Protein AF-0000000072250433 (afdb_homodimer)

InterPro domains:
  IPR010699 Protein of unknown function DUF1275 [PF06912] (21-218)

Structure (mmCIF, N/CA/C/O backbone):
data_AF-0000000072250433-model_v1
#
loop_
_entity.id
_entity.type
_entity.pdbx_description
1 polymer 'DUF1275 domain-containing protein'
#
loop_
_atom_site.group_PDB
_atom_site.id
_atom_site.type_symbol
_atom_site.label_atom_id
_atom_site.label_alt_id
_atom_site.label_comp_id
_atom_site.label_asym_id
_atom_site.label_entity_id
_atom_site.label_seq_id
_atom_site.pdbx_PDB_ins_code
_atom_site.Cartn_x
_atom_site.Cartn_y
_atom_site.Cartn_z
_atom_site.occupancy
_atom_site.B_iso_or_equiv
_atom_site.auth_seq_id
_atom_site.auth_comp_id
_atom_site.auth_asym_id
_atom_site.auth_atom_id
_atom_site.pdbx_PDB_model_num
ATOM 1 N N . MET A 1 1 ? -9.797 29.609 46.125 1 31.2 1 MET A N 1
ATOM 2 C CA . MET A 1 1 ? -10.461 28.734 45.156 1 31.2 1 MET A CA 1
ATOM 3 C C . MET A 1 1 ? -9.438 27.859 44.438 1 31.2 1 MET A C 1
ATOM 5 O O . MET A 1 1 ? -8.609 28.375 43.688 1 31.2 1 MET A O 1
ATOM 9 N N . THR A 1 2 ? -8.961 26.688 44.938 1 35.84 2 THR A N 1
ATOM 10 C CA . THR A 1 2 ? -7.793 25.859 44.656 1 35.84 2 THR A CA 1
ATOM 11 C C . THR A 1 2 ? -7.906 25.188 43.312 1 35.84 2 THR A C 1
ATOM 13 O O . THR A 1 2 ? -8.914 24.562 43 1 35.84 2 THR A O 1
ATOM 16 N N . ASP A 1 3 ? -7.352 25.703 42.188 1 34.38 3 ASP A N 1
ATOM 17 C CA . ASP A 1 3 ? -7.246 25.25 40.812 1 34.38 3 ASP A CA 1
ATOM 18 C C . ASP A 1 3 ? -6.84 23.781 40.75 1 34.38 3 ASP A C 1
ATOM 20 O O . ASP A 1 3 ? -5.73 23.422 41.156 1 34.38 3 ASP A O 1
ATOM 24 N N . THR A 1 4 ? -7.723 22.828 41.125 1 37.53 4 THR A N 1
ATOM 25 C CA . THR A 1 4 ? -7.422 21.406 41.062 1 37.53 4 THR A CA 1
ATOM 26 C C . THR A 1 4 ? -6.785 21.047 39.719 1 37.53 4 THR A C 1
ATOM 28 O O . THR A 1 4 ? -7.34 21.344 38.656 1 37.53 4 THR A O 1
ATOM 31 N N . PRO A 1 5 ? -5.5 20.797 39.625 1 39.38 5 PRO A N 1
ATOM 32 C CA . PRO A 1 5 ? -4.82 20.453 38.375 1 39.38 5 PRO A CA 1
ATOM 33 C C . PRO A 1 5 ? -5.578 19.406 37.562 1 39.38 5 PRO A C 1
ATOM 35 O O . PRO A 1 5 ? -6.16 18.469 38.125 1 39.38 5 PRO A O 1
ATOM 38 N N . ILE A 1 6 ? -6.324 19.719 36.562 1 38.38 6 ILE A N 1
ATOM 39 C CA . ILE A 1 6 ? -6.934 18.797 35.625 1 38.38 6 ILE A CA 1
ATOM 40 C C . ILE A 1 6 ? -6 17.609 35.375 1 38.38 6 ILE A C 1
ATOM 42 O O . ILE A 1 6 ? -4.871 17.797 34.906 1 38.38 6 ILE A O 1
ATOM 46 N N . LYS A 1 7 ? -5.992 16.594 36.188 1 37.09 7 LYS A N 1
ATOM 47 C CA . LYS A 1 7 ? -5.344 15.305 35.969 1 37.09 7 LYS A CA 1
ATOM 48 C C . LYS A 1 7 ? -5.375 14.914 34.469 1 37.09 7 LYS A C 1
ATOM 50 O O . LYS A 1 7 ? -6.445 14.672 33.906 1 37.09 7 LYS A O 1
ATOM 55 N N . LYS A 1 8 ? -4.617 15.484 33.594 1 41.31 8 LYS A N 1
ATOM 56 C CA . LYS A 1 8 ? -4.301 14.922 32.281 1 41.31 8 LYS A CA 1
ATOM 57 C C . LYS A 1 8 ? -4.25 13.391 32.344 1 41.31 8 LYS A C 1
ATOM 59 O O . LYS A 1 8 ? -3.359 12.82 32.969 1 41.31 8 LYS A O 1
ATOM 64 N N . ASP A 1 9 ? -5.27 12.594 32.562 1 38.88 9 ASP A N 1
ATOM 65 C CA . ASP A 1 9 ? -5.371 11.141 32.5 1 38.88 9 ASP A CA 1
ATOM 66 C C . ASP A 1 9 ? -4.398 10.555 31.5 1 38.88 9 ASP A C 1
ATOM 68 O O . ASP A 1 9 ? -4.375 10.977 30.344 1 38.88 9 ASP A O 1
ATOM 72 N N . THR A 1 10 ? -3.209 10.148 31.781 1 41.94 10 THR A N 1
ATOM 73 C CA . THR A 1 10 ? -2.264 9.242 31.141 1 41.94 10 THR A CA 1
ATOM 74 C C . THR A 1 10 ? -3 8.195 30.297 1 41.94 10 THR A C 1
ATOM 76 O O . THR A 1 10 ? -3.494 7.203 30.844 1 41.94 10 THR A O 1
ATOM 79 N N . GLU A 1 11 ? -3.953 8.422 29.562 1 49.94 11 GLU A N 1
ATOM 80 C CA . GLU A 1 11 ? -4.551 7.359 28.766 1 49.94 11 GLU A CA 1
ATOM 81 C C . GLU A 1 11 ? -3.514 6.312 28.359 1 49.94 11 GLU A C 1
ATOM 83 O O . GLU A 1 11 ? -2.459 6.652 27.828 1 49.94 11 GLU A O 1
ATOM 88 N N . SER A 1 12 ? -3.459 5.164 29.031 1 53.78 12 SER A N 1
ATOM 89 C CA . SER A 1 12 ? -2.631 3.977 28.859 1 53.78 12 SER A CA 1
ATOM 90 C C . SER A 1 12 ? -2.332 3.727 27.375 1 53.78 12 SER A C 1
ATOM 92 O O . SER A 1 12 ? -3.152 4.031 26.516 1 53.78 12 SER A O 1
ATOM 94 N N . THR A 1 13 ? -1.031 3.658 27.078 1 59.97 13 THR A N 1
ATOM 95 C CA . THR A 1 13 ? -0.488 3.266 25.781 1 59.97 13 THR A CA 1
ATOM 96 C C . THR A 1 13 ? -1.407 2.26 25.094 1 59.97 13 THR A C 1
ATOM 98 O O . THR A 1 13 ? -1.601 2.318 23.875 1 59.97 13 THR A O 1
ATOM 101 N N . TRP A 1 14 ? -2.08 1.509 25.984 1 58.06 14 TRP A N 1
ATOM 102 C CA . TRP A 1 14 ? -2.949 0.476 25.422 1 58.06 14 TRP A CA 1
ATOM 103 C C . TRP A 1 14 ? -4.227 1.085 24.859 1 58.06 14 TRP A C 1
ATOM 105 O O . TRP A 1 14 ? -4.703 0.668 23.797 1 58.06 14 TRP A O 1
ATOM 115 N N . ALA A 1 15 ? -4.676 1.994 25.531 1 61.03 15 ALA A N 1
ATOM 116 C CA . ALA A 1 15 ? -5.934 2.59 25.078 1 61.03 15 ALA A CA 1
ATOM 117 C C . ALA A 1 15 ? -5.766 3.281 23.734 1 61.03 15 ALA A C 1
ATOM 119 O O . ALA A 1 15 ? -6.656 3.217 22.891 1 61.03 15 ALA A O 1
ATOM 120 N N .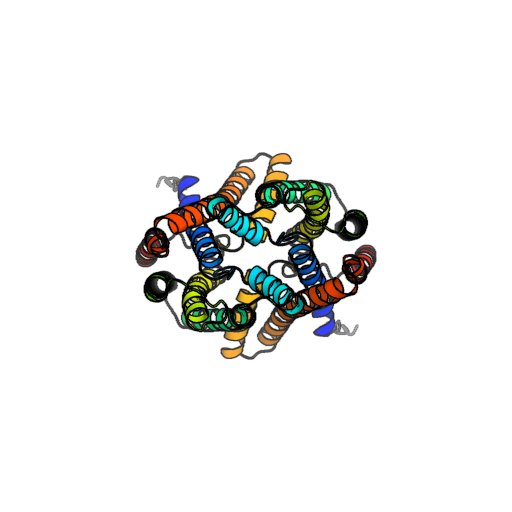 ILE A 1 16 ? -4.609 3.727 23.547 1 64 16 ILE A N 1
ATOM 121 C CA . ILE A 1 16 ? -4.32 4.457 22.312 1 64 16 ILE A CA 1
ATOM 122 C C . ILE A 1 16 ? -4.023 3.469 21.188 1 64 16 ILE A C 1
ATOM 124 O O . ILE A 1 16 ? -4.434 3.68 20.047 1 64 16 ILE A O 1
ATOM 128 N N . CYS A 1 17 ? -3.594 2.303 21.562 1 75.44 17 CYS A N 1
ATOM 129 C CA . CYS A 1 17 ? -3.104 1.391 20.531 1 75.44 17 CYS A CA 1
ATOM 130 C C . CYS A 1 17 ? -4.152 0.341 20.188 1 75.44 17 CYS A C 1
ATOM 132 O O . CYS A 1 17 ? -4.066 -0.309 19.141 1 75.44 17 CYS A O 1
ATOM 134 N N . ARG A 1 18 ? -5.16 0.275 20.969 1 77.94 18 ARG A N 1
ATOM 135 C CA . ARG A 1 18 ? -6.137 -0.797 20.797 1 77.94 18 ARG A CA 1
ATOM 136 C C . ARG A 1 18 ? -6.883 -0.652 19.484 1 77.94 18 ARG A C 1
ATOM 138 O O . ARG A 1 18 ? -6.949 -1.597 18.688 1 77.94 18 ARG A O 1
ATOM 145 N N . ASP A 1 19 ? -7.363 0.489 19.172 1 82.5 19 ASP A N 1
ATOM 146 C CA . ASP A 1 19 ? -8.219 0.697 18 1 82.5 19 ASP A CA 1
ATOM 147 C C . ASP A 1 19 ? -7.43 0.515 16.703 1 82.5 19 ASP A C 1
ATOM 149 O O . ASP A 1 19 ? -7.832 -0.255 15.836 1 82.5 19 ASP A O 1
ATOM 153 N N . PRO A 1 20 ? -6.277 1.062 16.719 1 83.25 20 PRO A N 1
ATOM 154 C CA . PRO A 1 20 ? -5.504 0.89 15.484 1 83.25 20 PRO A CA 1
ATOM 155 C C . PRO A 1 20 ? -5.078 -0.559 15.258 1 83.25 20 PRO A C 1
ATOM 157 O O . PRO A 1 20 ? -5.059 -1.026 14.117 1 83.25 20 PRO A O 1
ATOM 160 N N . VAL A 1 21 ? -4.844 -1.271 16.344 1 89.12 21 VAL A N 1
ATOM 161 C CA . VAL A 1 21 ? -4.375 -2.648 16.234 1 89.12 21 VAL A CA 1
ATOM 162 C C . VAL A 1 21 ? -5.508 -3.541 15.727 1 89.12 21 VAL A C 1
ATOM 164 O O . VAL A 1 21 ? -5.301 -4.375 14.844 1 89.12 21 VAL A O 1
ATOM 167 N N . LEU A 1 22 ? -6.625 -3.307 16.234 1 90.56 22 LEU A N 1
ATOM 168 C CA . LEU A 1 22 ? -7.766 -4.117 15.812 1 90.56 22 LEU A CA 1
ATOM 169 C C . LEU A 1 22 ? -8.141 -3.826 14.367 1 90.56 22 LEU A C 1
ATOM 171 O O . LEU A 1 22 ? -8.445 -4.746 13.602 1 90.56 22 LEU A O 1
ATOM 175 N N . LEU A 1 23 ? -8.07 -2.629 14.016 1 91.56 23 LEU A N 1
ATOM 176 C CA . LEU A 1 23 ? -8.398 -2.24 12.648 1 91.56 23 LEU A CA 1
ATOM 177 C C . LEU A 1 23 ? -7.391 -2.822 11.664 1 91.56 23 LEU A C 1
ATOM 179 O O . LEU A 1 23 ? -7.773 -3.309 10.594 1 91.56 23 LEU A O 1
ATOM 183 N N . THR A 1 24 ? -6.148 -2.783 12.07 1 93.81 24 THR A N 1
ATOM 184 C CA . THR A 1 24 ? -5.113 -3.309 11.188 1 93.81 24 THR A CA 1
ATOM 185 C C . THR A 1 24 ? -5.199 -4.828 11.102 1 93.81 24 THR A C 1
ATOM 187 O O . THR A 1 24 ? -4.945 -5.41 10.039 1 93.81 24 THR A O 1
ATOM 190 N N . MET A 1 25 ? -5.586 -5.41 12.211 1 94.94 25 MET A N 1
ATOM 191 C CA . MET A 1 25 ? -5.773 -6.859 12.203 1 94.94 25 MET A CA 1
ATOM 192 C C . MET A 1 25 ? -6.871 -7.262 11.227 1 94.94 25 MET A C 1
ATOM 194 O O . MET A 1 25 ? -6.727 -8.234 10.484 1 94.94 25 MET A O 1
ATOM 198 N N . VAL A 1 26 ? -7.91 -6.512 11.258 1 95.62 26 VAL A N 1
ATOM 199 C CA . VAL A 1 26 ? -9.023 -6.77 10.344 1 95.62 26 VAL A CA 1
ATOM 200 C C . VAL A 1 26 ? -8.57 -6.566 8.898 1 95.62 26 VAL A C 1
ATOM 202 O O . VAL A 1 26 ? -8.875 -7.379 8.023 1 95.62 26 VAL A O 1
ATOM 205 N N . GLY A 1 27 ? -7.852 -5.504 8.664 1 94.62 27 GLY A N 1
ATOM 206 C CA . GLY A 1 27 ? -7.344 -5.23 7.328 1 94.62 27 GLY A CA 1
ATOM 207 C C . GLY A 1 27 ? -6.469 -6.344 6.781 1 94.62 27 GLY A C 1
ATOM 208 O O . GLY A 1 27 ? -6.688 -6.82 5.664 1 94.62 27 GLY A O 1
ATOM 209 N N . GLY A 1 28 ? -5.52 -6.773 7.586 1 95.31 28 GLY A N 1
ATOM 210 C CA . GLY A 1 28 ? -4.637 -7.855 7.184 1 95.31 28 GLY A CA 1
ATOM 211 C C . GLY A 1 28 ? -5.367 -9.164 6.949 1 95.31 28 GLY A C 1
ATOM 212 O O . GLY A 1 28 ? -5.082 -9.875 5.98 1 95.31 28 GLY A O 1
ATOM 213 N N . ALA A 1 29 ? -6.293 -9.445 7.793 1 96.75 29 ALA A N 1
ATOM 214 C CA . ALA A 1 29 ? -7.031 -10.703 7.707 1 96.75 29 ALA A CA 1
ATOM 215 C C . ALA A 1 29 ? -7.891 -10.75 6.445 1 96.75 29 ALA A C 1
ATOM 217 O O . ALA A 1 29 ? -7.828 -11.719 5.68 1 96.75 29 ALA A O 1
ATOM 218 N N . ILE A 1 30 ? -8.648 -9.703 6.242 1 96.69 30 ILE A N 1
ATOM 219 C CA . ILE A 1 30 ? -9.578 -9.672 5.121 1 96.69 30 ILE A CA 1
ATOM 220 C C . ILE A 1 30 ? -8.805 -9.672 3.805 1 96.69 30 ILE A C 1
ATOM 222 O O . ILE A 1 30 ? -9.203 -10.344 2.848 1 96.69 30 ILE A O 1
ATOM 226 N N . ASP A 1 31 ? -7.789 -8.945 3.805 1 95.69 31 ASP A N 1
ATOM 227 C CA . ASP A 1 31 ? -6.965 -8.898 2.602 1 95.69 31 ASP A CA 1
ATOM 228 C C . ASP A 1 31 ? -6.375 -10.266 2.281 1 95.69 31 ASP A C 1
ATOM 230 O O . ASP A 1 31 ? -6.398 -10.703 1.13 1 95.69 31 ASP A O 1
ATOM 234 N N . THR A 1 32 ? -5.852 -10.953 3.26 1 95.44 32 THR A N 1
ATOM 235 C CA . THR A 1 32 ? -5.23 -12.258 3.074 1 95.44 32 THR A CA 1
ATOM 236 C C . THR A 1 32 ? -6.273 -13.305 2.682 1 95.44 32 THR A C 1
ATOM 238 O O . THR A 1 32 ? -6.027 -14.133 1.807 1 95.44 32 THR A O 1
ATOM 241 N N . ILE A 1 33 ? -7.422 -13.25 3.305 1 95.75 33 ILE A N 1
ATOM 242 C CA . ILE A 1 33 ? -8.508 -14.164 2.963 1 95.75 33 ILE A CA 1
ATOM 243 C C . ILE A 1 33 ? -8.906 -13.969 1.503 1 95.75 33 ILE A C 1
ATOM 245 O O . ILE A 1 33 ? -9.047 -14.938 0.754 1 95.75 33 ILE A O 1
ATOM 249 N N . GLY A 1 34 ? -9.078 -12.68 1.115 1 94.81 34 GLY A N 1
ATOM 250 C CA . GLY A 1 34 ? -9.391 -12.391 -0.276 1 94.81 34 GLY A CA 1
ATOM 251 C C . GLY A 1 34 ? -8.336 -12.898 -1.241 1 94.81 34 GLY A C 1
ATOM 252 O O . GLY A 1 34 ? -8.664 -13.477 -2.281 1 94.81 34 GLY A O 1
ATOM 253 N N . PHE A 1 35 ? -7.164 -12.742 -0.886 1 93.44 35 PHE A N 1
ATOM 254 C CA . PHE A 1 35 ? -6.047 -13.148 -1.732 1 93.44 35 PHE A CA 1
ATOM 255 C C . PHE A 1 35 ? -6.051 -14.656 -1.94 1 93.44 35 PHE A C 1
ATOM 257 O O . PHE A 1 35 ? -5.891 -15.141 -3.064 1 93.44 35 PHE A O 1
ATOM 264 N N . ILE A 1 36 ? -6.242 -15.398 -0.902 1 92.75 36 ILE A N 1
ATOM 265 C CA . ILE A 1 36 ? -6.211 -16.859 -0.953 1 92.75 36 ILE A CA 1
ATOM 266 C C . ILE A 1 36 ? -7.445 -17.375 -1.69 1 92.75 36 ILE A C 1
ATOM 268 O O . ILE A 1 36 ? -7.34 -18.234 -2.561 1 92.75 36 ILE A O 1
ATOM 272 N N . ALA A 1 37 ? -8.555 -16.797 -1.401 1 93.44 37 ALA A N 1
ATOM 273 C CA . ALA A 1 37 ? -9.828 -17.328 -1.86 1 93.44 37 ALA A CA 1
ATOM 274 C C . ALA A 1 37 ? -10.109 -16.922 -3.303 1 93.44 37 ALA A C 1
ATOM 276 O O . ALA A 1 37 ? -10.789 -17.641 -4.039 1 93.44 37 ALA A O 1
ATOM 277 N N . LEU A 1 38 ? -9.625 -15.742 -3.697 1 94.12 38 LEU A N 1
ATOM 278 C CA . LEU A 1 38 ? -10.062 -15.156 -4.957 1 94.12 38 LEU A CA 1
ATOM 279 C C . LEU A 1 38 ? -8.891 -14.977 -5.914 1 94.12 38 LEU A C 1
ATOM 281 O O . LEU A 1 38 ? -8.758 -13.93 -6.551 1 94.12 38 LEU A O 1
ATOM 285 N N . PHE A 1 39 ? -8.055 -15.961 -5.992 1 90.25 39 PHE A N 1
ATOM 286 C CA . PHE A 1 39 ? -7.012 -16.109 -7 1 90.25 39 PHE A CA 1
ATOM 287 C C . PHE A 1 39 ? -6.074 -14.898 -6.988 1 90.25 39 PHE A C 1
ATOM 289 O O . PHE A 1 39 ? -5.766 -14.336 -8.039 1 90.25 39 PHE A O 1
ATOM 296 N N . GLY A 1 40 ? -5.719 -14.438 -5.766 1 89.88 40 GLY A N 1
ATOM 297 C CA . GLY A 1 40 ? -4.723 -13.383 -5.641 1 89.88 40 GLY A CA 1
ATOM 298 C C . GLY A 1 40 ? -5.324 -11.992 -5.656 1 89.88 40 GLY A C 1
ATOM 299 O O . GLY A 1 40 ? -4.617 -11.008 -5.883 1 89.88 40 GLY A O 1
ATOM 300 N N . PHE A 1 41 ? -6.574 -11.906 -5.516 1 91.69 41 PHE A N 1
ATOM 301 C CA . PHE A 1 41 ? -7.254 -10.617 -5.477 1 91.69 41 PHE A CA 1
ATOM 302 C C . PHE A 1 41 ? -7.074 -9.953 -4.117 1 91.69 41 PHE A C 1
ATOM 304 O O . PHE A 1 41 ? -7.398 -10.547 -3.084 1 91.69 41 PHE A O 1
ATOM 311 N N . PHE A 1 42 ? -6.543 -8.75 -4.176 1 92.12 42 PHE A N 1
ATOM 312 C CA . PHE A 1 42 ? -6.406 -7.98 -2.945 1 92.12 42 PHE A CA 1
ATOM 313 C C . PHE A 1 42 ? -7.672 -7.172 -2.67 1 92.12 42 PHE A C 1
ATOM 315 O O . PHE A 1 42 ? -8.086 -6.355 -3.496 1 92.12 42 PHE A O 1
ATOM 322 N N . THR A 1 43 ? -8.211 -7.293 -1.482 1 92.44 43 THR A N 1
ATOM 323 C CA . THR A 1 43 ? -9.43 -6.578 -1.131 1 92.44 43 THR A CA 1
ATOM 324 C C . THR A 1 43 ? -9.109 -5.184 -0.608 1 92.44 43 THR A C 1
ATOM 326 O O . THR A 1 43 ? -9.984 -4.309 -0.581 1 92.44 43 THR A O 1
ATOM 329 N N . ALA A 1 44 ? -7.926 -4.984 -0.155 1 87.62 44 ALA A N 1
ATOM 330 C CA . ALA A 1 44 ? -7.586 -3.705 0.466 1 87.62 44 ALA A CA 1
ATOM 331 C C . ALA A 1 44 ? -6.484 -2.992 -0.311 1 87.62 44 ALA A C 1
ATOM 333 O O . ALA A 1 44 ? -6.293 -1.783 -0.159 1 87.62 44 ALA A O 1
ATOM 334 N N . HIS A 1 45 ? -5.777 -3.686 -1.038 1 85.5 45 HIS A N 1
ATOM 335 C CA . HIS A 1 45 ? -4.535 -3.172 -1.607 1 85.5 45 HIS A CA 1
ATOM 336 C C . HIS A 1 45 ? -4.68 -2.924 -3.105 1 85.5 45 HIS A C 1
ATOM 338 O O . HIS A 1 45 ? -4.574 -3.855 -3.906 1 85.5 45 HIS A O 1
ATOM 344 N N . VAL A 1 46 ? -4.746 -1.67 -3.457 1 87.81 46 VAL A N 1
ATOM 345 C CA . VAL A 1 46 ? -4.887 -1.271 -4.852 1 87.81 46 VAL A CA 1
ATOM 346 C C . VAL A 1 46 ? -3.568 -1.493 -5.59 1 87.81 46 VAL A C 1
ATOM 348 O O . VAL A 1 46 ? -3.559 -1.982 -6.723 1 87.81 46 VAL A O 1
ATOM 351 N N . THR A 1 47 ? -2.525 -1.213 -4.91 1 90 47 THR A N 1
ATOM 352 C CA . THR A 1 47 ? -1.205 -1.355 -5.516 1 90 47 THR A CA 1
ATOM 353 C C . THR A 1 47 ? -0.965 -2.797 -5.957 1 90 47 THR A C 1
ATOM 355 O O . THR A 1 47 ? -0.54 -3.043 -7.086 1 90 47 THR A O 1
ATOM 358 N N . GLY A 1 48 ? -1.274 -3.695 -5.098 1 89.88 48 GLY A N 1
ATOM 359 C CA . GLY A 1 48 ? -1.101 -5.105 -5.418 1 89.88 48 GLY A CA 1
ATOM 360 C C . GLY A 1 48 ? -1.911 -5.547 -6.621 1 89.88 48 GLY A C 1
ATOM 361 O O . GLY A 1 48 ? -1.407 -6.266 -7.484 1 89.88 48 GLY A O 1
ATOM 362 N N . ASN A 1 49 ? -3.143 -5.074 -6.73 1 92.56 49 ASN A N 1
ATOM 363 C CA . ASN A 1 49 ? -3.988 -5.434 -7.859 1 92.56 49 ASN A CA 1
ATOM 364 C C . ASN A 1 49 ? -3.443 -4.875 -9.172 1 92.56 49 ASN A C 1
ATOM 366 O O . ASN A 1 49 ? -3.537 -5.523 -10.219 1 92.56 49 ASN A O 1
ATOM 370 N N . LEU A 1 50 ? -2.867 -3.721 -9.086 1 90.75 50 LEU A N 1
ATOM 371 C CA . LEU A 1 50 ? -2.299 -3.096 -10.273 1 90.75 50 LEU A CA 1
ATOM 372 C C . LEU A 1 50 ? -1.072 -3.863 -10.758 1 90.75 50 LEU A C 1
ATOM 374 O O . LEU A 1 50 ? -0.937 -4.137 -11.953 1 90.75 50 LEU A O 1
ATOM 378 N N . VAL A 1 51 ? -0.276 -4.195 -9.812 1 91.12 51 VAL A N 1
ATOM 379 C CA . VAL A 1 51 ? 0.941 -4.926 -10.148 1 91.12 51 VAL A CA 1
ATOM 380 C C . VAL A 1 51 ? 0.581 -6.305 -10.695 1 91.12 51 VAL A C 1
ATOM 382 O O . VAL A 1 51 ? 1.133 -6.742 -11.711 1 91.12 51 VAL A O 1
ATOM 385 N N . LEU A 1 52 ? -0.366 -6.945 -10.062 1 90.56 52 LEU A N 1
ATOM 386 C CA . LEU A 1 52 ? -0.792 -8.273 -10.5 1 90.56 52 LEU A CA 1
ATOM 387 C C . LEU A 1 52 ? -1.445 -8.203 -11.875 1 90.56 52 LEU A C 1
ATOM 389 O O . LEU A 1 52 ? -1.275 -9.109 -12.695 1 90.56 52 LEU A O 1
ATOM 393 N N . ALA A 1 53 ? -2.146 -7.16 -12.109 1 89.94 53 ALA A N 1
ATOM 394 C CA . ALA A 1 53 ? -2.75 -6.973 -13.43 1 89.94 53 ALA A CA 1
ATOM 395 C C . ALA A 1 53 ? -1.682 -6.828 -14.508 1 89.94 53 ALA A C 1
ATOM 397 O O . ALA A 1 53 ? -1.782 -7.438 -15.578 1 89.94 53 ALA A O 1
ATOM 398 N N . GLY A 1 54 ? -0.716 -6.027 -14.25 1 89.12 54 GLY A N 1
ATOM 399 C CA . GLY A 1 54 ? 0.392 -5.91 -15.188 1 89.12 54 GLY A CA 1
ATOM 400 C C . GLY A 1 54 ? 1.082 -7.23 -15.461 1 89.12 54 GLY A C 1
ATOM 401 O O . GLY A 1 54 ? 1.38 -7.555 -16.609 1 89.12 54 GLY A O 1
ATOM 402 N N . ALA A 1 55 ? 1.279 -7.984 -14.398 1 88.94 55 ALA A N 1
ATOM 403 C CA . ALA A 1 55 ? 1.925 -9.289 -14.531 1 88.94 55 ALA A CA 1
ATOM 404 C C . ALA A 1 55 ? 1.051 -10.258 -15.32 1 88.94 55 ALA A C 1
ATOM 406 O O . ALA A 1 55 ? 1.545 -10.977 -16.188 1 88.94 55 ALA A O 1
ATOM 407 N N . ALA A 1 56 ? -0.222 -10.234 -15.023 1 88.44 56 ALA A N 1
ATOM 408 C CA . ALA A 1 56 ? -1.152 -11.141 -15.695 1 88.44 56 ALA A CA 1
ATOM 409 C C . ALA A 1 56 ? -1.297 -10.789 -17.172 1 88.44 56 ALA A C 1
ATOM 411 O O . ALA A 1 56 ? -1.498 -11.672 -18.016 1 88.44 56 ALA A O 1
ATOM 412 N N . TRP A 1 57 ? -1.151 -9.57 -17.406 1 86.38 57 TRP A N 1
ATOM 413 C CA . TRP A 1 57 ? -1.267 -9.102 -18.797 1 86.38 57 TRP A CA 1
ATOM 414 C C . TRP A 1 57 ? -0.221 -9.758 -19.688 1 86.38 57 TRP A C 1
ATOM 416 O O . TRP A 1 57 ? -0.519 -10.156 -20.812 1 86.38 57 TRP A O 1
ATOM 426 N N . VAL A 1 58 ? 0.939 -10.023 -19.234 1 86.75 58 VAL A N 1
ATOM 427 C CA . VAL A 1 58 ? 2.031 -10.5 -20.078 1 86.75 58 VAL A CA 1
ATOM 428 C C . VAL A 1 58 ? 2.203 -12.008 -19.906 1 86.75 58 VAL A C 1
ATOM 430 O O . VAL A 1 58 ? 2.633 -12.695 -20.844 1 86.75 58 VAL A O 1
ATOM 433 N N . LYS A 1 59 ? 1.937 -12.5 -18.766 1 82.19 59 LYS A N 1
ATOM 434 C CA . LYS A 1 59 ? 2.152 -13.93 -18.531 1 82.19 59 LYS A CA 1
ATOM 435 C C . LYS A 1 59 ? 0.908 -14.734 -18.875 1 82.19 59 LYS A C 1
ATOM 437 O O . LYS A 1 59 ? 0.958 -15.969 -18.938 1 82.19 59 LYS A O 1
ATOM 442 N N . GLY A 1 60 ? -0.185 -14.109 -19.219 1 73.81 60 GLY A N 1
ATOM 443 C CA . GLY A 1 60 ? -1.418 -14.805 -19.547 1 73.81 60 GLY A CA 1
ATOM 444 C C . GLY A 1 60 ? -2.168 -15.305 -18.328 1 73.81 60 GLY A C 1
ATOM 445 O O . GLY A 1 60 ? -2.928 -16.281 -18.406 1 73.81 60 GLY A O 1
ATOM 446 N N . GLY A 1 61 ? -2.119 -14.625 -17.266 1 66.94 61 GLY A N 1
ATOM 447 C CA . GLY A 1 61 ? -2.799 -15.117 -16.078 1 66.94 61 GLY A CA 1
ATOM 448 C C . GLY A 1 61 ? -4.27 -14.75 -16.031 1 66.94 61 GLY A C 1
ATOM 449 O O . GLY A 1 61 ? -4.707 -13.836 -16.75 1 66.94 61 GLY A O 1
ATOM 450 N N . SER A 1 62 ? -5.145 -15.703 -15.547 1 71.69 62 SER A N 1
ATOM 451 C CA . SER A 1 62 ? -6.582 -15.516 -15.383 1 71.69 62 SER A CA 1
ATOM 452 C C . SER A 1 62 ? -6.887 -14.484 -14.305 1 71.69 62 SER A C 1
ATOM 454 O O . SER A 1 62 ? -6.043 -14.203 -13.453 1 71.69 62 SER A O 1
ATOM 456 N N . GLY A 1 63 ? -7.922 -13.695 -14.516 1 81.69 63 GLY A N 1
ATOM 457 C CA . GLY A 1 63 ? -8.461 -12.789 -13.516 1 81.69 63 GLY A CA 1
ATOM 458 C C . GLY A 1 63 ? -8.008 -11.352 -13.703 1 81.69 63 GLY A C 1
ATOM 459 O O . GLY A 1 63 ? -8.047 -10.555 -12.766 1 81.69 63 GLY A O 1
ATOM 460 N N . LEU A 1 64 ? -7.434 -11.07 -14.93 1 86.25 64 LEU A N 1
ATOM 461 C CA . LEU A 1 64 ? -6.895 -9.75 -15.227 1 86.25 64 LEU A CA 1
ATOM 462 C C . LEU A 1 64 ? -7.977 -8.68 -15.109 1 86.25 64 LEU A C 1
ATOM 464 O O . LEU A 1 64 ? -7.773 -7.656 -14.453 1 86.25 64 LEU A O 1
ATOM 468 N N . TRP A 1 65 ? -9.133 -8.961 -15.672 1 88.38 65 TRP A N 1
ATOM 469 C CA . TRP A 1 65 ? -10.148 -7.922 -15.719 1 88.38 65 TRP A CA 1
ATOM 470 C C . TRP A 1 65 ? -10.68 -7.617 -14.32 1 88.38 65 TRP A C 1
ATOM 472 O O . TRP A 1 65 ? -11.055 -6.48 -14.031 1 88.38 65 TRP A O 1
ATOM 482 N N . ILE A 1 66 ? -10.719 -8.602 -13.461 1 90.38 66 ILE A N 1
ATOM 483 C CA . ILE A 1 66 ? -11.211 -8.414 -12.102 1 90.38 66 ILE A CA 1
ATOM 484 C C . ILE A 1 66 ? -10.266 -7.504 -11.32 1 90.38 66 ILE A C 1
ATOM 486 O O . ILE A 1 66 ? -10.703 -6.598 -10.609 1 90.38 66 ILE A O 1
ATOM 490 N N . LYS A 1 67 ? -8.969 -7.766 -11.539 1 90.62 67 LYS A N 1
ATOM 491 C CA . LYS A 1 67 ? -7.957 -6.949 -10.867 1 90.62 67 LYS A CA 1
ATOM 492 C C . LYS A 1 67 ? -7.953 -5.523 -11.406 1 90.62 67 LYS A C 1
ATOM 494 O O . LYS A 1 67 ? -7.793 -4.566 -10.648 1 90.62 67 LYS A O 1
ATOM 499 N N . LEU A 1 68 ? -8.25 -5.348 -12.664 1 89.5 68 LEU A N 1
ATOM 500 C CA . LEU A 1 68 ? -8.344 -4.023 -13.266 1 89.5 68 LEU A CA 1
ATOM 501 C C . LEU A 1 68 ? -9.617 -3.314 -12.836 1 89.5 68 LEU A C 1
ATOM 503 O O . LEU A 1 68 ? -9.617 -2.105 -12.594 1 89.5 68 LEU A O 1
ATOM 507 N N . ALA A 1 69 ? -10.633 -4.105 -12.703 1 91.88 69 ALA A N 1
ATOM 508 C CA . ALA A 1 69 ? -11.922 -3.547 -12.32 1 91.88 69 ALA A CA 1
ATOM 509 C C . ALA A 1 69 ? -11.922 -3.094 -10.867 1 91.88 69 ALA A C 1
ATOM 511 O O . ALA A 1 69 ? -12.766 -2.299 -10.453 1 91.88 69 ALA A O 1
ATOM 512 N N . ALA A 1 70 ? -10.953 -3.625 -10.133 1 92.81 70 ALA A N 1
ATOM 513 C CA . ALA A 1 70 ? -10.836 -3.266 -8.727 1 92.81 70 ALA A CA 1
ATOM 514 C C . ALA A 1 70 ? -10.555 -1.774 -8.562 1 92.81 70 ALA A C 1
ATOM 516 O O . ALA A 1 70 ? -11.039 -1.149 -7.609 1 92.81 70 ALA A O 1
ATOM 517 N N . ILE A 1 71 ? -9.883 -1.204 -9.516 1 92.44 71 ILE A N 1
ATOM 518 C CA . ILE A 1 71 ? -9.422 0.173 -9.391 1 92.44 71 ILE A CA 1
ATOM 519 C C . ILE A 1 71 ? -10.602 1.131 -9.531 1 92.44 71 ILE A C 1
ATOM 521 O O . ILE A 1 71 ? -10.875 1.922 -8.625 1 92.44 71 ILE A O 1
ATOM 525 N N . PRO A 1 72 ? -11.359 1.043 -10.609 1 94.25 72 PRO A N 1
ATOM 526 C CA . PRO A 1 72 ? -12.508 1.95 -10.703 1 94.25 72 PRO A CA 1
ATOM 527 C C . PRO A 1 72 ? -13.547 1.695 -9.617 1 94.25 72 PRO A C 1
ATOM 529 O O . PRO A 1 72 ? -14.219 2.629 -9.172 1 94.25 72 PRO A O 1
ATOM 532 N N . LEU A 1 73 ? -13.75 0.436 -9.211 1 96.25 73 LEU A N 1
ATOM 533 C CA . LEU A 1 73 ? -14.688 0.143 -8.125 1 96.25 73 LEU A CA 1
ATOM 534 C C . LEU A 1 73 ? -14.234 0.802 -6.828 1 96.25 73 LEU A C 1
ATOM 536 O O . LEU A 1 73 ? -15.055 1.356 -6.09 1 96.25 73 LEU A O 1
ATOM 540 N N . PHE A 1 74 ? -12.969 0.74 -6.629 1 97 74 PHE A N 1
ATOM 541 C CA . PHE A 1 74 ? -12.398 1.388 -5.449 1 97 74 PHE A CA 1
ATOM 542 C C . PHE A 1 74 ? -12.648 2.891 -5.488 1 97 74 PHE A C 1
ATOM 544 O O . PHE A 1 74 ? -13.141 3.467 -4.516 1 97 74 PHE A O 1
ATOM 551 N N . ILE A 1 75 ? -12.359 3.506 -6.582 1 96.62 75 ILE A N 1
ATOM 552 C CA . ILE A 1 75 ? -12.5 4.949 -6.742 1 96.62 75 ILE A CA 1
ATOM 553 C C . ILE A 1 75 ? -13.961 5.348 -6.566 1 96.62 75 ILE A C 1
ATOM 555 O O . ILE A 1 75 ? -14.273 6.293 -5.836 1 96.62 75 ILE A O 1
ATOM 559 N N . LEU A 1 76 ? -14.789 4.59 -7.191 1 97.44 76 LEU A N 1
ATOM 560 C CA . LEU A 1 76 ? -16.219 4.875 -7.109 1 97.44 76 LEU A CA 1
ATOM 561 C C . LEU A 1 76 ? -16.703 4.781 -5.668 1 97.44 76 LEU A C 1
ATOM 563 O O . LEU A 1 76 ? -17.5 5.613 -5.223 1 97.44 76 LEU A O 1
ATOM 567 N N . THR A 1 77 ? -16.281 3.752 -4.98 1 97.69 77 THR A N 1
ATOM 568 C CA . THR A 1 77 ? -16.672 3.58 -3.584 1 97.69 77 THR A CA 1
ATOM 569 C C . THR A 1 77 ? -16.188 4.762 -2.742 1 97.69 77 THR A C 1
ATOM 571 O O . THR A 1 77 ? -16.938 5.277 -1.91 1 97.69 77 THR A O 1
ATOM 574 N N . VAL A 1 78 ? -14.984 5.203 -2.975 1 97.12 78 VAL A N 1
ATOM 575 C CA . VAL A 1 78 ? -14.43 6.332 -2.232 1 97.12 78 VAL A CA 1
ATOM 576 C C . VAL A 1 78 ? -15.234 7.594 -2.529 1 97.12 78 VAL A C 1
ATOM 578 O O . VAL A 1 78 ? -15.562 8.352 -1.617 1 97.12 78 VAL A O 1
ATOM 581 N N . VAL A 1 79 ? -15.57 7.797 -3.805 1 97.31 79 VAL A N 1
ATOM 582 C CA . VAL A 1 79 ? -16.344 8.969 -4.207 1 97.31 79 VAL A CA 1
ATOM 583 C C . VAL A 1 79 ? -17.688 8.984 -3.482 1 97.31 79 VAL A C 1
ATOM 585 O O . VAL A 1 79 ? -18.047 9.992 -2.869 1 97.31 79 VAL A O 1
ATOM 588 N N . ILE A 1 80 ? -18.344 7.871 -3.518 1 97.38 80 ILE A N 1
ATOM 589 C CA . ILE A 1 80 ? -19.656 7.766 -2.898 1 97.38 80 ILE A CA 1
ATOM 590 C C . ILE A 1 80 ? -19.547 7.98 -1.392 1 97.38 80 ILE A C 1
ATOM 592 O O . ILE A 1 80 ? -20.328 8.719 -0.8 1 97.38 80 ILE A O 1
ATOM 596 N N . THR A 1 81 ? -18.594 7.348 -0.775 1 96.88 81 THR A N 1
ATOM 597 C CA . THR A 1 81 ? -18.391 7.465 0.664 1 96.88 81 THR A CA 1
ATOM 598 C C . THR A 1 81 ? -18.078 8.906 1.051 1 96.88 81 THR A C 1
ATOM 600 O O . THR A 1 81 ? -18.625 9.43 2.023 1 96.88 81 THR A O 1
ATOM 603 N N . LYS A 1 82 ? -17.203 9.578 0.306 1 96.19 82 LYS A N 1
ATOM 604 C CA . LYS A 1 82 ? -16.828 10.961 0.581 1 96.19 82 LYS A CA 1
ATOM 605 C C . LYS A 1 82 ? -18.031 11.891 0.434 1 96.19 82 LYS A C 1
ATOM 607 O O . LYS A 1 82 ? -18.188 12.82 1.227 1 96.19 82 LYS A O 1
ATOM 612 N N . LEU A 1 83 ? -18.844 11.664 -0.59 1 95.5 83 LEU A N 1
ATOM 613 C CA . LEU A 1 83 ? -20.031 12.477 -0.781 1 95.5 83 LEU A CA 1
ATOM 614 C C . LEU A 1 83 ? -21 12.305 0.387 1 95.5 83 LEU A C 1
ATOM 616 O O . LEU A 1 83 ? -21.641 13.26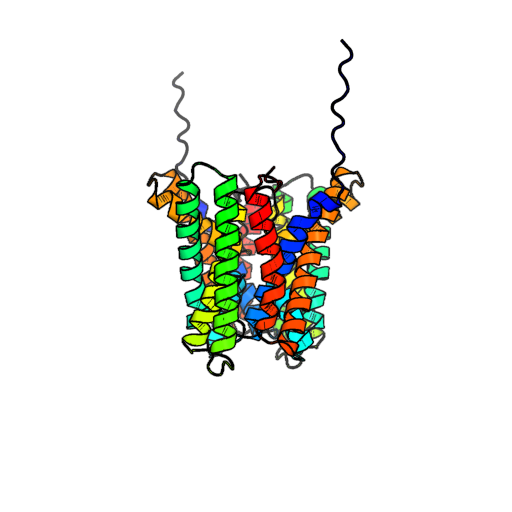6 0.817 1 95.5 83 LEU A O 1
ATOM 620 N N . LEU A 1 84 ? -21.094 11.109 0.894 1 94 84 LEU A N 1
ATOM 621 C CA . LEU A 1 84 ? -21.938 10.836 2.053 1 94 84 LEU A CA 1
ATOM 622 C C . LEU A 1 84 ? -21.391 11.547 3.291 1 94 84 LEU A C 1
ATOM 624 O O . LEU A 1 84 ? -22.172 12.094 4.082 1 94 84 LEU A O 1
ATOM 628 N N . ILE A 1 85 ? -20.094 11.523 3.479 1 93.62 85 ILE A N 1
ATOM 629 C CA . ILE A 1 85 ? -19.469 12.188 4.609 1 93.62 85 ILE A CA 1
ATOM 630 C C . ILE A 1 85 ? -19.719 13.695 4.539 1 93.62 85 ILE A C 1
ATOM 632 O O . ILE A 1 85 ? -20.047 14.32 5.555 1 93.62 85 ILE A O 1
ATOM 636 N N . ASP A 1 86 ? -19.641 14.266 3.373 1 92.5 86 ASP A N 1
ATOM 637 C CA . ASP A 1 86 ? -19.781 15.703 3.193 1 92.5 86 ASP A CA 1
ATOM 638 C C . ASP A 1 86 ? -21.219 16.141 3.467 1 92.5 86 ASP A C 1
ATOM 640 O O . ASP A 1 86 ? -21.453 17.281 3.871 1 92.5 86 ASP A O 1
ATOM 644 N N . ARG A 1 87 ? -22.078 15.312 3.203 1 90.94 87 ARG A N 1
ATOM 645 C CA . ARG A 1 87 ? -23.5 15.641 3.389 1 90.94 87 ARG A CA 1
ATOM 646 C C . ARG A 1 87 ? -23.891 15.555 4.859 1 90.94 87 ARG A C 1
ATOM 648 O O . ARG A 1 87 ? -24.906 16.109 5.27 1 90.94 87 ARG A O 1
ATOM 655 N N . SER A 1 88 ? -23.094 14.898 5.598 1 86.31 88 SER A N 1
ATOM 656 C CA . SER A 1 88 ? -23.453 14.656 6.996 1 86.31 88 SER A CA 1
ATOM 657 C C . SER A 1 88 ? -23.062 15.844 7.875 1 86.31 88 SER A C 1
ATOM 659 O O . SER A 1 88 ? -22.031 16.469 7.648 1 86.31 88 SER A O 1
ATOM 661 N N . GLN A 1 89 ? -23.906 16.156 8.836 1 84.06 89 GLN A N 1
ATOM 662 C CA . GLN A 1 89 ? -23.688 17.281 9.727 1 84.06 89 GLN A CA 1
ATOM 663 C C . GLN A 1 89 ? -23.031 16.844 11.023 1 84.06 89 GLN A C 1
ATOM 665 O O . GLN A 1 89 ? -22.375 17.641 11.703 1 84.06 89 GLN A O 1
ATOM 670 N N . VAL A 1 90 ? -23.219 15.57 11.352 1 86.06 90 VAL A N 1
ATOM 671 C CA . VAL A 1 90 ? -22.688 15.062 12.617 1 86.06 90 VAL A CA 1
ATOM 672 C C . VAL A 1 90 ? -21.578 14.055 12.344 1 86.06 90 VAL A C 1
ATOM 674 O O . VAL A 1 90 ? -21.844 12.914 11.953 1 86.06 90 VAL A O 1
ATOM 677 N N . LYS A 1 91 ? -20.391 14.344 12.641 1 83.69 91 LYS A N 1
ATOM 678 C CA . LYS A 1 91 ? -19.203 13.57 12.273 1 83.69 91 LYS A CA 1
ATOM 679 C C . LYS A 1 91 ? -19.203 12.211 12.969 1 83.69 91 LYS A C 1
ATOM 681 O O . LYS A 1 91 ? -18.906 11.188 12.344 1 83.69 91 LYS A O 1
ATOM 686 N N . HIS A 1 92 ? -19.578 12.18 14.25 1 84.62 92 HIS A N 1
ATOM 687 C CA . HIS A 1 92 ? -19.5 10.93 14.984 1 84.62 92 HIS A CA 1
ATOM 688 C C . HIS A 1 92 ? -20.562 9.938 14.508 1 84.62 92 HIS A C 1
ATOM 690 O O . HIS A 1 92 ? -20.312 8.727 14.477 1 84.62 92 HIS A O 1
ATOM 696 N N . LYS A 1 93 ? -21.688 10.383 14.117 1 88.56 93 LYS A N 1
ATOM 697 C CA . LYS A 1 93 ? -22.734 9.516 13.57 1 88.56 93 LYS A CA 1
ATOM 698 C C . LYS A 1 93 ? -22.359 8.992 12.195 1 88.56 93 LYS A C 1
ATOM 700 O O . LYS A 1 93 ? -22.609 7.828 11.867 1 88.56 93 LYS A O 1
ATOM 705 N N . THR A 1 94 ? -21.75 9.812 11.484 1 90.62 94 THR A N 1
ATOM 706 C CA . THR A 1 94 ? -21.312 9.422 10.148 1 90.62 94 THR A CA 1
ATOM 707 C C . THR A 1 94 ? -20.266 8.312 10.234 1 90.62 94 THR A C 1
ATOM 709 O O . THR A 1 94 ? -20.312 7.352 9.469 1 90.62 94 THR A O 1
ATOM 712 N N . LEU A 1 95 ? -19.422 8.484 11.18 1 90.38 95 LEU A N 1
ATOM 713 C CA . LEU A 1 95 ? -18.391 7.457 11.375 1 90.38 95 LEU A CA 1
ATOM 714 C C . LEU A 1 95 ? -19.031 6.129 11.766 1 90.38 95 LEU A C 1
ATOM 716 O O . LEU A 1 95 ? -18.609 5.07 11.281 1 90.38 95 LEU A O 1
ATOM 720 N N . SER A 1 96 ? -19.984 6.223 12.625 1 93 96 SER A N 1
ATOM 721 C CA . SER A 1 96 ? -20.688 5.023 13.047 1 93 96 SER A CA 1
ATOM 722 C C . SER A 1 96 ? -21.359 4.332 11.867 1 93 96 SER A C 1
ATOM 724 O O . SER A 1 96 ? -21.297 3.109 11.734 1 93 96 SER A O 1
ATOM 726 N N . TYR A 1 97 ? -21.969 5.086 11.023 1 93.62 97 TYR A N 1
ATOM 727 C CA . TYR A 1 97 ? -22.625 4.547 9.844 1 93.62 97 TYR A CA 1
ATOM 728 C C . TYR A 1 97 ? -21.625 3.928 8.883 1 93.62 97 TYR A C 1
ATOM 730 O O . TYR A 1 97 ? -21.891 2.904 8.25 1 93.62 97 TYR A O 1
ATOM 738 N N . LEU A 1 98 ? -20.516 4.562 8.742 1 94.31 98 LEU A N 1
ATOM 739 C CA . LEU A 1 98 ? -19.484 4.051 7.836 1 94.31 98 LEU A CA 1
ATOM 740 C C . LEU A 1 98 ? -18.969 2.705 8.32 1 94.31 98 LEU A C 1
ATOM 742 O O . LEU A 1 98 ? -18.766 1.785 7.523 1 94.31 98 LEU A O 1
ATOM 746 N N . PHE A 1 99 ? -18.766 2.578 9.641 1 94.56 99 PHE A N 1
ATOM 747 C CA . PHE A 1 99 ? -18.359 1.298 10.211 1 94.56 99 PHE A CA 1
ATOM 748 C C . PHE A 1 99 ? -19.438 0.242 9.992 1 94.56 99 PHE A C 1
ATOM 750 O O . PHE A 1 99 ? -19.141 -0.92 9.719 1 94.56 99 PHE A O 1
ATOM 757 N N . LEU A 1 100 ? -20.656 0.668 10.125 1 95.94 100 LEU A N 1
ATOM 758 C CA . LEU A 1 100 ? -21.766 -0.248 9.914 1 95.94 100 LEU A CA 1
ATOM 759 C C . LEU A 1 100 ? -21.812 -0.719 8.461 1 95.94 100 LEU A C 1
ATOM 761 O O . LEU A 1 100 ? -22.031 -1.902 8.195 1 95.94 100 LEU A O 1
ATOM 765 N N . PHE A 1 101 ? -21.641 0.189 7.551 1 96.62 101 PHE A N 1
ATOM 766 C CA . PHE A 1 101 ? -21.625 -0.168 6.137 1 96.62 101 PHE A CA 1
ATOM 767 C C . PHE A 1 101 ? -20.469 -1.118 5.84 1 96.62 101 PHE A C 1
ATOM 769 O O . PHE A 1 101 ? -20.625 -2.08 5.086 1 96.62 101 PHE A O 1
ATOM 776 N N . GLU A 1 102 ? -19.328 -0.812 6.418 1 96.88 102 GLU A N 1
ATOM 777 C CA . GLU A 1 102 ? -18.188 -1.722 6.273 1 96.88 102 GLU A CA 1
ATOM 778 C C . GLU A 1 102 ? -18.547 -3.125 6.754 1 96.88 102 GLU A C 1
ATOM 780 O O . GLU A 1 102 ? -18.25 -4.113 6.074 1 96.88 102 GLU A O 1
ATOM 785 N N . ALA A 1 103 ? -19.234 -3.191 7.922 1 97.38 103 ALA A N 1
ATOM 786 C CA . ALA A 1 103 ? -19.625 -4.477 8.492 1 97.38 103 ALA A CA 1
ATOM 787 C C . ALA A 1 103 ? -20.625 -5.199 7.582 1 97.38 103 ALA A C 1
ATOM 789 O O . ALA A 1 103 ? -20.531 -6.414 7.395 1 97.38 103 ALA A O 1
ATOM 790 N N . ILE A 1 104 ? -21.516 -4.473 7.023 1 98 104 ILE A N 1
ATOM 791 C CA . ILE A 1 104 ? -22.531 -5.035 6.145 1 98 104 ILE A CA 1
ATOM 792 C C . ILE A 1 104 ? -21.875 -5.605 4.887 1 98 104 ILE A C 1
ATOM 794 O O . ILE A 1 104 ? -22.188 -6.723 4.469 1 98 104 ILE A O 1
ATOM 798 N N . PHE A 1 105 ? -20.969 -4.879 4.312 1 98.25 105 PHE A N 1
ATOM 799 C CA . PHE A 1 105 ? -20.312 -5.336 3.1 1 98.25 105 PHE A CA 1
ATOM 800 C C . PHE A 1 105 ? -19.375 -6.508 3.4 1 98.25 105 PHE A C 1
ATOM 802 O O . PHE A 1 105 ? -19.203 -7.402 2.57 1 98.25 105 PHE A O 1
ATOM 809 N N . LEU A 1 106 ? -18.766 -6.477 4.59 1 97.94 106 LEU A N 1
ATOM 810 C CA . LEU A 1 106 ? -17.969 -7.625 4.984 1 97.94 106 LEU A CA 1
ATOM 811 C C . LEU A 1 106 ? -18.828 -8.859 5.168 1 97.94 106 LEU A C 1
ATOM 813 O O . LEU A 1 106 ? -18.422 -9.969 4.809 1 97.94 106 LEU A O 1
ATOM 817 N N . CYS A 1 107 ? -20 -8.664 5.754 1 98 107 CYS A N 1
ATOM 818 C CA . CYS A 1 107 ? -20.953 -9.766 5.875 1 98 107 CYS A CA 1
ATOM 819 C C . CYS A 1 107 ? -21.359 -10.281 4.504 1 98 107 CYS A C 1
ATOM 821 O O . CYS A 1 107 ? -21.438 -11.5 4.289 1 98 107 CYS A O 1
ATOM 823 N N . ALA A 1 108 ? -21.641 -9.352 3.625 1 98.19 108 ALA A N 1
ATOM 824 C CA . ALA A 1 108 ? -22 -9.734 2.26 1 98.19 108 ALA A CA 1
ATOM 825 C C . ALA A 1 108 ? -20.844 -10.469 1.582 1 98.19 108 ALA A C 1
ATOM 827 O O . ALA A 1 108 ? -21.062 -11.398 0.803 1 98.19 108 ALA A O 1
ATOM 828 N N . PHE A 1 109 ? -19.625 -10 1.814 1 97.94 109 PHE A N 1
ATOM 829 C CA . PHE A 1 109 ? -18.438 -10.672 1.32 1 97.94 109 PHE A CA 1
ATOM 830 C C . PHE A 1 109 ? -18.375 -12.109 1.823 1 97.94 109 PHE A C 1
ATOM 832 O O . PHE A 1 109 ? -18.141 -13.039 1.043 1 97.94 109 PHE A O 1
ATOM 839 N N . MET A 1 110 ? -18.625 -12.297 3.139 1 97.62 110 MET A N 1
ATOM 840 C CA . MET A 1 110 ? -18.609 -13.617 3.758 1 97.62 110 MET A CA 1
ATOM 841 C C . MET A 1 110 ? -19.688 -14.508 3.16 1 97.62 110 MET A C 1
ATOM 843 O O . MET A 1 110 ? -19.406 -15.641 2.76 1 97.62 110 MET A O 1
ATOM 847 N N . VAL A 1 111 ? -20.891 -14 3.014 1 97.88 111 VAL A N 1
ATOM 848 C CA . VAL A 1 111 ? -22.031 -14.773 2.537 1 97.88 111 VAL A CA 1
ATOM 849 C C . VAL A 1 111 ? -21.844 -15.117 1.062 1 97.88 111 VAL A C 1
ATOM 851 O O . VAL A 1 111 ? -22.125 -16.25 0.643 1 97.88 111 VAL A O 1
ATOM 854 N N . ALA A 1 112 ? -21.406 -14.117 0.282 1 97.25 112 ALA A N 1
ATOM 855 C CA . ALA A 1 112 ? -21.125 -14.383 -1.127 1 97.25 112 ALA A CA 1
ATOM 856 C C . ALA A 1 112 ? -20.062 -15.469 -1.282 1 97.25 112 ALA A C 1
ATOM 858 O O . ALA A 1 112 ? -20.203 -16.359 -2.127 1 97.25 112 ALA A O 1
ATOM 859 N N . GLY A 1 113 ? -19.047 -15.367 -0.46 1 96.38 113 GLY A N 1
ATOM 860 C CA . GLY A 1 113 ? -18.016 -16.391 -0.493 1 96.38 113 GLY A CA 1
ATOM 861 C C . GLY A 1 113 ? -18.547 -17.781 -0.168 1 96.38 113 GLY A C 1
ATOM 862 O O . GLY A 1 113 ? -18.234 -18.734 -0.864 1 96.38 113 GLY A O 1
ATOM 863 N N . LEU A 1 114 ? -19.375 -17.859 0.864 1 96.12 114 LEU A N 1
ATOM 864 C CA . LEU A 1 114 ? -19.938 -19.141 1.294 1 96.12 114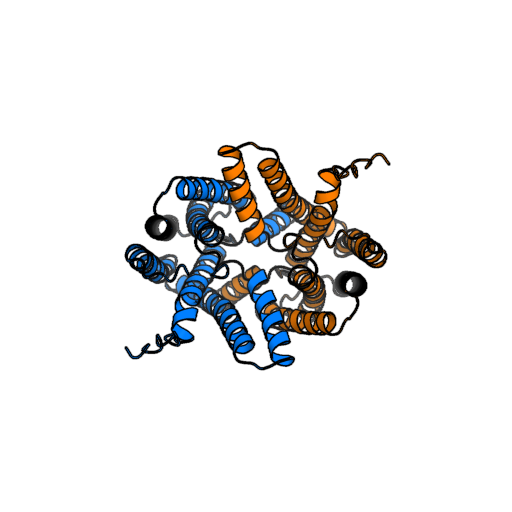 LEU A CA 1
ATOM 865 C C . LEU A 1 114 ? -20.859 -19.719 0.224 1 96.12 114 LEU A C 1
ATOM 867 O O . LEU A 1 114 ? -20.906 -20.922 0.016 1 96.12 114 LEU A O 1
ATOM 871 N N . TYR A 1 115 ? -21.5 -18.828 -0.455 1 95.31 115 TYR A N 1
ATOM 872 C CA . TYR A 1 115 ? -22.5 -19.266 -1.426 1 95.31 115 TYR A CA 1
ATOM 873 C C . TYR A 1 115 ? -21.844 -19.688 -2.734 1 95.31 115 TYR A C 1
ATOM 875 O O . TYR A 1 115 ? -22.281 -20.641 -3.375 1 95.31 115 TYR A O 1
ATOM 883 N N . PHE A 1 116 ? -20.812 -19.047 -3.152 1 94.25 116 PHE A N 1
ATOM 884 C CA . PHE A 1 116 ? -20.266 -19.25 -4.488 1 94.25 116 PHE A CA 1
ATOM 885 C C . PHE A 1 116 ? -19.062 -20.188 -4.445 1 94.25 116 PHE A C 1
ATOM 887 O O . PHE A 1 116 ? -18.578 -20.641 -5.488 1 94.25 116 PHE A O 1
ATOM 894 N N . GLU A 1 117 ? -18.562 -20.547 -3.324 1 89.69 117 GLU A N 1
ATOM 895 C CA . GLU A 1 117 ? -17.406 -21.438 -3.236 1 89.69 117 GLU A CA 1
ATOM 896 C C . GLU A 1 117 ? -17.766 -22.844 -3.719 1 89.69 117 GLU A C 1
ATOM 898 O O . GLU A 1 117 ? -18.922 -23.266 -3.623 1 89.69 117 GLU A O 1
ATOM 903 N N . PRO A 1 118 ? -16.922 -23.594 -4.305 1 88.5 118 PRO A N 1
ATOM 904 C CA . PRO A 1 118 ? -15.508 -23.281 -4.566 1 88.5 118 PRO A CA 1
ATOM 905 C C . PRO A 1 118 ? -15.312 -22.469 -5.844 1 88.5 118 PRO A C 1
ATOM 907 O O . PRO A 1 118 ? -16 -22.703 -6.844 1 88.5 118 PRO A O 1
ATOM 910 N N . PHE A 1 119 ? -14.469 -21.484 -5.785 1 90.88 119 PHE A N 1
ATOM 911 C CA . PHE A 1 119 ? -14.133 -20.672 -6.949 1 90.88 119 PHE A CA 1
ATOM 912 C C . PHE A 1 119 ? -13.195 -21.438 -7.883 1 90.88 119 PHE A C 1
ATOM 914 O O . PHE A 1 119 ? -12.125 -21.891 -7.469 1 90.88 119 PHE A O 1
ATOM 921 N N . LYS A 1 120 ? -13.617 -21.656 -9.094 1 88.75 120 LYS A N 1
ATOM 922 C CA . LYS A 1 120 ? -12.836 -22.469 -10.016 1 88.75 120 LYS A CA 1
ATOM 923 C C . LYS A 1 120 ? -12.312 -21.625 -11.18 1 88.75 120 LYS A C 1
ATOM 925 O O . LYS A 1 120 ? -11.281 -21.953 -11.773 1 88.75 120 LYS A O 1
ATOM 930 N N . ASP A 1 121 ? -13.047 -20.625 -11.445 1 90.81 121 ASP A N 1
ATOM 931 C CA . ASP A 1 121 ? -12.703 -19.781 -12.586 1 90.81 121 ASP A CA 1
ATOM 932 C C . ASP A 1 121 ? -12.289 -18.391 -12.133 1 90.81 121 ASP A C 1
ATOM 934 O O . ASP A 1 121 ? -13.125 -17.609 -11.672 1 90.81 121 ASP A O 1
ATOM 938 N N . PRO A 1 122 ? -11.047 -18.062 -12.305 1 90.25 122 PRO A N 1
ATOM 939 C CA . PRO A 1 122 ? -10.555 -16.75 -11.875 1 90.25 122 PRO A CA 1
ATOM 940 C C . PRO A 1 122 ? -11.219 -15.594 -12.633 1 90.25 122 PRO A C 1
ATOM 942 O O . PRO A 1 122 ? -11.133 -14.438 -12.195 1 90.25 122 PRO A O 1
ATOM 945 N N . ASP A 1 123 ? -11.875 -15.922 -13.742 1 91.94 123 ASP A N 1
ATOM 946 C CA . ASP A 1 123 ? -12.5 -14.875 -14.547 1 91.94 123 ASP A CA 1
ATOM 947 C C . ASP A 1 123 ? -14.008 -14.836 -14.312 1 91.94 123 ASP A C 1
ATOM 949 O O . ASP A 1 123 ? -14.727 -14.078 -14.961 1 91.94 123 ASP A O 1
ATOM 953 N N . ALA A 1 124 ? -14.469 -15.625 -13.359 1 93.19 124 ALA A N 1
ATOM 954 C CA . ALA A 1 124 ? -15.906 -15.742 -13.117 1 93.19 124 ALA A CA 1
ATOM 955 C C . ALA A 1 124 ? -16.453 -14.484 -12.453 1 93.19 124 ALA A C 1
ATOM 957 O O . ALA A 1 124 ? -15.781 -13.867 -11.625 1 93.19 124 ALA A O 1
ATOM 958 N N . LEU A 1 125 ? -17.641 -14.156 -12.797 1 93.44 125 LEU A N 1
ATOM 959 C CA . LEU A 1 125 ? -18.328 -13.008 -12.227 1 93.44 125 LEU A CA 1
ATOM 960 C C . LEU A 1 125 ? -18.5 -13.172 -10.719 1 93.44 125 LEU A C 1
ATOM 962 O O . LEU A 1 125 ? -18.5 -12.18 -9.984 1 93.44 125 LEU A O 1
ATOM 966 N N . THR A 1 126 ? -18.625 -14.422 -10.289 1 95 126 THR A N 1
ATOM 967 C CA . THR A 1 126 ? -18.812 -14.688 -8.867 1 95 126 THR A CA 1
ATOM 968 C C . THR A 1 126 ? -17.578 -14.266 -8.07 1 95 126 THR A C 1
ATOM 970 O O . THR A 1 126 ? -17.688 -13.773 -6.949 1 95 126 THR A O 1
ATOM 973 N N . VAL A 1 127 ? -16.375 -14.422 -8.711 1 95.06 127 VAL A N 1
ATOM 974 C CA . VAL A 1 127 ? -15.133 -13.977 -8.094 1 95.06 127 VAL A CA 1
ATOM 975 C C . VAL A 1 127 ? -15.109 -12.453 -8.008 1 95.06 127 VAL A C 1
ATOM 977 O O . VAL A 1 127 ? -14.781 -11.883 -6.961 1 95.06 127 VAL A O 1
ATOM 980 N N . ALA A 1 128 ? -15.578 -11.836 -9.047 1 94.94 128 ALA A N 1
ATOM 981 C CA . ALA A 1 128 ? -15.594 -10.375 -9.125 1 94.94 128 ALA A CA 1
ATOM 982 C C . ALA A 1 128 ? -16.547 -9.781 -8.086 1 94.94 128 ALA A C 1
ATOM 984 O O . ALA A 1 128 ? -16.188 -8.828 -7.391 1 94.94 128 ALA A O 1
ATOM 985 N N . VAL A 1 129 ? -17.672 -10.375 -7.973 1 96.25 129 VAL A N 1
ATOM 986 C CA . VAL A 1 129 ? -18.703 -9.875 -7.055 1 96.25 129 VAL A CA 1
ATOM 987 C C . VAL A 1 129 ? -18.234 -10.055 -5.613 1 96.25 129 VAL A C 1
ATOM 989 O O . VAL A 1 129 ? -18.312 -9.125 -4.809 1 96.25 129 VAL A O 1
ATOM 992 N N . THR A 1 130 ? -17.75 -11.211 -5.32 1 96.88 130 THR A N 1
ATOM 993 C CA . THR A 1 130 ? -17.297 -11.5 -3.971 1 96.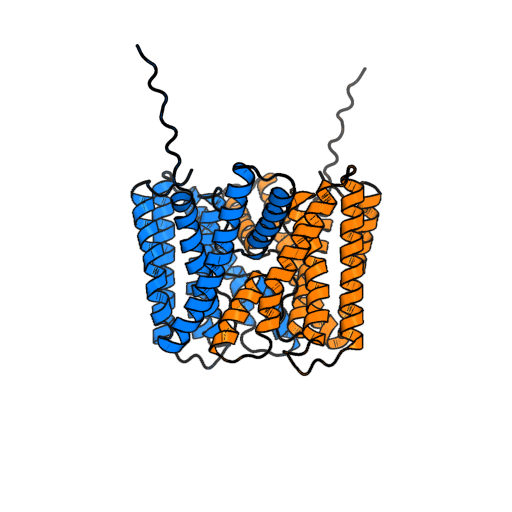88 130 THR A CA 1
ATOM 994 C C . THR A 1 130 ? -16.125 -10.586 -3.592 1 96.88 130 THR A C 1
ATOM 996 O O . THR A 1 130 ? -16.156 -9.945 -2.541 1 96.88 130 THR A O 1
ATOM 999 N N . GLY A 1 131 ? -15.133 -10.508 -4.477 1 96.19 131 GLY A N 1
ATOM 1000 C CA . GLY A 1 131 ? -14.008 -9.617 -4.23 1 96.19 131 GLY A CA 1
ATOM 1001 C C . GLY A 1 131 ? -14.406 -8.164 -4.129 1 96.19 131 GLY A C 1
ATOM 1002 O O . GLY A 1 131 ? -13.875 -7.422 -3.293 1 96.19 131 GLY A O 1
ATOM 1003 N N . GLY A 1 132 ? -15.328 -7.805 -5.008 1 96.94 132 GLY A N 1
ATOM 1004 C CA . GLY A 1 132 ? -15.82 -6.434 -5 1 96.94 132 GLY A CA 1
ATOM 1005 C C . GLY A 1 132 ? -16.438 -6.027 -3.682 1 96.94 132 GLY A C 1
ATOM 1006 O O . GLY A 1 132 ? -16.25 -4.902 -3.221 1 96.94 132 GLY A O 1
ATOM 1007 N N . LEU A 1 133 ? -17.188 -6.934 -3.082 1 97.5 133 LEU A N 1
ATOM 1008 C CA . LEU A 1 133 ? -17.828 -6.66 -1.803 1 97.5 133 LEU A CA 1
ATOM 1009 C C . LEU A 1 133 ? -16.797 -6.398 -0.715 1 97.5 133 LEU A C 1
ATOM 1011 O O . LEU A 1 133 ? -16.938 -5.465 0.074 1 97.5 133 LEU A O 1
ATOM 1015 N N . GLY A 1 134 ? -15.758 -7.234 -0.696 1 97 134 GLY A N 1
ATOM 1016 C CA . GLY A 1 134 ? -14.672 -7 0.24 1 97 134 GLY A CA 1
ATOM 1017 C C . GLY A 1 134 ? -13.938 -5.691 -0.008 1 97 134 GLY A C 1
ATOM 1018 O O . GLY A 1 134 ? -13.625 -4.965 0.934 1 97 134 GLY A O 1
ATOM 1019 N N . LEU A 1 135 ? -13.727 -5.406 -1.269 1 97.31 135 LEU A N 1
ATOM 1020 C CA . LEU A 1 135 ? -13.039 -4.184 -1.679 1 97.31 135 LEU A CA 1
ATOM 1021 C C . LEU A 1 135 ? -13.836 -2.951 -1.254 1 97.31 135 LEU A C 1
ATOM 1023 O O . LEU A 1 135 ? -13.266 -1.988 -0.736 1 97.31 135 LEU A O 1
ATOM 1027 N N . ILE A 1 136 ? -15.125 -3.016 -1.423 1 97.5 136 ILE A N 1
ATOM 1028 C CA . ILE A 1 136 ? -15.984 -1.9 -1.051 1 97.5 136 ILE A CA 1
ATOM 1029 C C . ILE A 1 136 ? -15.891 -1.652 0.452 1 97.5 136 ILE A C 1
ATOM 1031 O O . ILE A 1 136 ? -15.766 -0.506 0.892 1 97.5 136 ILE A O 1
ATOM 1035 N N . ALA A 1 137 ? -15.922 -2.709 1.21 1 97.38 137 ALA A N 1
ATOM 1036 C CA . ALA A 1 137 ? -15.844 -2.6 2.664 1 97.38 137 ALA A CA 1
ATOM 1037 C C . ALA A 1 137 ? -14.57 -1.868 3.09 1 97.38 137 ALA A C 1
ATOM 1039 O O . ALA A 1 137 ? -14.633 -0.916 3.871 1 97.38 137 ALA A O 1
ATOM 1040 N N . LEU A 1 138 ? -13.477 -2.246 2.541 1 95.81 138 LEU A N 1
ATOM 1041 C CA . LEU A 1 138 ? -12.203 -1.688 2.98 1 95.81 138 LEU A CA 1
ATOM 1042 C C . LEU A 1 138 ? -11.953 -0.328 2.338 1 95.81 138 LEU A C 1
ATOM 1044 O O . LEU A 1 138 ? -11.227 0.502 2.891 1 95.81 138 LEU A O 1
ATOM 1048 N N . ALA A 1 139 ? -12.594 -0.093 1.165 1 96.44 139 ALA A N 1
ATOM 1049 C CA . ALA A 1 139 ? -12.539 1.241 0.573 1 96.44 139 ALA A CA 1
ATOM 1050 C C . ALA A 1 139 ? -13.266 2.262 1.447 1 96.44 139 ALA A C 1
ATOM 1052 O O . ALA A 1 139 ? -12.812 3.402 1.579 1 96.44 139 ALA A O 1
ATOM 1053 N N . ILE A 1 140 ? -14.359 1.849 2.031 1 96.25 140 ILE A N 1
ATOM 1054 C CA . ILE A 1 140 ? -15.094 2.695 2.967 1 96.25 140 ILE A CA 1
ATOM 1055 C C . ILE A 1 140 ? -14.203 3.035 4.16 1 96.25 140 ILE A C 1
ATOM 1057 O O . ILE A 1 140 ? -14.102 4.199 4.559 1 96.25 140 ILE A O 1
ATOM 1061 N N . ARG A 1 141 ? -13.547 2.066 4.605 1 93.69 141 ARG A N 1
ATOM 1062 C CA . ARG A 1 141 ? -12.617 2.256 5.719 1 93.69 141 ARG A CA 1
ATOM 1063 C C . ARG A 1 141 ? -11.508 3.23 5.344 1 93.69 141 ARG A C 1
ATOM 1065 O O . ARG A 1 141 ? -11.164 4.121 6.125 1 93.69 141 ARG A O 1
ATOM 1072 N N . ASN A 1 142 ? -10.93 3.09 4.234 1 93.44 142 ASN A N 1
ATOM 1073 C CA . ASN A 1 142 ? -9.852 3.963 3.787 1 93.44 142 ASN A CA 1
ATOM 1074 C C . ASN A 1 142 ? -10.32 5.41 3.648 1 93.44 142 ASN A C 1
ATOM 1076 O O . ASN A 1 142 ? -9.586 6.34 3.977 1 93.44 142 ASN A O 1
ATOM 1080 N N . THR A 1 143 ? -11.508 5.535 3.16 1 94.12 143 THR A N 1
ATOM 1081 C CA . THR A 1 143 ? -12.07 6.875 3.002 1 94.12 143 THR A CA 1
ATOM 1082 C C . THR A 1 143 ? -12.258 7.543 4.359 1 94.12 143 THR A C 1
ATOM 1084 O O . THR A 1 143 ? -11.891 8.711 4.539 1 94.12 143 THR A O 1
ATOM 1087 N N . SER A 1 144 ? -12.805 6.777 5.281 1 91.5 144 SER A N 1
ATOM 1088 C CA . SER A 1 144 ? -13.016 7.301 6.625 1 91.5 144 SER A CA 1
ATOM 1089 C C . SER A 1 144 ? -11.695 7.652 7.297 1 91.5 144 SER A C 1
ATOM 1091 O O . SER A 1 144 ? -11.594 8.664 7.992 1 91.5 144 SER A O 1
ATOM 1093 N N . SER A 1 145 ? -10.742 6.867 7.066 1 88.69 145 SER A N 1
ATOM 1094 C CA . SER A 1 145 ? -9.43 7.074 7.66 1 88.69 145 SER A CA 1
ATOM 1095 C C . SER A 1 145 ? -8.773 8.352 7.137 1 88.69 145 SER A C 1
ATOM 1097 O O . SER A 1 145 ? -8.125 9.078 7.891 1 88.69 145 SER A O 1
ATOM 1099 N N . LYS A 1 146 ? -9 8.688 5.926 1 89.31 146 LYS A N 1
ATOM 1100 C CA . LYS A 1 146 ? -8.359 9.844 5.316 1 89.31 146 LYS A CA 1
ATOM 1101 C C . LYS A 1 146 ? -9.188 11.109 5.531 1 89.31 146 LYS A C 1
ATOM 1103 O O . LYS A 1 146 ? -8.695 12.219 5.316 1 89.31 146 LYS A O 1
ATOM 1108 N N . THR A 1 147 ? -10.422 10.977 5.977 1 89.12 147 THR A N 1
ATOM 1109 C CA . THR A 1 147 ? -11.281 12.148 6.055 1 89.12 147 THR A CA 1
ATOM 1110 C C . THR A 1 147 ? -11.695 12.43 7.496 1 89.12 147 THR A C 1
ATOM 1112 O O . THR A 1 147 ? -11.555 13.555 7.984 1 89.12 147 THR A O 1
ATOM 1115 N N . LEU A 1 148 ? -12.156 11.375 8.211 1 83.62 148 LEU A N 1
ATOM 1116 C CA . LEU A 1 148 ? -12.766 11.57 9.516 1 83.62 148 LEU A CA 1
ATOM 1117 C C . LEU A 1 148 ? -11.758 11.312 10.633 1 83.62 148 LEU A C 1
ATOM 1119 O O . LEU A 1 148 ? -11.812 11.953 11.688 1 83.62 148 LEU A O 1
ATOM 1123 N N . ILE A 1 149 ? -10.93 10.383 10.398 1 77.06 149 ILE A N 1
ATOM 1124 C CA . ILE A 1 149 ? -10.016 9.984 11.469 1 77.06 149 ILE A CA 1
ATOM 1125 C C . ILE A 1 149 ? -8.57 10.172 11.023 1 77.06 149 ILE A C 1
ATOM 1127 O O . ILE A 1 149 ? -7.758 9.25 11.117 1 77.06 149 ILE A O 1
ATOM 1131 N N . LYS A 1 150 ? -8.18 11.328 10.781 1 70.44 150 LYS A N 1
ATOM 1132 C CA . LYS A 1 150 ? -6.871 11.648 10.211 1 70.44 150 LYS A CA 1
ATOM 1133 C C . LYS A 1 150 ? -5.762 11.406 11.234 1 70.44 150 LYS A C 1
ATOM 1135 O O . LYS A 1 150 ? -4.594 11.25 10.867 1 70.44 150 LYS A O 1
ATOM 1140 N N . ASN A 1 151 ? -6.152 11.266 12.469 1 71.12 151 ASN A N 1
ATOM 1141 C CA . ASN A 1 151 ? -5.148 11.133 13.516 1 71.12 151 ASN A CA 1
ATOM 1142 C C . ASN A 1 151 ? -4.715 9.68 13.695 1 71.12 151 ASN A C 1
ATOM 1144 O O . ASN A 1 151 ? -3.758 9.398 14.422 1 71.12 151 ASN A O 1
ATOM 1148 N N . ILE A 1 152 ? -5.441 8.836 13.031 1 70.88 152 ILE A N 1
ATOM 1149 C CA . ILE A 1 152 ? -5.102 7.422 13.102 1 70.88 152 ILE A CA 1
ATOM 1150 C C . ILE A 1 152 ? -4.418 6.984 11.812 1 70.88 152 ILE A C 1
ATOM 1152 O O . ILE A 1 152 ? -4.852 7.355 10.719 1 70.88 152 ILE A O 1
ATOM 1156 N N . SER A 1 153 ? -3.334 6.352 11.984 1 80.38 153 SER A N 1
ATOM 1157 C CA . SER A 1 153 ? -2.627 5.816 10.82 1 80.38 153 SER A CA 1
ATOM 1158 C C . SER A 1 153 ? -3.52 4.887 10.008 1 80.38 153 SER A C 1
ATOM 1160 O O . SER A 1 153 ? -4.324 4.141 10.57 1 80.38 153 SER A O 1
ATOM 1162 N N . PRO A 1 154 ? -3.357 4.98 8.742 1 84.25 154 PRO A N 1
ATOM 1163 C CA . PRO A 1 154 ? -4.168 4.09 7.906 1 84.25 154 PRO A CA 1
ATOM 1164 C C . PRO A 1 154 ? -3.975 2.615 8.258 1 84.25 154 PRO A C 1
ATOM 1166 O O . PRO A 1 154 ? -2.838 2.156 8.406 1 84.25 154 PRO A O 1
ATOM 1169 N N . SER A 1 155 ? -5.062 1.918 8.398 1 87.62 155 SER A N 1
ATOM 1170 C CA . SER A 1 155 ? -5.039 0.555 8.922 1 87.62 155 SER A CA 1
ATOM 1171 C C . SER A 1 155 ? -4.859 -0.461 7.797 1 87.62 155 SER A C 1
ATOM 1173 O O . SER A 1 155 ? -4.742 -1.662 8.055 1 87.62 155 SER A O 1
ATOM 1175 N N . THR A 1 156 ? -4.871 -0.009 6.535 1 86.94 156 THR A N 1
ATOM 1176 C CA . THR A 1 156 ? -4.77 -0.948 5.422 1 86.94 156 THR A CA 1
ATOM 1177 C C . THR A 1 156 ? -3.547 -0.642 4.566 1 86.94 156 THR A C 1
ATOM 1179 O O . THR A 1 156 ? -3.316 -1.297 3.547 1 86.94 156 THR A O 1
ATOM 1182 N N . MET A 1 157 ? -2.773 0.341 4.855 1 86.75 157 MET A N 1
ATOM 1183 C CA . MET A 1 157 ? -1.588 0.756 4.113 1 86.75 157 MET A CA 1
ATOM 1184 C C . MET A 1 157 ? -0.32 0.483 4.918 1 86.75 157 MET A C 1
ATOM 1186 O O . MET A 1 157 ? 0.13 1.336 5.684 1 86.75 157 MET A O 1
ATOM 1190 N N . MET A 1 158 ? 0.332 -0.548 4.641 1 88.88 158 MET A N 1
ATOM 1191 C CA . MET A 1 158 ? 1.404 -0.993 5.527 1 88.88 158 MET A CA 1
ATOM 1192 C C . MET A 1 158 ? 2.758 -0.489 5.035 1 88.88 158 MET A C 1
ATOM 1194 O O . MET A 1 158 ? 3.691 -0.336 5.828 1 88.88 158 MET A O 1
ATOM 1198 N N . THR A 1 159 ? 2.844 -0.226 3.777 1 90.44 159 THR A N 1
ATOM 1199 C CA . THR A 1 159 ? 4.113 0.305 3.297 1 90.44 159 THR A CA 1
ATOM 1200 C C . THR A 1 159 ? 4.441 1.628 3.984 1 90.44 159 THR A C 1
ATOM 1202 O O . THR A 1 159 ? 5.539 1.801 4.516 1 90.44 159 THR A O 1
ATOM 1205 N N . GLY A 1 160 ? 3.492 2.5 4.035 1 90.62 160 GLY A N 1
ATOM 1206 C CA . GLY A 1 160 ? 3.68 3.76 4.734 1 90.62 160 GLY A CA 1
ATOM 1207 C C . GLY A 1 160 ? 3.898 3.584 6.227 1 90.62 160 GLY A C 1
ATOM 1208 O O . GLY A 1 160 ? 4.754 4.246 6.816 1 90.62 160 GLY A O 1
ATOM 1209 N N . ASN A 1 161 ? 3.201 2.703 6.836 1 92 161 ASN A N 1
ATOM 1210 C CA . ASN A 1 161 ? 3.318 2.457 8.273 1 92 161 ASN A CA 1
ATOM 1211 C C . ASN A 1 161 ? 4.668 1.839 8.625 1 92 161 ASN A C 1
ATOM 1213 O O . ASN A 1 161 ? 5.242 2.148 9.672 1 92 161 ASN A O 1
ATOM 1217 N N . THR A 1 162 ? 5.094 1 7.781 1 94.19 162 THR A N 1
ATOM 1218 C CA . THR A 1 162 ? 6.391 0.379 8.023 1 94.19 162 THR A CA 1
ATOM 1219 C C . THR A 1 162 ? 7.516 1.392 7.84 1 94.19 162 THR A C 1
ATOM 1221 O O . THR A 1 162 ? 8.516 1.358 8.57 1 94.19 162 THR A O 1
ATOM 1224 N N . THR A 1 163 ? 7.352 2.197 6.848 1 94.25 163 THR A N 1
ATOM 1225 C CA . THR A 1 163 ? 8.312 3.285 6.707 1 94.25 163 THR A CA 1
ATOM 1226 C C . THR A 1 163 ? 8.352 4.141 7.969 1 94.25 163 THR A C 1
ATOM 1228 O O . THR A 1 163 ? 9.422 4.469 8.469 1 94.25 163 THR A O 1
ATOM 1231 N N . GLN A 1 164 ? 7.156 4.473 8.445 1 94.06 164 GLN A N 1
ATOM 1232 C CA . GLN A 1 164 ? 7.074 5.262 9.672 1 94.06 164 GLN A CA 1
ATOM 1233 C C . GLN A 1 164 ? 7.719 4.527 10.844 1 94.06 164 GLN A C 1
ATOM 1235 O O . GLN A 1 164 ? 8.367 5.145 11.688 1 94.06 164 GLN A O 1
ATOM 1240 N N . LEU A 1 165 ? 7.52 3.273 10.883 1 95.38 165 LEU A N 1
ATOM 1241 C CA . LEU A 1 165 ? 8.148 2.471 11.922 1 95.38 165 LEU A CA 1
ATOM 1242 C C . LEU A 1 165 ? 9.672 2.586 11.859 1 95.38 165 LEU A C 1
ATOM 1244 O O . LEU A 1 165 ? 10.328 2.766 12.883 1 95.38 165 LEU A O 1
ATOM 1248 N N . GLY A 1 166 ? 10.219 2.451 10.68 1 96.88 166 GLY A N 1
ATOM 1249 C CA . GLY A 1 166 ? 11.656 2.639 10.508 1 96.88 166 GLY A CA 1
ATOM 1250 C C . GLY A 1 166 ? 12.133 4.008 10.961 1 96.88 166 GLY A C 1
ATOM 1251 O O . GLY A 1 166 ? 13.164 4.121 11.617 1 96.88 166 GLY A O 1
ATOM 1252 N N . ILE A 1 167 ? 11.398 4.988 10.641 1 96.12 167 ILE A N 1
ATOM 1253 C CA . ILE A 1 167 ? 11.734 6.355 11.031 1 96.12 167 ILE A CA 1
ATOM 1254 C C . ILE A 1 167 ? 11.688 6.488 12.547 1 96.12 167 ILE A C 1
ATOM 1256 O O . ILE A 1 167 ? 12.586 7.082 13.148 1 96.12 167 ILE A O 1
ATOM 1260 N N . ASP A 1 168 ? 10.648 5.934 13.117 1 96.44 168 ASP A N 1
ATOM 1261 C CA . ASP A 1 168 ? 10.5 6.016 14.57 1 96.44 168 ASP A CA 1
ATOM 1262 C C . ASP A 1 168 ? 11.625 5.27 15.281 1 96.44 168 ASP A C 1
ATOM 1264 O O . ASP A 1 168 ? 12.07 5.684 16.359 1 96.44 168 ASP A O 1
ATOM 1268 N N . ILE A 1 169 ? 12.031 4.172 14.711 1 97.19 169 ILE A N 1
ATOM 1269 C CA . ILE A 1 169 ? 13.164 3.445 15.266 1 97.19 169 ILE A CA 1
ATOM 1270 C C . ILE A 1 169 ? 14.422 4.312 15.195 1 97.19 169 ILE A C 1
ATOM 1272 O O . ILE A 1 169 ? 15.172 4.414 16.172 1 97.19 169 ILE A O 1
ATOM 1276 N N . ALA A 1 170 ? 14.656 4.926 14.07 1 96.62 170 ALA A N 1
ATOM 1277 C CA . ALA A 1 170 ? 15.805 5.812 13.906 1 96.62 170 ALA A CA 1
ATOM 1278 C C . ALA A 1 170 ? 15.773 6.953 14.914 1 96.62 170 ALA A C 1
ATOM 1280 O O . ALA A 1 170 ? 16.797 7.297 15.508 1 96.62 170 ALA A O 1
ATOM 1281 N N . ASN A 1 171 ? 14.57 7.543 15.086 1 96.38 171 ASN A N 1
ATOM 1282 C CA . ASN A 1 171 ? 14.406 8.625 16.047 1 96.38 171 ASN A CA 1
ATOM 1283 C C . ASN A 1 171 ? 14.719 8.156 17.469 1 96.38 171 ASN A C 1
ATOM 1285 O O . ASN A 1 171 ? 15.328 8.891 18.25 1 96.38 171 ASN A O 1
ATOM 1289 N N . LEU A 1 172 ? 14.266 7.023 17.766 1 95.62 172 LEU A N 1
ATOM 1290 C CA . LEU A 1 172 ? 14.508 6.457 19.078 1 95.62 172 LEU A CA 1
ATOM 1291 C C . LEU A 1 172 ? 16 6.211 19.312 1 95.62 172 LEU A C 1
ATOM 1293 O O . LEU A 1 172 ? 16.5 6.383 20.422 1 95.62 172 LEU A O 1
ATOM 1297 N N . LEU A 1 173 ? 16.688 5.738 18.297 1 95.38 173 LEU A N 1
ATOM 1298 C CA . LEU A 1 173 ? 18.125 5.492 18.375 1 95.38 173 LEU A CA 1
ATOM 1299 C C . LEU A 1 173 ? 18.891 6.793 18.578 1 95.38 173 LEU A C 1
ATOM 1301 O O . LEU A 1 173 ? 19.922 6.816 19.266 1 95.38 173 LEU A O 1
ATOM 1305 N N . LYS A 1 174 ? 18.375 7.824 18.109 1 94.31 174 LYS A N 1
ATOM 1306 C CA . LYS A 1 174 ? 19.016 9.133 18.25 1 94.31 174 LYS A CA 1
ATOM 1307 C C . LYS A 1 174 ? 18.703 9.75 19.609 1 94.31 174 LYS A C 1
ATOM 1309 O O . LYS A 1 174 ? 19.594 10.305 20.266 1 94.31 174 LYS A O 1
ATOM 1314 N N . ASN A 1 175 ? 17.406 9.789 19.906 1 94.25 175 ASN A N 1
ATOM 1315 C CA . ASN A 1 175 ? 16.938 10.352 21.172 1 94.25 175 ASN A CA 1
ATOM 1316 C C . ASN A 1 175 ? 15.859 9.477 21.812 1 94.25 175 ASN A C 1
ATOM 1318 O O . ASN A 1 175 ? 14.695 9.531 21.406 1 94.25 175 ASN A O 1
ATOM 1322 N N . ASN A 1 176 ? 16.219 8.836 22.875 1 94.44 176 ASN A N 1
ATOM 1323 C CA . ASN A 1 176 ? 15.297 7.945 23.578 1 94.44 176 ASN A CA 1
ATOM 1324 C C . ASN A 1 176 ? 14.453 8.695 24.609 1 94.44 176 ASN A C 1
ATOM 1326 O O . ASN A 1 176 ? 14.719 8.609 25.812 1 94.44 176 ASN A O 1
ATOM 1330 N N . ASN A 1 177 ? 13.469 9.438 24.219 1 93.94 177 ASN A N 1
ATOM 1331 C CA . ASN A 1 177 ? 12.555 10.148 25.094 1 93.94 177 ASN A CA 1
ATOM 1332 C C . ASN A 1 177 ? 11.156 9.539 25.062 1 93.94 177 ASN A C 1
ATOM 1334 O O . ASN A 1 177 ? 10.898 8.609 24.297 1 93.94 177 ASN A O 1
ATOM 1338 N N . ALA A 1 178 ? 10.352 9.953 25.844 1 93.06 178 ALA A N 1
ATOM 1339 C CA . ALA A 1 178 ? 9.008 9.398 26 1 93.06 178 ALA A CA 1
ATOM 1340 C C . ALA A 1 178 ? 8.188 9.562 24.719 1 93.06 178 ALA A C 1
ATOM 1342 O O . ALA A 1 178 ? 7.441 8.672 24.328 1 93.06 178 ALA A O 1
ATOM 1343 N N . ALA A 1 179 ? 8.383 10.625 24.078 1 92.62 179 ALA A N 1
ATOM 1344 C CA . ALA A 1 179 ? 7.633 10.914 22.859 1 92.62 179 ALA A CA 1
ATOM 1345 C C . ALA A 1 179 ? 8.023 9.953 21.734 1 92.62 179 ALA A C 1
ATOM 1347 O O . ALA A 1 179 ? 7.156 9.422 21.031 1 92.62 179 ALA A O 1
ATOM 1348 N N . ASN A 1 180 ? 9.328 9.734 21.594 1 94.31 180 ASN A N 1
ATOM 1349 C CA . ASN A 1 180 ? 9.82 8.82 20.562 1 94.31 180 ASN A CA 1
ATOM 1350 C C . ASN A 1 180 ? 9.43 7.375 20.859 1 94.31 180 ASN A C 1
ATOM 1352 O O . ASN A 1 180 ? 9.141 6.602 19.953 1 94.31 180 ASN A O 1
ATOM 1356 N N . ARG A 1 181 ? 9.391 7.043 22.0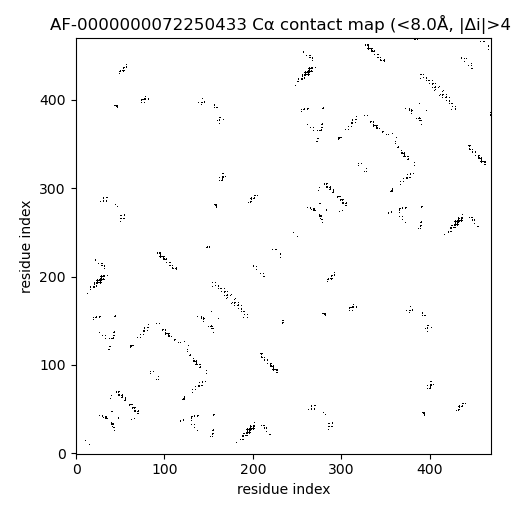78 1 94.19 181 ARG A N 1
ATOM 1357 C CA . ARG A 1 181 ? 8.969 5.703 22.469 1 94.19 181 ARG A CA 1
ATOM 1358 C C . ARG A 1 181 ? 7.496 5.48 22.172 1 94.19 181 ARG A C 1
ATOM 1360 O O . ARG A 1 181 ? 7.105 4.406 21.703 1 94.19 181 ARG A O 1
ATOM 1367 N N . ALA A 1 182 ? 6.754 6.453 22.453 1 91.38 182 ALA A N 1
ATOM 1368 C CA . ALA A 1 182 ? 5.32 6.363 22.188 1 91.38 182 ALA A CA 1
ATOM 1369 C C . ALA A 1 182 ? 5.059 6.211 20.688 1 91.38 182 ALA A C 1
ATOM 1371 O O . ALA A 1 182 ? 4.203 5.422 20.281 1 91.38 182 ALA A O 1
ATOM 1372 N N . SER A 1 183 ? 5.773 6.98 19.922 1 92.12 183 SER A N 1
ATOM 1373 C CA . SER A 1 183 ? 5.625 6.898 18.469 1 92.12 183 SER A CA 1
ATOM 1374 C C . SER A 1 183 ? 6.039 5.527 17.953 1 92.12 183 SER A C 1
ATOM 1376 O O . SER A 1 183 ? 5.387 4.973 17.062 1 92.12 183 SER A O 1
ATOM 1378 N N . PHE A 1 184 ? 7.098 5.027 18.484 1 94.19 184 PHE A N 1
ATOM 1379 C CA . PHE A 1 184 ? 7.59 3.707 18.125 1 94.19 184 PHE A CA 1
ATOM 1380 C C . PHE A 1 184 ? 6.559 2.633 18.453 1 94.19 184 PHE A C 1
ATOM 1382 O O . PHE A 1 184 ? 6.266 1.772 17.625 1 94.19 184 PHE A O 1
ATOM 1389 N N . LEU A 1 185 ? 6.043 2.713 19.594 1 91.75 185 LEU A N 1
ATOM 1390 C CA . LEU A 1 185 ? 5.07 1.721 20.047 1 91.75 185 LEU A CA 1
ATOM 1391 C C . LEU A 1 185 ? 3.809 1.777 19.188 1 91.75 185 LEU A C 1
ATOM 1393 O O . LEU A 1 185 ? 3.234 0.739 18.859 1 91.75 185 LEU A O 1
ATOM 1397 N N . LYS A 1 186 ? 3.469 2.961 18.828 1 90.5 186 LYS A N 1
ATOM 1398 C CA . LYS A 1 186 ? 2.289 3.137 17.984 1 90.5 186 LYS A CA 1
ATOM 1399 C C . LYS A 1 186 ? 2.502 2.514 16.609 1 90.5 186 LYS A C 1
ATOM 1401 O O . LYS A 1 186 ? 1.69 1.704 16.156 1 90.5 186 LYS A O 1
ATOM 1406 N N . SER A 1 187 ? 3.586 2.863 16.031 1 92.56 187 SER A N 1
ATOM 1407 C CA . SER A 1 187 ? 3.869 2.35 14.688 1 92.56 187 SER A CA 1
ATOM 1408 C C . SER A 1 187 ? 4.105 0.843 14.719 1 92.56 187 SER A C 1
ATOM 1410 O O . SER A 1 187 ? 3.664 0.125 13.82 1 92.56 187 SER A O 1
ATOM 1412 N N . ALA A 1 188 ? 4.742 0.399 15.734 1 93.56 188 ALA A N 1
ATOM 1413 C CA . ALA A 1 188 ? 5.008 -1.031 15.867 1 93.56 188 ALA A CA 1
ATOM 1414 C C . ALA A 1 188 ? 3.713 -1.817 16.047 1 93.56 188 ALA A C 1
ATOM 1416 O O . ALA A 1 188 ? 3.545 -2.891 15.461 1 93.56 188 ALA A O 1
ATOM 1417 N N . SER A 1 189 ? 2.869 -1.291 16.828 1 92.88 189 SER A N 1
ATOM 1418 C CA . SER A 1 189 ? 1.607 -1.971 17.109 1 92.88 189 SER A CA 1
ATOM 1419 C C . SER A 1 189 ? 0.764 -2.105 15.844 1 92.88 189 SER A C 1
ATOM 1421 O O . SER A 1 189 ? 0.106 -3.127 15.641 1 92.88 189 SER A O 1
ATOM 1423 N N . ILE A 1 190 ? 0.823 -1.146 14.984 1 92.38 190 ILE A N 1
ATOM 1424 C CA . ILE A 1 190 ? 0.049 -1.141 13.75 1 92.38 190 ILE A CA 1
ATOM 1425 C C . ILE A 1 190 ? 0.585 -2.211 12.805 1 92.38 190 ILE A C 1
ATOM 1427 O O . ILE A 1 190 ? -0.181 -3.018 12.266 1 92.38 190 ILE A O 1
ATOM 1431 N N . VAL A 1 191 ? 1.859 -2.252 12.656 1 93.44 191 VAL A N 1
ATOM 1432 C CA . VAL A 1 191 ? 2.496 -3.203 11.75 1 93.44 191 VAL A CA 1
ATOM 1433 C C . VAL A 1 191 ? 2.299 -4.625 12.273 1 93.44 191 VAL A C 1
ATOM 1435 O O . VAL A 1 191 ? 1.938 -5.527 11.516 1 93.44 191 VAL A O 1
ATOM 1438 N N . ILE A 1 192 ? 2.463 -4.805 13.57 1 93.75 192 ILE A N 1
ATOM 1439 C CA . ILE A 1 192 ? 2.318 -6.117 14.188 1 93.75 192 ILE A CA 1
ATOM 1440 C C . ILE A 1 192 ? 0.862 -6.57 14.109 1 93.75 192 ILE A C 1
ATOM 1442 O O . ILE A 1 192 ? 0.582 -7.746 13.867 1 93.75 192 ILE A O 1
ATOM 1446 N N . GLY A 1 193 ? -0.02 -5.637 14.352 1 94.31 193 GLY A N 1
ATOM 1447 C CA . GLY A 1 193 ? -1.433 -5.949 14.211 1 94.31 193 GLY A CA 1
ATOM 1448 C C . GLY A 1 193 ? -1.794 -6.477 12.836 1 94.31 193 GLY A C 1
ATOM 1449 O O . GLY A 1 193 ? -2.514 -7.473 12.719 1 94.31 193 GLY A O 1
ATOM 1450 N N . PHE A 1 194 ? -1.29 -5.84 11.836 1 94.38 194 PHE A N 1
ATOM 1451 C CA . PHE A 1 194 ? -1.565 -6.266 10.469 1 94.38 194 PHE A CA 1
ATOM 1452 C C . PHE A 1 194 ? -0.983 -7.648 10.211 1 94.38 194 PHE A C 1
ATOM 1454 O O . PHE A 1 194 ? -1.627 -8.492 9.578 1 94.38 194 PHE A O 1
ATOM 1461 N N . VAL A 1 195 ? 0.224 -7.898 10.68 1 93.94 195 VAL A N 1
ATOM 1462 C CA . VAL A 1 195 ? 0.894 -9.18 10.484 1 93.94 195 VAL A CA 1
ATOM 1463 C C . VAL A 1 195 ? 0.082 -10.289 11.148 1 93.94 195 VAL A C 1
ATOM 1465 O O . VAL A 1 195 ? -0.177 -11.328 10.531 1 93.94 195 VAL A O 1
ATOM 1468 N N . ILE A 1 196 ? -0.283 -10.039 12.32 1 95.19 196 ILE A N 1
ATOM 1469 C CA . ILE A 1 196 ? -1.088 -11.016 13.047 1 95.19 196 ILE A CA 1
ATOM 1470 C C . ILE A 1 196 ? -2.396 -11.266 12.305 1 95.19 196 ILE A C 1
ATOM 1472 O O . ILE A 1 196 ? -2.82 -12.414 12.148 1 95.19 196 ILE A O 1
ATOM 1476 N N . GLY A 1 197 ? -3.004 -10.219 11.859 1 96.12 197 GLY A N 1
ATOM 1477 C CA . GLY A 1 197 ? -4.234 -10.344 11.094 1 96.12 197 GLY A CA 1
ATOM 1478 C C . GLY A 1 197 ? -4.059 -11.156 9.82 1 96.12 197 GLY A C 1
ATOM 1479 O O . GLY A 1 197 ? -4.875 -12.031 9.523 1 96.12 197 GLY A O 1
ATOM 1480 N N . ALA A 1 198 ? -3.016 -10.883 9.102 1 94.94 198 ALA A N 1
ATOM 1481 C CA . ALA A 1 198 ? -2.752 -11.578 7.848 1 94.94 198 ALA A CA 1
ATOM 1482 C C . ALA A 1 198 ? -2.574 -13.07 8.07 1 94.94 198 ALA A C 1
ATOM 1484 O O . ALA A 1 198 ? -3.158 -13.891 7.355 1 94.94 198 ALA A O 1
ATOM 1485 N N . PHE A 1 199 ? -1.832 -13.461 9.102 1 95.19 199 PHE A N 1
ATOM 1486 C CA . PHE A 1 199 ? -1.576 -14.867 9.391 1 95.19 199 PHE A CA 1
ATOM 1487 C C . PHE A 1 199 ? -2.814 -15.531 9.969 1 95.19 199 PHE A C 1
ATOM 1489 O O . PHE A 1 199 ? -3.16 -16.656 9.594 1 95.19 199 PHE A O 1
ATOM 1496 N N . LEU A 1 200 ? -3.449 -14.82 10.844 1 96.06 200 LEU A N 1
ATOM 1497 C CA . LEU A 1 200 ? -4.668 -15.359 11.438 1 96.06 200 LEU A CA 1
ATOM 1498 C C . LEU A 1 200 ? -5.75 -15.555 10.375 1 96.06 200 LEU A C 1
ATOM 1500 O O . LEU A 1 200 ? -6.465 -16.562 10.391 1 96.06 200 LEU A O 1
ATOM 1504 N N . GLY A 1 201 ? -5.902 -14.539 9.523 1 96.12 201 GLY A N 1
ATOM 1505 C CA . GLY A 1 201 ? -6.852 -14.672 8.43 1 96.12 201 GLY A CA 1
ATOM 1506 C C . GLY A 1 201 ? -6.566 -15.867 7.539 1 96.12 201 GLY A C 1
ATOM 1507 O O . GLY A 1 201 ? -7.488 -16.594 7.148 1 96.12 201 GLY A O 1
ATOM 1508 N N . ALA A 1 202 ? -5.293 -16.094 7.238 1 95.06 202 ALA A N 1
ATOM 1509 C CA . ALA A 1 202 ? -4.891 -17.234 6.402 1 95.06 202 ALA A CA 1
ATOM 1510 C C . ALA A 1 202 ? -5.23 -18.562 7.07 1 95.06 202 ALA A C 1
ATOM 1512 O O . ALA A 1 202 ? -5.828 -19.438 6.449 1 95.06 202 ALA A O 1
ATOM 1513 N N . ILE A 1 203 ? -4.934 -18.672 8.359 1 95.19 203 ILE A N 1
ATOM 1514 C CA . ILE A 1 203 ? -5.156 -19.906 9.109 1 95.19 203 ILE A CA 1
ATOM 1515 C C . ILE A 1 203 ? -6.652 -20.172 9.219 1 95.19 203 ILE A C 1
ATOM 1517 O O . ILE A 1 203 ? -7.109 -21.297 8.961 1 95.19 203 ILE A O 1
ATOM 1521 N N . LEU A 1 204 ? -7.363 -19.188 9.57 1 95.94 204 LEU A N 1
ATOM 1522 C CA . LEU A 1 204 ? -8.797 -19.344 9.758 1 95.94 204 LEU A CA 1
ATOM 1523 C C . LEU A 1 204 ? -9.484 -19.703 8.438 1 95.94 204 LEU A C 1
ATOM 1525 O O . LEU A 1 204 ? -10.453 -20.469 8.422 1 95.94 204 LEU A O 1
ATOM 1529 N N . TYR A 1 205 ? -8.984 -19.172 7.371 1 94.94 205 TYR A N 1
ATOM 1530 C CA . TYR A 1 205 ? -9.594 -19.469 6.082 1 94.94 205 TYR A CA 1
ATOM 1531 C C . TYR A 1 205 ? -9.406 -20.938 5.707 1 94.94 205 TYR A C 1
ATOM 1533 O O . TYR A 1 205 ? -10.312 -21.562 5.148 1 94.94 205 TYR A O 1
ATOM 1541 N N . VAL A 1 206 ? -8.258 -21.516 5.934 1 92.56 206 VAL A N 1
ATOM 1542 C CA . VAL A 1 206 ? -7.957 -22.891 5.578 1 92.56 206 VAL A CA 1
ATOM 1543 C C . VAL A 1 206 ? -8.867 -23.844 6.352 1 92.56 206 VAL A C 1
ATOM 1545 O O . VAL A 1 206 ? -9.312 -24.859 5.816 1 92.56 206 VAL A O 1
ATOM 1548 N N . TYR A 1 207 ? -9.219 -23.453 7.551 1 93.81 207 TYR A N 1
ATOM 1549 C CA . TYR A 1 207 ? -9.984 -24.344 8.406 1 93.81 207 TYR A CA 1
ATOM 1550 C C . TYR A 1 207 ? -11.477 -24.078 8.281 1 93.81 207 TYR A C 1
ATOM 1552 O O . TYR A 1 207 ? -12.297 -24.984 8.383 1 93.81 207 TYR A O 1
ATOM 1560 N N . PHE A 1 208 ? -11.859 -22.766 8.039 1 95.19 208 PHE A N 1
ATOM 1561 C CA . PHE A 1 208 ? -13.266 -22.406 8.164 1 95.19 208 PHE A CA 1
ATOM 1562 C C . PHE A 1 208 ? -13.789 -21.781 6.883 1 95.19 208 PHE A C 1
ATOM 1564 O O . PHE A 1 208 ? -14.93 -21.328 6.824 1 95.19 208 PHE A O 1
ATOM 1571 N N . ASP A 1 209 ? -12.93 -21.719 5.863 1 95.06 209 ASP A N 1
ATOM 1572 C CA . ASP A 1 209 ? -13.312 -21.062 4.613 1 95.06 209 ASP A CA 1
ATOM 1573 C C . ASP A 1 209 ? -13.812 -19.641 4.859 1 95.06 209 ASP A C 1
ATOM 1575 O O . ASP A 1 209 ? -13.195 -18.875 5.605 1 95.06 209 ASP A O 1
ATOM 1579 N N . PHE A 1 210 ? -14.836 -19.234 4.242 1 95.88 210 PHE A N 1
ATOM 1580 C CA . PHE A 1 210 ? -15.266 -17.844 4.316 1 95.88 210 PHE A CA 1
ATOM 1581 C C . PHE A 1 210 ? -15.891 -17.547 5.672 1 95.88 210 PHE A C 1
ATOM 1583 O O . PHE A 1 210 ? -16.109 -16.375 6.016 1 95.88 210 PHE A O 1
ATOM 1590 N N . TRP A 1 211 ? -16.219 -18.516 6.523 1 95.25 211 TRP A N 1
ATOM 1591 C CA . TRP A 1 211 ? -16.609 -18.266 7.902 1 95.25 211 TRP A CA 1
ATOM 1592 C C . TRP A 1 211 ? -15.508 -17.547 8.664 1 95.25 211 TRP A C 1
ATOM 1594 O O . TRP A 1 211 ? -15.75 -16.969 9.727 1 95.25 211 TRP A O 1
ATOM 1604 N N . SER A 1 212 ? -14.352 -17.656 8.117 1 95.88 212 SER A N 1
ATOM 1605 C CA . SER A 1 212 ? -13.18 -17.016 8.719 1 95.88 212 SER A CA 1
ATOM 1606 C C . SER A 1 212 ? -13.359 -15.508 8.805 1 95.88 212 SER A C 1
ATOM 1608 O O . SER A 1 212 ? -12.688 -14.844 9.594 1 95.88 212 SER A O 1
ATOM 1610 N N . VAL A 1 213 ? -14.258 -14.945 8.031 1 96.88 213 VAL A N 1
ATOM 1611 C CA . VAL A 1 213 ? -14.469 -13.508 7.988 1 96.88 213 VAL A CA 1
ATOM 1612 C C . VAL A 1 213 ? -15.273 -13.062 9.211 1 96.88 213 VAL A C 1
ATOM 1614 O O . VAL A 1 213 ? -15.141 -11.93 9.672 1 96.88 213 VAL A O 1
ATOM 1617 N N . ALA A 1 214 ? -16.047 -13.898 9.852 1 96.62 214 ALA A N 1
ATOM 1618 C CA . ALA A 1 214 ? -17.031 -13.609 10.891 1 96.62 214 ALA A CA 1
ATOM 1619 C C . ALA A 1 214 ? -16.359 -12.961 12.102 1 96.62 214 ALA A C 1
ATOM 1621 O O . ALA A 1 214 ? -16.828 -11.93 12.594 1 96.62 214 ALA A O 1
ATOM 1622 N N . PRO A 1 215 ? -15.266 -13.555 12.586 1 96.5 215 PRO A N 1
ATOM 1623 C CA . PRO A 1 215 ? -14.656 -12.969 13.773 1 96.5 215 PRO A CA 1
ATOM 1624 C C . PRO A 1 215 ? -14.148 -11.547 13.531 1 96.5 215 PRO A C 1
ATOM 1626 O O . PRO A 1 215 ? -14.031 -10.758 14.477 1 96.5 215 PRO A O 1
ATOM 1629 N N . PHE A 1 216 ? -13.891 -11.211 12.336 1 96.69 216 PHE A N 1
ATOM 1630 C CA . PHE A 1 216 ? -13.305 -9.906 12.039 1 96.69 216 PHE A CA 1
ATOM 1631 C C . PHE A 1 216 ? -14.398 -8.859 11.82 1 96.69 216 PHE A C 1
ATOM 1633 O O . PHE A 1 216 ? -14.117 -7.668 11.734 1 96.69 216 PHE A O 1
ATOM 1640 N N . ILE A 1 217 ? -15.672 -9.305 11.695 1 96.88 217 ILE A N 1
ATOM 1641 C CA . ILE A 1 217 ? -16.812 -8.391 11.602 1 96.88 217 ILE A CA 1
ATOM 1642 C C . ILE A 1 217 ? -17.141 -7.84 12.984 1 96.88 217 ILE A C 1
ATOM 1644 O O . ILE A 1 217 ? -17.578 -6.688 13.109 1 96.88 217 ILE A O 1
ATOM 1648 N N . LEU A 1 218 ? -16.828 -8.586 13.984 1 95.12 218 LEU A N 1
ATOM 1649 C CA . LEU A 1 218 ? -17.203 -8.25 15.352 1 95.12 218 LEU A CA 1
ATOM 1650 C C . LEU A 1 218 ? -16.516 -6.965 15.805 1 95.12 218 LEU A C 1
ATOM 1652 O O . LEU A 1 218 ? -17.156 -6.055 16.328 1 95.12 218 LEU A O 1
ATOM 1656 N N . PRO A 1 219 ? -15.18 -6.887 15.648 1 93.69 219 PRO A N 1
ATOM 1657 C CA . PRO A 1 219 ? -14.547 -5.629 16.047 1 93.69 219 PRO A CA 1
ATOM 1658 C C . PRO A 1 219 ? -15.102 -4.422 15.297 1 93.69 219 PRO A C 1
ATOM 1660 O O . PRO A 1 219 ? -15.164 -3.322 15.852 1 93.69 219 PRO A O 1
ATOM 1663 N N . ILE A 1 220 ? -15.484 -4.57 14.062 1 94.19 220 ILE A N 1
ATOM 1664 C CA . ILE A 1 220 ? -16.016 -3.463 13.273 1 94.19 220 ILE A CA 1
ATOM 1665 C C . ILE A 1 220 ? -17.359 -3.025 13.836 1 94.19 220 ILE A C 1
ATOM 1667 O O . ILE A 1 220 ? -17.641 -1.827 13.938 1 94.19 220 ILE A O 1
ATOM 1671 N N . LEU A 1 221 ? -18.203 -3.996 14.203 1 94.44 221 LEU A N 1
ATOM 1672 C CA . LEU A 1 221 ? -19.484 -3.684 14.828 1 94.44 221 LEU A CA 1
ATOM 1673 C C . LEU A 1 221 ? -19.266 -2.996 16.172 1 94.44 221 LEU A C 1
ATOM 1675 O O . LEU A 1 221 ? -20.016 -2.076 16.531 1 94.44 221 LEU A O 1
ATOM 1679 N N . TYR A 1 222 ? -18.297 -3.51 16.844 1 92.38 222 TYR A N 1
ATOM 1680 C CA . TYR A 1 222 ? -17.953 -2.895 18.109 1 92.38 222 TYR A CA 1
ATOM 1681 C C . TYR A 1 222 ? -17.547 -1.436 17.922 1 92.38 222 TYR A C 1
ATOM 1683 O O . TYR A 1 222 ? -18 -0.563 18.672 1 92.38 222 TYR A O 1
ATOM 1691 N N . PHE A 1 223 ? -16.75 -1.135 16.922 1 90.31 223 PHE A N 1
ATOM 1692 C CA . PHE A 1 223 ? -16.328 0.231 16.641 1 90.31 223 PHE A CA 1
ATOM 1693 C C . PHE A 1 223 ? -17.5 1.085 16.188 1 90.31 223 PHE A C 1
ATOM 1695 O O . PHE A 1 223 ? -17.562 2.281 16.484 1 90.31 223 PHE A O 1
ATOM 1702 N N . SER A 1 224 ? -18.406 0.474 15.406 1 91.75 224 SER A N 1
ATOM 1703 C CA . SER A 1 224 ? -19.625 1.193 15.023 1 91.75 224 SER A CA 1
ATOM 1704 C C . SER A 1 224 ? -20.406 1.644 16.25 1 91.75 224 SER A C 1
ATOM 1706 O O . SER A 1 224 ? -20.875 2.787 16.312 1 91.75 224 SER A O 1
ATOM 1708 N N . TYR A 1 225 ? -20.469 0.713 17.203 1 90.56 225 TYR A N 1
ATOM 1709 C CA . TYR A 1 225 ? -21.188 1.01 18.453 1 90.56 225 TYR A CA 1
ATOM 1710 C C . TYR A 1 225 ? -20.484 2.1 19.234 1 90.56 225 TYR A C 1
ATOM 1712 O O . TYR A 1 225 ? -21.109 3.043 19.719 1 90.56 225 TYR A O 1
ATOM 1720 N N . LEU A 1 226 ? -19.156 2.031 19.359 1 87.69 226 LEU A N 1
ATOM 1721 C CA . LEU A 1 226 ? -18.391 3.027 20.094 1 87.69 226 LEU A CA 1
ATOM 1722 C C . LEU A 1 226 ? -18.5 4.398 19.438 1 87.69 226 LEU A C 1
ATOM 1724 O O . LEU A 1 226 ? -18.578 5.418 20.125 1 87.69 226 LEU A O 1
ATOM 1728 N N . ALA A 1 227 ? -18.422 4.398 18.156 1 85.25 227 ALA A N 1
ATOM 1729 C CA . ALA A 1 227 ? -18.531 5.66 17.422 1 85.25 227 ALA A CA 1
ATOM 1730 C C . ALA A 1 227 ? -19.906 6.297 17.641 1 85.25 227 ALA A C 1
ATOM 1732 O O . ALA A 1 227 ? -20.016 7.523 17.734 1 85.25 227 ALA A O 1
ATOM 1733 N N . SER A 1 228 ? -20.922 5.492 17.734 1 86.38 228 SER A N 1
ATOM 1734 C CA . SER A 1 228 ? -22.281 6 17.984 1 86.38 228 SER A CA 1
ATOM 1735 C C . SER A 1 228 ? -22.391 6.645 19.359 1 86.38 228 SER A C 1
ATOM 1737 O O . SER A 1 228 ? -23.203 7.547 19.562 1 86.38 228 SER A O 1
ATOM 1739 N N . GLN A 1 229 ? -21.516 6.242 20.25 1 85 229 GLN A N 1
ATOM 1740 C CA . GLN A 1 229 ? -21.547 6.758 21.625 1 85 229 GLN A CA 1
ATOM 1741 C C . GLN A 1 229 ? -20.516 7.867 21.812 1 85 229 GLN A C 1
ATOM 1743 O O . GLN A 1 229 ? -20.312 8.344 22.938 1 85 229 GLN A O 1
ATOM 1748 N N . GLN A 1 230 ? -19.875 8.281 20.766 1 75.38 230 GLN A N 1
ATOM 1749 C CA . GLN A 1 230 ? -18.844 9.305 20.797 1 75.38 230 GLN A CA 1
ATOM 1750 C C . GLN A 1 230 ? -17.656 8.859 21.641 1 75.38 230 GLN A C 1
ATOM 1752 O O . GLN A 1 230 ? -17.016 9.68 22.312 1 75.38 230 GLN A O 1
ATOM 1757 N N . LYS A 1 231 ? -17.531 7.609 21.75 1 68.81 231 LYS A N 1
ATOM 1758 C CA . LYS A 1 231 ? -16.422 7.074 22.547 1 68.81 231 LYS A CA 1
ATOM 1759 C C . LYS A 1 231 ? -15.258 6.652 21.656 1 68.81 231 LYS A C 1
ATOM 1761 O O . LYS A 1 231 ? -14.219 6.207 22.156 1 68.81 231 LYS A O 1
ATOM 1766 N N . PHE A 1 232 ? -15.516 6.73 20.422 1 62.03 232 PHE A N 1
ATOM 1767 C CA . PHE A 1 232 ? -14.398 6.461 19.516 1 62.03 232 PHE A CA 1
ATOM 1768 C C . PHE A 1 232 ? -13.453 7.648 19.453 1 62.03 232 PHE A C 1
ATOM 1770 O O . PHE A 1 232 ? -13.883 8.781 19.219 1 62.03 232 PHE A O 1
ATOM 1777 N N . ASN A 1 233 ? -12.391 7.582 20.203 1 53.09 233 ASN A N 1
ATOM 1778 C CA . ASN A 1 233 ? -11.422 8.672 20.312 1 53.09 233 ASN A CA 1
ATOM 1779 C C . ASN A 1 233 ? -11.047 9.219 18.938 1 53.09 233 ASN A C 1
ATOM 1781 O O . ASN A 1 233 ? -10.281 8.594 18.203 1 53.09 233 ASN A O 1
ATOM 1785 N N . GLN A 1 234 ? -12.125 9.984 18.328 1 47.38 234 GLN A N 1
ATOM 1786 C CA . GLN A 1 234 ? -11.828 10.672 17.078 1 47.38 234 GLN A CA 1
ATOM 1787 C C . GLN A 1 234 ? -10.727 11.703 17.266 1 47.38 234 GLN A C 1
ATOM 1789 O O . GLN A 1 234 ? -10.297 12.336 16.297 1 47.38 234 GLN A O 1
ATOM 1794 N N . ALA A 1 235 ? -10.367 12.227 18.516 1 37.5 235 ALA A N 1
ATOM 1795 C CA . ALA A 1 235 ? -9.281 13.188 18.703 1 37.5 235 ALA A CA 1
ATOM 1796 C C . ALA A 1 235 ? -7.922 12.523 18.516 1 37.5 235 ALA A C 1
ATOM 1798 O O . ALA A 1 235 ? -7.734 11.367 18.906 1 37.5 235 ALA A O 1
ATOM 1799 N N . MET B 1 1 ? 8.711 54.719 -7.418 1 31.03 1 MET B N 1
ATOM 1800 C CA . MET B 1 1 ? 9.406 53.438 -7.562 1 31.03 1 MET B CA 1
ATOM 1801 C C . MET B 1 1 ? 8.422 52.312 -7.695 1 31.03 1 MET B C 1
ATOM 1803 O O . MET B 1 1 ? 7.66 52.031 -6.77 1 31.03 1 MET B O 1
ATOM 1807 N N . THR B 1 2 ? 7.871 51.906 -8.891 1 35.28 2 THR B N 1
ATOM 1808 C CA . THR B 1 2 ? 6.711 51.125 -9.297 1 35.28 2 THR B CA 1
ATOM 1809 C C . THR B 1 2 ? 6.895 49.656 -8.945 1 35.28 2 THR B C 1
ATOM 1811 O O . THR B 1 2 ? 7.914 49.062 -9.289 1 35.28 2 THR B O 1
ATOM 1814 N N . ASP B 1 3 ? 6.441 49.125 -7.816 1 34.69 3 ASP B N 1
ATOM 1815 C CA . ASP B 1 3 ? 6.426 47.781 -7.285 1 34.69 3 ASP B CA 1
ATOM 1816 C C . ASP B 1 3 ? 5.988 46.781 -8.352 1 34.69 3 ASP B C 1
ATOM 1818 O O . ASP B 1 3 ? 4.844 46.812 -8.812 1 34.69 3 ASP B O 1
ATOM 1822 N N . THR B 1 4 ? 6.82 46.469 -9.344 1 37.97 4 THR B N 1
ATOM 1823 C CA . THR B 1 4 ? 6.488 45.5 -10.391 1 37.97 4 THR B CA 1
ATOM 1824 C C . THR B 1 4 ? 5.938 44.219 -9.781 1 37.97 4 THR B C 1
ATOM 1826 O O . THR B 1 4 ? 6.566 43.625 -8.906 1 37.97 4 THR B O 1
ATOM 1829 N N . PRO B 1 5 ? 4.668 43.938 -9.875 1 39.28 5 PRO B N 1
ATOM 1830 C CA . PRO B 1 5 ? 4.055 42.719 -9.312 1 39.28 5 PRO B CA 1
ATOM 1831 C C . PRO B 1 5 ? 4.852 41.438 -9.625 1 39.28 5 PRO B C 1
ATOM 1833 O O . PRO B 1 5 ? 5.379 41.312 -10.727 1 39.28 5 PRO B O 1
ATOM 1836 N N . ILE B 1 6 ? 5.66 40.906 -8.781 1 38.34 6 ILE B N 1
ATOM 1837 C CA . ILE B 1 6 ? 6.305 39.594 -8.914 1 38.34 6 ILE B CA 1
ATOM 1838 C C . ILE B 1 6 ? 5.363 38.625 -9.617 1 38.34 6 ILE B C 1
ATOM 1840 O O . ILE B 1 6 ? 4.27 38.344 -9.125 1 38.34 6 ILE B O 1
ATOM 1844 N N . LYS B 1 7 ? 5.285 38.594 -10.914 1 37.12 7 LYS B N 1
ATOM 1845 C CA . LYS B 1 7 ? 4.605 37.594 -11.734 1 37.12 7 LYS B CA 1
ATOM 1846 C C . LYS B 1 7 ? 4.715 36.188 -11.109 1 37.12 7 LYS B C 1
ATOM 1848 O O . LYS B 1 7 ? 5.812 35.656 -10.984 1 37.12 7 LYS B O 1
ATOM 1853 N N . LYS B 1 8 ? 4 35.812 -10.078 1 41.25 8 LYS B N 1
ATOM 1854 C CA . LYS B 1 8 ? 3.746 34.438 -9.664 1 41.25 8 LYS B CA 1
ATOM 1855 C C . LYS B 1 8 ? 3.709 33.5 -10.867 1 41.25 8 LYS B C 1
ATOM 1857 O O . LYS B 1 8 ? 2.803 33.594 -11.703 1 41.25 8 LYS B O 1
ATOM 1862 N N . ASP B 1 9 ? 4.734 33.219 -11.641 1 38.97 9 ASP B N 1
ATOM 1863 C CA . ASP B 1 9 ? 4.844 32.25 -12.734 1 38.97 9 ASP B CA 1
ATOM 1864 C C . ASP B 1 9 ? 3.91 31.047 -12.508 1 38.97 9 ASP B C 1
ATOM 1866 O O . ASP B 1 9 ? 3.922 30.438 -11.438 1 38.97 9 ASP B O 1
ATOM 1870 N N . THR B 1 10 ? 2.721 30.969 -12.992 1 42.19 10 THR B N 1
ATOM 1871 C CA . THR B 1 10 ? 1.801 29.875 -13.25 1 42.19 10 THR B CA 1
ATOM 1872 C C . THR B 1 10 ? 2.568 28.578 -13.516 1 42.19 10 THR B C 1
ATOM 1874 O O . THR B 1 10 ? 3.066 28.359 -14.625 1 42.19 10 THR B O 1
ATOM 1877 N N . GLU B 1 11 ? 3.527 28.172 -12.852 1 50 11 GLU B N 1
ATOM 1878 C CA . GLU B 1 11 ? 4.172 26.891 -13.148 1 50 11 GLU B CA 1
ATOM 1879 C C . GLU B 1 11 ? 3.174 25.891 -13.719 1 50 11 GLU B C 1
ATOM 1881 O O . GLU B 1 11 ? 2.117 25.656 -13.133 1 50 11 GLU B O 1
ATOM 1886 N N . SER B 1 12 ? 3.15 25.656 -15.016 1 53.78 12 SER B N 1
ATOM 1887 C CA . SER B 1 12 ? 2.365 24.734 -15.828 1 53.78 12 SER B CA 1
ATOM 1888 C C . SER B 1 12 ? 2.09 23.438 -15.078 1 53.78 12 SER B C 1
ATOM 1890 O O . SER B 1 12 ? 2.908 23 -14.266 1 53.78 12 SER B O 1
ATOM 1892 N N . THR B 1 13 ? 0.803 23.109 -14.977 1 60.06 13 THR B N 1
ATOM 1893 C CA . THR B 1 13 ? 0.294 21.844 -14.453 1 60.06 13 THR B CA 1
ATOM 1894 C C . THR B 1 13 ? 1.265 20.703 -14.75 1 60.06 13 THR B C 1
ATOM 1896 O O . THR B 1 13 ? 1.47 19.812 -13.914 1 60.06 13 THR B O 1
ATOM 1899 N N . TRP B 1 14 ? 1.961 20.906 -15.875 1 58.09 14 TRP B N 1
ATOM 1900 C CA . TRP B 1 14 ? 2.883 19.844 -16.281 1 58.09 14 TRP B CA 1
ATOM 1901 C C . TRP B 1 14 ? 4.141 19.859 -15.422 1 58.09 14 TRP B C 1
ATOM 1903 O O . TRP B 1 14 ? 4.652 18.797 -15.039 1 58.09 14 TRP B O 1
ATOM 1913 N N . ALA B 1 15 ? 4.531 20.969 -15.164 1 61.09 15 ALA B N 1
ATOM 1914 C CA . ALA B 1 15 ? 5.766 21.062 -14.391 1 61.09 15 ALA B CA 1
ATOM 1915 C C . ALA B 1 15 ? 5.586 20.484 -12.992 1 61.09 15 ALA B C 1
ATOM 1917 O O . ALA B 1 15 ? 6.492 19.828 -12.461 1 61.09 15 ALA B O 1
ATOM 1918 N N . ILE B 1 16 ? 4.418 20.594 -12.562 1 64 16 ILE B N 1
ATOM 1919 C CA . ILE B 1 16 ? 4.109 20.125 -11.219 1 64 16 ILE B CA 1
ATOM 1920 C C . ILE B 1 16 ? 3.883 18.609 -11.234 1 64 16 ILE B C 1
ATOM 1922 O O . ILE B 1 16 ? 4.297 17.906 -10.305 1 64 16 ILE B O 1
ATOM 1926 N N . CYS B 1 17 ? 3.502 18.109 -12.367 1 75.44 17 CYS B N 1
ATOM 1927 C CA . CYS B 1 17 ? 3.07 16.719 -12.391 1 75.44 17 CYS B CA 1
ATOM 1928 C C . CYS B 1 17 ? 4.164 15.812 -12.945 1 75.44 17 CYS B C 1
ATOM 1930 O O . CYS B 1 17 ? 4.129 14.602 -12.758 1 75.44 17 CYS B O 1
ATOM 1932 N N . ARG B 1 18 ? 5.16 16.406 -13.484 1 78 18 ARG B N 1
ATOM 1933 C CA . ARG B 1 18 ? 6.176 15.617 -14.172 1 78 18 ARG B CA 1
ATOM 1934 C C . ARG B 1 18 ? 6.941 14.734 -13.195 1 78 18 ARG B C 1
ATOM 1936 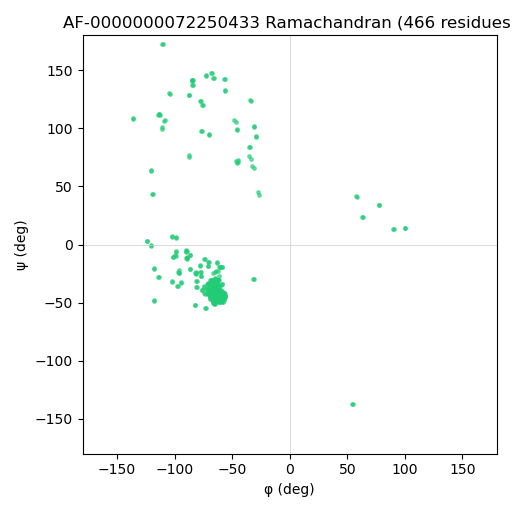O O . ARG B 1 18 ? 7.047 13.523 -13.391 1 78 18 ARG B O 1
ATOM 1943 N N . ASP B 1 19 ? 7.391 15.266 -12.109 1 82.5 19 ASP B N 1
ATOM 1944 C CA . ASP B 1 19 ? 8.25 14.547 -11.18 1 82.5 19 ASP B CA 1
ATOM 1945 C C . ASP B 1 19 ? 7.492 13.414 -10.484 1 82.5 19 ASP B C 1
ATOM 1947 O O . ASP B 1 19 ? 7.934 12.266 -10.5 1 82.5 19 ASP B O 1
ATOM 1951 N N . PRO B 1 20 ? 6.332 13.734 -10.094 1 83.12 20 PRO B N 1
ATOM 1952 C CA . PRO B 1 20 ? 5.582 12.656 -9.438 1 83.12 20 PRO B CA 1
ATOM 1953 C C . PRO B 1 20 ? 5.207 11.531 -10.391 1 83.12 20 PRO B C 1
ATOM 1955 O O . PRO B 1 20 ? 5.223 10.359 -10.008 1 83.12 20 PRO B O 1
ATOM 1958 N N . VAL B 1 21 ? 4.98 11.875 -11.641 1 89.06 21 VAL B N 1
ATOM 1959 C CA . VAL B 1 21 ? 4.559 10.883 -12.625 1 89.06 21 VAL B CA 1
ATOM 1960 C C . VAL B 1 21 ? 5.727 9.961 -12.961 1 89.06 21 VAL B C 1
ATOM 1962 O O . VAL B 1 21 ? 5.566 8.742 -13.023 1 89.06 21 VAL B O 1
ATOM 1965 N N . LEU B 1 22 ? 6.828 10.539 -13.094 1 90.5 22 LEU B N 1
ATOM 1966 C CA . LEU B 1 22 ? 8 9.734 -13.422 1 90.5 22 LEU B CA 1
ATOM 1967 C C . LEU B 1 22 ? 8.391 8.836 -12.258 1 90.5 22 LEU B C 1
ATOM 1969 O O . LEU B 1 22 ? 8.75 7.672 -12.453 1 90.5 22 LEU B O 1
ATOM 1973 N N . LEU B 1 23 ? 8.281 9.352 -11.117 1 91.62 23 LEU B N 1
ATOM 1974 C CA . LEU B 1 23 ? 8.617 8.57 -9.93 1 91.62 23 LEU B CA 1
ATOM 1975 C C . LEU B 1 23 ? 7.652 7.41 -9.75 1 91.62 23 LEU B C 1
ATOM 1977 O O . LEU B 1 23 ? 8.07 6.293 -9.422 1 91.62 23 LEU B O 1
ATOM 1981 N N . THR B 1 24 ? 6.406 7.695 -10 1 93.81 24 THR B N 1
ATOM 1982 C CA . THR B 1 24 ? 5.402 6.648 -9.844 1 93.81 24 THR B CA 1
ATOM 1983 C C . THR B 1 24 ? 5.543 5.598 -10.945 1 93.81 24 THR B C 1
ATOM 1985 O O . THR B 1 24 ? 5.332 4.406 -10.703 1 93.81 24 THR B O 1
ATOM 1988 N N . MET B 1 25 ? 5.934 6.082 -12.102 1 94.94 25 MET B N 1
ATOM 1989 C CA . MET B 1 25 ? 6.164 5.145 -13.195 1 94.94 25 MET B CA 1
ATOM 1990 C C . MET B 1 25 ? 7.297 4.18 -12.859 1 94.94 25 MET B C 1
ATOM 1992 O O . MET B 1 25 ? 7.191 2.979 -13.117 1 94.94 25 MET B O 1
ATOM 1996 N N . VAL B 1 26 ? 8.305 4.727 -12.281 1 95.62 26 VAL B N 1
ATOM 1997 C CA . VAL B 1 26 ? 9.445 3.906 -11.875 1 95.62 26 VAL B CA 1
ATOM 1998 C C . VAL B 1 26 ? 9.008 2.924 -10.789 1 95.62 26 VAL B C 1
ATOM 2000 O O . VAL B 1 26 ? 9.352 1.741 -10.844 1 95.62 26 VAL B O 1
ATOM 2003 N N . GLY B 1 27 ? 8.25 3.402 -9.844 1 94.69 27 GLY B N 1
ATOM 2004 C CA . GLY B 1 27 ? 7.758 2.547 -8.773 1 94.69 27 GLY B CA 1
ATOM 2005 C C . GLY B 1 27 ? 6.934 1.379 -9.281 1 94.69 27 GLY B C 1
ATOM 2006 O O . GLY B 1 27 ? 7.184 0.229 -8.914 1 94.69 27 GLY B O 1
ATOM 2007 N N . GLY B 1 28 ? 5.992 1.678 -10.141 1 95.38 28 GLY B N 1
ATOM 2008 C CA . GLY B 1 28 ? 5.152 0.641 -10.719 1 95.38 28 GLY B CA 1
ATOM 2009 C C . GLY B 1 28 ? 5.93 -0.362 -11.555 1 95.38 28 GLY B C 1
ATOM 2010 O O . GLY B 1 28 ? 5.684 -1.567 -11.469 1 95.38 28 GLY B O 1
ATOM 2011 N N . ALA B 1 29 ? 6.848 0.131 -12.305 1 96.75 29 ALA B N 1
ATOM 2012 C CA . ALA B 1 29 ? 7.625 -0.725 -13.195 1 96.75 29 ALA B CA 1
ATOM 2013 C C . ALA B 1 29 ? 8.508 -1.685 -12.406 1 96.75 29 ALA B C 1
ATOM 2015 O O . ALA B 1 29 ? 8.492 -2.895 -12.641 1 96.75 29 ALA B O 1
ATOM 2016 N N . ILE B 1 30 ? 9.234 -1.135 -11.461 1 96.69 30 ILE B N 1
ATOM 2017 C CA . ILE B 1 30 ? 10.188 -1.936 -10.695 1 96.69 30 ILE B CA 1
ATOM 2018 C C . ILE B 1 30 ? 9.438 -2.969 -9.859 1 96.69 30 ILE B C 1
ATOM 2020 O O . ILE B 1 30 ? 9.875 -4.117 -9.75 1 96.69 30 ILE B O 1
ATOM 2024 N N . ASP B 1 31 ? 8.391 -2.535 -9.32 1 95.69 31 ASP B N 1
ATOM 2025 C CA . ASP B 1 31 ? 7.586 -3.449 -8.516 1 95.69 31 ASP B CA 1
ATOM 2026 C C . ASP B 1 31 ? 7.047 -4.598 -9.359 1 95.69 31 ASP B C 1
ATOM 2028 O O . ASP B 1 31 ? 7.105 -5.762 -8.945 1 95.69 31 ASP B O 1
ATOM 2032 N N . THR B 1 32 ? 6.535 -4.312 -10.523 1 95.44 32 THR B N 1
ATOM 2033 C CA . THR B 1 32 ? 5.965 -5.32 -11.406 1 95.44 32 THR B CA 1
ATOM 2034 C C . THR B 1 32 ? 7.047 -6.258 -11.93 1 95.44 32 THR B C 1
ATOM 2036 O O . THR B 1 32 ? 6.844 -7.473 -12 1 95.44 32 THR B O 1
ATOM 2039 N N . ILE B 1 33 ? 8.18 -5.719 -12.281 1 95.75 33 ILE B N 1
ATOM 2040 C CA . ILE B 1 33 ? 9.305 -6.531 -12.742 1 95.75 33 ILE B CA 1
ATOM 2041 C C . ILE B 1 33 ? 9.719 -7.504 -11.648 1 95.75 33 ILE B C 1
ATOM 2043 O O . ILE B 1 33 ? 9.906 -8.695 -11.898 1 95.75 33 ILE B O 1
ATOM 2047 N N . GLY B 1 34 ? 9.859 -6.961 -10.406 1 94.75 34 GLY B N 1
ATOM 2048 C CA . GLY B 1 34 ? 10.18 -7.824 -9.289 1 94.75 34 GLY B CA 1
ATOM 2049 C C . GLY B 1 34 ? 9.164 -8.922 -9.062 1 94.75 34 GLY B C 1
ATOM 2050 O O . GLY B 1 34 ? 9.523 -10.078 -8.82 1 94.75 34 GLY B O 1
ATOM 2051 N N . PHE B 1 35 ? 7.977 -8.586 -9.188 1 93.44 35 PHE B N 1
ATOM 2052 C CA . PHE B 1 35 ? 6.891 -9.539 -8.961 1 93.44 35 PHE B CA 1
ATOM 2053 C C . PHE B 1 35 ? 6.945 -10.672 -9.977 1 93.44 35 PHE B C 1
ATOM 2055 O O . PHE B 1 35 ? 6.816 -11.844 -9.617 1 93.44 35 PHE B O 1
ATOM 2062 N N . ILE B 1 36 ? 7.137 -10.344 -11.211 1 92.69 36 ILE B N 1
ATOM 2063 C CA . ILE B 1 36 ? 7.156 -11.328 -12.289 1 92.69 36 ILE B CA 1
ATOM 2064 C C . ILE B 1 36 ? 8.422 -12.18 -12.188 1 92.69 36 ILE B C 1
ATOM 2066 O O . ILE B 1 36 ? 8.359 -13.406 -12.281 1 92.69 36 ILE B O 1
ATOM 2070 N N . ALA B 1 37 ? 9.508 -11.555 -11.93 1 93.44 37 ALA B N 1
ATOM 2071 C CA . ALA B 1 37 ? 10.812 -12.203 -12.023 1 93.44 37 ALA B CA 1
ATOM 2072 C C . ALA B 1 37 ? 11.102 -13.031 -10.773 1 93.44 37 ALA B C 1
ATOM 2074 O O . ALA B 1 37 ? 11.812 -14.039 -10.836 1 93.44 37 ALA B O 1
ATOM 2075 N N . LEU B 1 38 ? 10.578 -12.586 -9.625 1 94.19 38 LEU B N 1
ATOM 2076 C CA . LEU B 1 38 ? 11.023 -13.156 -8.352 1 94.19 38 LEU B CA 1
ATOM 2077 C C . LEU B 1 38 ? 9.852 -13.805 -7.617 1 94.19 38 LEU B C 1
ATOM 2079 O O . LEU B 1 38 ? 9.695 -13.617 -6.41 1 94.19 38 LEU B O 1
ATOM 2083 N N . PHE B 1 39 ? 9.047 -14.523 -8.328 1 90.25 39 PHE B N 1
ATOM 2084 C CA . PHE B 1 39 ? 8.031 -15.422 -7.801 1 90.25 39 PHE B CA 1
ATOM 2085 C C . PHE B 1 39 ? 7.047 -14.672 -6.91 1 90.25 39 PHE B C 1
ATOM 2087 O O . PHE B 1 39 ? 6.734 -15.117 -5.805 1 90.25 39 PHE B O 1
ATOM 2094 N N . GLY B 1 40 ? 6.66 -13.445 -7.355 1 89.88 40 GLY B N 1
ATOM 2095 C CA . GLY B 1 40 ? 5.629 -12.711 -6.648 1 89.88 40 GLY B CA 1
ATOM 2096 C C . GLY B 1 40 ? 6.18 -11.805 -5.562 1 89.88 40 GLY B C 1
ATOM 2097 O O . GLY B 1 40 ? 5.441 -11.367 -4.676 1 89.88 40 GLY B O 1
ATOM 2098 N N . PHE B 1 41 ? 7.422 -11.586 -5.562 1 91.62 41 PHE B N 1
ATOM 2099 C CA . PHE B 1 41 ? 8.055 -10.703 -4.594 1 91.62 41 PHE B CA 1
ATOM 2100 C C . PHE B 1 41 ? 7.832 -9.242 -4.965 1 91.62 41 PHE B C 1
ATOM 2102 O O . PHE B 1 41 ? 8.156 -8.828 -6.078 1 91.62 41 PHE B O 1
ATOM 2109 N N . PHE B 1 42 ? 7.262 -8.539 -4.023 1 92.19 42 PHE B N 1
ATOM 2110 C CA . PHE B 1 42 ? 7.078 -7.105 -4.234 1 92.19 42 PHE B CA 1
ATOM 2111 C C . PHE B 1 42 ? 8.312 -6.332 -3.779 1 92.19 42 PHE B C 1
ATOM 2113 O O . PHE B 1 42 ? 8.719 -6.426 -2.619 1 92.19 42 PHE B O 1
ATOM 2120 N N . THR B 1 43 ? 8.836 -5.484 -4.633 1 92.5 43 THR B N 1
ATOM 2121 C CA . THR B 1 43 ? 10.023 -4.715 -4.301 1 92.5 43 THR B CA 1
ATOM 2122 C C . THR B 1 43 ? 9.656 -3.422 -3.58 1 92.5 43 THR B C 1
ATOM 2124 O O . THR B 1 43 ? 10.5 -2.805 -2.926 1 92.5 43 THR B O 1
ATOM 2127 N N . ALA B 1 44 ? 8.445 -2.988 -3.736 1 87.75 44 ALA B N 1
ATOM 2128 C CA . ALA B 1 44 ? 8.062 -1.697 -3.17 1 87.75 44 ALA B CA 1
ATOM 2129 C C . ALA B 1 44 ? 6.953 -1.861 -2.135 1 87.75 44 ALA B C 1
ATOM 2131 O O . ALA B 1 44 ? 6.719 -0.965 -1.321 1 87.75 44 ALA B O 1
ATOM 2132 N N . HIS B 1 45 ? 6.285 -2.898 -2.191 1 85.5 45 HIS B N 1
ATOM 2133 C CA . HIS B 1 45 ? 5.039 -3.039 -1.442 1 85.5 45 HIS B CA 1
ATOM 2134 C C . HIS B 1 45 ? 5.199 -4.023 -0.288 1 85.5 45 HIS B C 1
ATOM 2136 O O . HIS B 1 45 ? 5.137 -5.238 -0.491 1 85.5 45 HIS B O 1
ATOM 2142 N N . VAL B 1 46 ? 5.246 -3.48 0.896 1 87.75 46 VAL B N 1
ATOM 2143 C CA . VAL B 1 46 ? 5.391 -4.289 2.102 1 87.75 46 VAL B CA 1
ATOM 2144 C C . VAL B 1 46 ? 4.09 -5.035 2.385 1 87.75 46 VAL B C 1
ATOM 2146 O O . VAL B 1 46 ? 4.1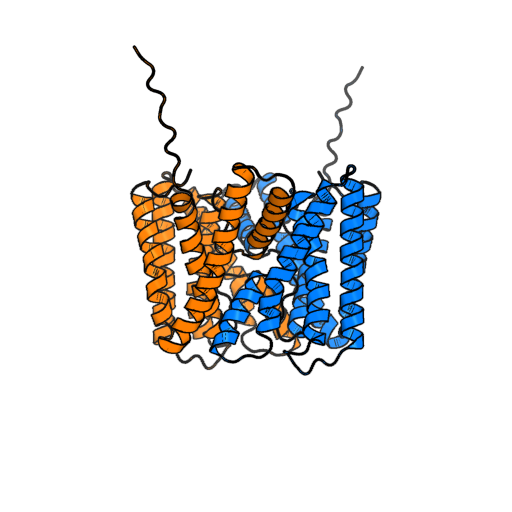09 -6.215 2.742 1 87.75 46 VAL B O 1
ATOM 2149 N N . THR B 1 47 ? 3.037 -4.371 2.146 1 89.69 47 THR B N 1
ATOM 2150 C CA . THR B 1 47 ? 1.729 -4.961 2.408 1 89.69 47 THR B CA 1
ATOM 2151 C C . THR B 1 47 ? 1.538 -6.234 1.591 1 89.69 47 THR B C 1
ATOM 2153 O O . THR B 1 47 ? 1.137 -7.27 2.129 1 89.69 47 THR B O 1
ATOM 2156 N N . GLY B 1 48 ? 1.852 -6.16 0.357 1 89.75 48 GLY B N 1
ATOM 2157 C CA . GLY B 1 48 ? 1.726 -7.32 -0.511 1 89.75 48 GLY B CA 1
ATOM 2158 C C . GLY B 1 48 ? 2.568 -8.5 -0.059 1 89.75 48 GLY B C 1
ATOM 2159 O O . GLY B 1 48 ? 2.102 -9.641 -0.058 1 89.75 48 GLY B O 1
ATOM 2160 N N . ASN B 1 49 ? 3.791 -8.227 0.384 1 92.44 49 ASN B N 1
ATOM 2161 C CA . ASN B 1 49 ? 4.668 -9.297 0.852 1 92.44 49 ASN B CA 1
ATOM 2162 C C . ASN B 1 49 ? 4.125 -9.953 2.117 1 92.44 49 ASN B C 1
ATOM 2164 O O . ASN B 1 49 ? 4.254 -11.164 2.299 1 92.44 49 ASN B O 1
ATOM 2168 N N . LEU B 1 50 ? 3.508 -9.156 2.936 1 90.75 50 LEU B N 1
ATOM 2169 C CA . LEU B 1 50 ? 2.939 -9.68 4.172 1 90.75 50 LEU B CA 1
ATOM 2170 C C . LEU B 1 50 ? 1.746 -10.586 3.881 1 90.75 50 LEU B C 1
ATOM 2172 O O . LEU B 1 50 ? 1.638 -11.68 4.441 1 90.75 50 LEU B O 1
ATOM 2176 N N . VAL B 1 51 ? 0.941 -10.109 3.014 1 91.06 51 VAL B N 1
ATOM 2177 C CA . VAL B 1 51 ? -0.245 -10.883 2.656 1 91.06 51 VAL B CA 1
ATOM 2178 C C . VAL B 1 51 ? 0.171 -12.18 1.963 1 91.06 51 VAL B C 1
ATOM 2180 O O . VAL B 1 51 ? -0.35 -13.25 2.275 1 91.06 51 VAL B O 1
ATOM 2183 N N . LEU B 1 52 ? 1.133 -12.078 1.068 1 90.62 52 LEU B N 1
ATOM 2184 C CA . LEU B 1 52 ? 1.611 -13.258 0.352 1 90.62 52 LEU B CA 1
ATOM 2185 C C . LEU B 1 52 ? 2.281 -14.242 1.307 1 90.62 52 LEU B C 1
ATOM 2187 O O . LEU B 1 52 ? 2.152 -15.453 1.144 1 90.62 52 LEU B O 1
ATOM 2191 N N . ALA B 1 53 ? 2.951 -13.727 2.268 1 90 53 ALA B N 1
ATOM 2192 C CA . ALA B 1 53 ? 3.568 -14.586 3.273 1 90 53 ALA B CA 1
ATOM 2193 C C . ALA B 1 53 ? 2.512 -15.352 4.066 1 90 53 ALA B C 1
ATOM 2195 O O . ALA B 1 53 ? 2.65 -16.547 4.297 1 90 53 ALA B O 1
ATOM 2196 N N . GLY B 1 54 ? 1.517 -14.656 4.496 1 89.19 54 GLY B N 1
ATOM 2197 C CA . GLY B 1 54 ? 0.419 -15.328 5.172 1 89.19 54 GLY B CA 1
ATOM 2198 C C . GLY B 1 54 ? -0.223 -16.422 4.336 1 89.19 54 GLY B C 1
ATOM 2199 O O . GLY B 1 54 ? -0.49 -17.516 4.832 1 89.19 54 GLY B O 1
ATOM 2200 N N . ALA B 1 55 ? -0.417 -16.109 3.066 1 89.06 55 ALA B N 1
ATOM 2201 C CA . ALA B 1 55 ? -1.017 -17.078 2.15 1 89.06 55 ALA B CA 1
ATOM 2202 C C . ALA B 1 55 ? -0.098 -18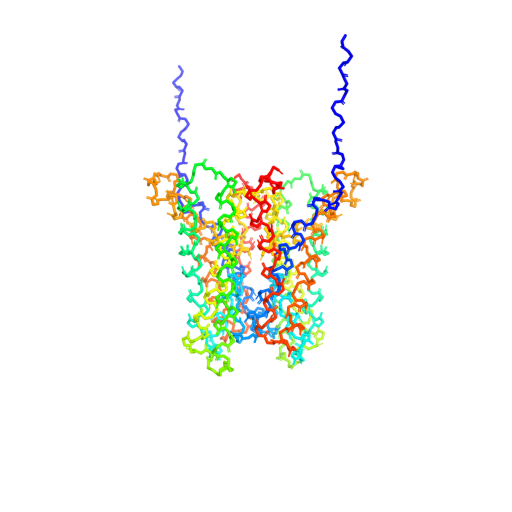.281 1.941 1 89.06 55 ALA B C 1
ATOM 2204 O O . ALA B 1 55 ? -0.554 -19.422 1.951 1 89.06 55 ALA B O 1
ATOM 2205 N N . ALA B 1 56 ? 1.18 -18 1.782 1 88.56 56 ALA B N 1
ATOM 2206 C CA . ALA B 1 56 ? 2.15 -19.062 1.541 1 88.56 56 ALA B CA 1
ATOM 2207 C C . ALA B 1 56 ? 2.307 -19.953 2.771 1 88.56 56 ALA B C 1
ATOM 2209 O O . ALA B 1 56 ? 2.549 -21.156 2.65 1 88.56 56 ALA B O 1
ATOM 2210 N N . TRP B 1 57 ? 2.117 -19.359 3.861 1 86.62 57 TRP B N 1
ATOM 2211 C CA . TRP B 1 57 ? 2.236 -20.094 5.113 1 86.62 57 TRP B CA 1
ATOM 2212 C C . TRP B 1 57 ? 1.227 -21.234 5.176 1 86.62 57 TRP B C 1
ATOM 2214 O O . TRP B 1 57 ? 1.556 -22.344 5.613 1 86.62 57 TRP B O 1
ATOM 2224 N N . VAL B 1 58 ? 0.075 -21.109 4.672 1 87.06 58 VAL B N 1
ATOM 2225 C CA . VAL B 1 58 ? -0.989 -22.094 4.844 1 87.06 58 VAL B CA 1
ATOM 2226 C C . VAL B 1 58 ? -1.117 -22.938 3.584 1 87.06 58 VAL B C 1
ATOM 2228 O O . VAL B 1 58 ? -1.513 -24.109 3.654 1 87.06 58 VAL B O 1
ATOM 2231 N N . LYS B 1 59 ? -0.841 -22.375 2.463 1 82.44 59 LYS B N 1
ATOM 2232 C CA . LYS B 1 59 ? -1.012 -23.125 1.224 1 82.44 59 LYS B CA 1
ATOM 2233 C C . LYS B 1 59 ? 0.267 -23.875 0.854 1 82.44 59 LYS B C 1
ATOM 2235 O O . LYS B 1 59 ? 0.259 -24.734 -0.039 1 82.44 59 LYS B O 1
ATOM 2240 N N . GLY B 1 60 ? 1.346 -23.688 1.553 1 74 60 GLY B N 1
ATOM 2241 C CA . GLY B 1 60 ? 2.609 -24.344 1.255 1 74 60 GLY B CA 1
ATOM 2242 C C . GLY B 1 60 ? 3.35 -23.719 0.091 1 74 60 GLY B C 1
ATOM 2243 O O . GLY B 1 60 ? 4.137 -24.375 -0.584 1 74 60 GLY B O 1
ATOM 2244 N N . GLY B 1 61 ? 3.246 -22.453 -0.075 1 67.06 61 GLY B N 1
ATOM 2245 C CA . GLY B 1 61 ? 3.914 -21.844 -1.216 1 67.06 61 GLY B CA 1
ATOM 2246 C C . GLY B 1 61 ? 5.375 -21.516 -0.954 1 67.06 61 GLY B C 1
ATOM 2247 O O . GLY B 1 61 ? 5.801 -21.453 0.2 1 67.06 61 GLY B O 1
ATOM 2248 N N . SER B 1 62 ? 6.262 -21.734 -2 1 71.5 62 SER B N 1
ATOM 2249 C CA . SER B 1 62 ? 7.691 -21.438 -1.963 1 71.5 62 SER B CA 1
ATOM 2250 C C . SER B 1 62 ? 7.941 -19.938 -1.859 1 71.5 62 SER B C 1
ATOM 2252 O O . SER B 1 62 ? 7.078 -19.141 -2.211 1 71.5 62 SER B O 1
ATOM 2254 N N . GLY B 1 63 ? 8.961 -19.578 -1.109 1 81.5 63 GLY B N 1
ATOM 2255 C CA . GLY B 1 63 ? 9.445 -18.203 -1.056 1 81.5 63 GLY B CA 1
ATOM 2256 C C . GLY B 1 63 ? 8.961 -17.438 0.16 1 81.5 63 GLY B C 1
ATOM 2257 O O . GLY B 1 63 ? 8.953 -16.203 0.166 1 81.5 63 GLY B O 1
ATOM 2258 N N . LEU B 1 64 ? 8.406 -18.219 1.166 1 86.06 64 LEU B N 1
ATOM 2259 C CA . LEU B 1 64 ? 7.828 -17.609 2.359 1 86.06 64 LEU B CA 1
ATOM 2260 C C . LEU B 1 64 ? 8.875 -16.781 3.109 1 86.06 64 LEU B C 1
ATOM 2262 O O . LEU B 1 64 ? 8.633 -15.633 3.463 1 86.06 64 LEU B O 1
ATOM 2266 N N . TRP B 1 65 ? 10.039 -17.359 3.273 1 88.19 65 TRP B N 1
ATOM 2267 C CA . TRP B 1 65 ? 11.031 -16.688 4.113 1 88.19 65 TRP B CA 1
ATOM 2268 C C . TRP B 1 65 ? 11.523 -15.414 3.453 1 88.19 65 TRP B C 1
ATOM 2270 O O . TRP B 1 65 ? 11.859 -14.445 4.137 1 88.19 65 TRP B O 1
ATOM 2280 N N . ILE B 1 66 ? 11.586 -15.383 2.158 1 90.19 66 ILE B N 1
ATOM 2281 C CA . ILE B 1 66 ? 12.055 -14.211 1.429 1 90.19 66 ILE B CA 1
ATOM 2282 C C . ILE B 1 66 ? 11.062 -13.062 1.608 1 90.19 66 ILE B C 1
ATOM 2284 O O . ILE B 1 66 ? 11.461 -11.922 1.849 1 90.19 66 ILE B O 1
ATOM 2288 N N . LYS B 1 67 ? 9.773 -13.438 1.53 1 90.5 67 LYS B N 1
ATOM 2289 C CA . LYS B 1 67 ? 8.727 -12.43 1.702 1 90.5 67 LYS B CA 1
ATOM 2290 C C . LYS B 1 67 ? 8.688 -11.922 3.141 1 90.5 67 LYS B C 1
ATOM 2292 O O . LYS B 1 67 ? 8.484 -10.734 3.379 1 90.5 67 LYS B O 1
ATOM 2297 N N . LEU B 1 68 ? 9 -12.758 4.082 1 89.5 68 LEU B N 1
ATOM 2298 C CA . LEU B 1 68 ? 9.055 -12.367 5.484 1 89.5 68 LEU B CA 1
ATOM 2299 C C . LEU B 1 68 ? 10.305 -11.531 5.762 1 89.5 68 LEU B C 1
ATOM 2301 O O . LEU B 1 68 ? 10.258 -10.57 6.531 1 89.5 68 LEU B O 1
ATOM 2305 N N . ALA B 1 69 ? 11.336 -11.906 5.094 1 91.81 69 ALA B N 1
ATOM 2306 C CA . ALA B 1 69 ? 12.602 -11.211 5.293 1 91.81 69 ALA B CA 1
ATOM 2307 C C . ALA B 1 69 ? 12.555 -9.805 4.699 1 91.81 69 ALA B C 1
ATOM 2309 O O . ALA B 1 69 ? 13.367 -8.945 5.055 1 91.81 69 ALA B O 1
ATOM 2310 N N . ALA B 1 70 ? 11.594 -9.625 3.812 1 92.69 70 ALA B N 1
ATOM 2311 C CA . ALA B 1 70 ? 11.438 -8.32 3.172 1 92.69 70 ALA B CA 1
ATOM 2312 C C . ALA B 1 70 ? 11.109 -7.238 4.199 1 92.69 70 ALA B C 1
ATOM 2314 O O . ALA B 1 70 ? 11.555 -6.094 4.07 1 92.69 70 ALA B O 1
ATOM 2315 N N . ILE B 1 71 ? 10.438 -7.625 5.238 1 92.38 71 ILE B N 1
ATOM 2316 C CA . ILE B 1 71 ? 9.93 -6.66 6.203 1 92.38 71 ILE B CA 1
ATOM 2317 C C . ILE B 1 71 ? 11.078 -6.102 7.043 1 92.38 71 ILE B C 1
ATOM 2319 O O . ILE B 1 71 ? 11.312 -4.891 7.062 1 92.38 71 ILE B O 1
ATOM 2323 N N . PRO B 1 72 ? 11.859 -6.949 7.684 1 94.31 72 PRO B N 1
ATOM 2324 C CA . PRO B 1 72 ? 12.977 -6.395 8.453 1 94.31 72 PRO B CA 1
ATOM 2325 C C . PRO B 1 72 ? 14.008 -5.691 7.574 1 94.31 72 PRO B C 1
ATOM 2327 O O . PRO B 1 72 ? 14.633 -4.719 8 1 94.31 72 PRO B O 1
ATOM 2330 N N . LEU B 1 73 ? 14.242 -6.188 6.352 1 96.31 73 LEU B N 1
ATOM 2331 C CA . LEU B 1 73 ? 15.164 -5.52 5.441 1 96.31 73 LEU B CA 1
ATOM 2332 C C . LEU B 1 73 ? 14.672 -4.121 5.094 1 96.31 73 LEU B C 1
ATOM 2334 O O . LEU B 1 73 ? 15.453 -3.17 5.051 1 96.31 73 LEU B O 1
ATOM 2338 N N . PHE B 1 74 ? 13.406 -4.051 4.902 1 97 74 PHE B N 1
ATOM 2339 C CA . PHE B 1 74 ? 12.797 -2.756 4.629 1 97 74 PHE B CA 1
ATOM 2340 C C . PHE B 1 74 ? 12.992 -1.803 5.801 1 97 74 PHE B C 1
ATOM 2342 O O . PHE B 1 74 ? 13.438 -0.671 5.621 1 97 74 PHE B O 1
ATOM 2349 N N . ILE B 1 75 ? 12.703 -2.248 6.965 1 96.69 75 ILE B N 1
ATOM 2350 C CA . ILE B 1 75 ? 12.797 -1.435 8.172 1 96.69 75 ILE B CA 1
ATOM 2351 C C . ILE B 1 75 ? 14.242 -0.99 8.383 1 96.69 75 ILE B C 1
ATOM 2353 O O . ILE B 1 75 ? 14.508 0.188 8.641 1 96.69 75 ILE B O 1
ATOM 2357 N N . LEU B 1 76 ? 15.102 -1.926 8.227 1 97.44 76 LEU B N 1
ATOM 2358 C CA . LEU B 1 76 ? 16.516 -1.627 8.414 1 97.44 76 LEU B CA 1
ATOM 2359 C C . LEU B 1 76 ? 16.984 -0.572 7.414 1 97.44 76 LEU B C 1
ATOM 2361 O O . LEU B 1 76 ? 17.734 0.335 7.773 1 97.44 76 LEU B O 1
ATOM 2365 N N . THR B 1 77 ? 16.594 -0.729 6.18 1 97.69 77 THR B N 1
ATOM 2366 C CA . THR B 1 77 ? 16.953 0.236 5.148 1 97.69 77 THR B CA 1
ATOM 2367 C C . THR B 1 77 ? 16.422 1.625 5.496 1 97.69 77 THR B C 1
ATOM 2369 O O . THR B 1 77 ? 17.141 2.619 5.363 1 97.69 77 THR B O 1
ATOM 2372 N N . VAL B 1 78 ? 15.195 1.69 5.969 1 97.12 78 VAL B N 1
ATOM 2373 C CA . VAL B 1 78 ? 14.586 2.965 6.336 1 97.12 78 VAL B CA 1
ATOM 2374 C C . VAL B 1 78 ? 15.352 3.584 7.504 1 97.12 78 VAL B C 1
ATOM 2376 O O . VAL B 1 78 ? 15.641 4.781 7.5 1 97.12 78 VAL B O 1
ATOM 2379 N N . VAL B 1 79 ? 15.711 2.752 8.484 1 97.31 79 VAL B N 1
ATOM 2380 C CA . VAL B 1 79 ? 16.438 3.232 9.656 1 97.31 79 VAL B CA 1
ATOM 2381 C C . VAL B 1 79 ? 17.766 3.842 9.219 1 97.31 79 VAL B C 1
ATOM 2383 O O . VAL B 1 79 ? 18.094 4.969 9.594 1 97.31 79 VAL B O 1
ATOM 2386 N N . ILE B 1 80 ? 18.469 3.119 8.398 1 97.38 80 ILE B N 1
ATOM 2387 C CA . ILE B 1 80 ? 19.781 3.57 7.941 1 97.38 80 ILE B CA 1
ATOM 2388 C C . ILE B 1 80 ? 19.625 4.852 7.129 1 97.38 80 ILE B C 1
ATOM 2390 O O . ILE B 1 80 ? 20.375 5.812 7.324 1 97.38 80 ILE B O 1
ATOM 2394 N N . THR B 1 81 ? 18.688 4.879 6.234 1 96.88 81 THR B N 1
ATOM 2395 C CA . THR B 1 81 ? 18.453 6.043 5.391 1 96.88 81 THR B CA 1
ATOM 2396 C C . THR B 1 81 ? 18.094 7.262 6.234 1 96.88 81 THR B C 1
ATOM 2398 O O . THR B 1 81 ? 18.609 8.359 6.008 1 96.88 81 THR B O 1
ATOM 2401 N N . LYS B 1 82 ? 17.219 7.098 7.211 1 96.12 82 LYS B N 1
ATOM 2402 C CA . LYS B 1 82 ? 16.797 8.188 8.086 1 96.12 82 LYS B CA 1
ATOM 2403 C C . LYS B 1 82 ? 17.953 8.719 8.906 1 96.12 82 LYS B C 1
ATOM 2405 O O . LYS B 1 82 ? 18.078 9.93 9.102 1 96.12 82 LYS B O 1
ATOM 2410 N N . LEU B 1 83 ? 18.781 7.832 9.398 1 95.44 83 LEU B N 1
ATOM 2411 C CA . LEU B 1 83 ? 19.953 8.25 10.164 1 95.44 83 LEU B CA 1
ATOM 2412 C C . LEU B 1 83 ? 20.906 9.062 9.289 1 95.44 83 LEU B C 1
ATOM 2414 O O . LEU B 1 83 ? 21.5 10.039 9.758 1 95.44 83 LEU B O 1
ATOM 2418 N N . LEU B 1 84 ? 21.016 8.672 8.047 1 93.94 84 LEU B N 1
ATOM 2419 C CA . LEU B 1 84 ? 21.859 9.414 7.109 1 93.94 84 LEU B CA 1
ATOM 2420 C C . LEU B 1 84 ? 21.281 10.797 6.844 1 93.94 84 LEU B C 1
ATOM 2422 O O . LEU B 1 84 ? 22.016 11.781 6.762 1 93.94 84 LEU B O 1
ATOM 2426 N N . ILE B 1 85 ? 19.984 10.875 6.691 1 93.56 85 ILE B N 1
ATOM 2427 C CA . ILE B 1 85 ? 19.312 12.148 6.457 1 93.56 85 ILE B CA 1
ATOM 2428 C C . ILE B 1 85 ? 19.516 13.078 7.652 1 93.56 85 ILE B C 1
ATOM 2430 O O . ILE B 1 85 ? 19.797 14.266 7.48 1 93.56 85 ILE B O 1
ATOM 2434 N N . ASP B 1 86 ? 19.422 12.547 8.844 1 92.5 86 ASP B N 1
ATOM 2435 C CA . ASP B 1 86 ? 19.531 13.352 10.055 1 92.5 86 ASP B CA 1
ATOM 2436 C C . ASP B 1 86 ? 20.953 13.891 10.242 1 92.5 86 ASP B C 1
ATOM 2438 O O . ASP B 1 86 ? 21.141 14.945 10.859 1 92.5 86 ASP B O 1
ATOM 2442 N N . ARG B 1 87 ? 21.844 13.18 9.789 1 90.88 87 ARG B N 1
ATOM 2443 C CA . ARG B 1 87 ? 23.234 13.578 9.938 1 90.88 87 ARG B CA 1
ATOM 2444 C C . ARG B 1 87 ? 23.594 14.664 8.93 1 90.88 87 ARG B C 1
ATOM 2446 O O . ARG B 1 87 ? 24.594 15.375 9.109 1 90.88 87 ARG B O 1
ATOM 2453 N N . SER B 1 88 ? 22.812 14.781 7.949 1 86.19 88 SER B N 1
ATOM 2454 C CA . SER B 1 88 ? 23.156 15.703 6.867 1 86.19 88 SER B CA 1
ATOM 2455 C C . SER B 1 88 ? 22.703 17.125 7.199 1 86.19 88 SER B C 1
ATOM 2457 O O . SER B 1 88 ? 21.656 17.328 7.812 1 86.19 88 SER B O 1
ATOM 2459 N N . GLN B 1 89 ? 23.531 18.078 6.82 1 83.94 89 GLN B N 1
ATOM 2460 C CA . GLN B 1 89 ? 23.25 19.484 7.102 1 83.94 89 GLN B CA 1
ATOM 2461 C C . GLN B 1 89 ? 22.594 20.172 5.906 1 83.94 89 GLN B C 1
ATOM 2463 O O . GLN B 1 89 ? 21.906 21.188 6.066 1 83.94 89 GLN B O 1
ATOM 2468 N N . VAL B 1 90 ? 22.797 19.594 4.742 1 86 90 VAL B N 1
ATOM 2469 C CA . VAL B 1 90 ? 22.281 20.203 3.529 1 86 90 VAL B CA 1
ATOM 2470 C C . VAL B 1 90 ? 21.203 19.312 2.912 1 86 90 VAL B C 1
ATOM 2472 O O . VAL B 1 90 ? 21.531 18.281 2.303 1 86 90 VAL B O 1
ATOM 2475 N N . LYS B 1 91 ? 20.016 19.688 2.91 1 83.62 91 LYS B N 1
ATOM 2476 C CA . LYS B 1 91 ? 18.859 18.875 2.537 1 83.62 91 LYS B CA 1
ATOM 2477 C C . LYS B 1 91 ? 18.891 18.516 1.052 1 83.62 91 LYS B C 1
ATOM 2479 O O . LYS B 1 91 ? 18.656 17.375 0.673 1 83.62 91 LYS B O 1
ATOM 2484 N N . HIS B 1 92 ? 19.266 19.469 0.217 1 84.56 92 HIS B N 1
ATOM 2485 C CA . HIS B 1 92 ? 19.219 19.219 -1.22 1 84.56 92 HIS B CA 1
ATOM 2486 C C . HIS B 1 92 ? 20.312 18.25 -1.645 1 84.56 92 HIS B C 1
ATOM 2488 O O . HIS B 1 92 ? 20.109 17.438 -2.547 1 84.56 92 HIS B O 1
ATOM 2494 N N . LYS B 1 93 ? 21.438 18.281 -1.042 1 88.56 93 LYS B N 1
ATOM 2495 C CA . LYS B 1 93 ? 22.516 17.359 -1.331 1 88.56 93 LYS B CA 1
ATOM 2496 C C . LYS B 1 93 ? 22.172 15.945 -0.844 1 88.56 93 LYS B C 1
ATOM 2498 O O . LYS B 1 93 ? 22.484 14.961 -1.516 1 88.56 93 LYS B O 1
ATOM 2503 N N . THR B 1 94 ? 21.562 15.922 0.23 1 90.62 94 THR B N 1
ATOM 2504 C CA . THR B 1 94 ? 21.156 14.641 0.788 1 90.62 94 THR B CA 1
ATOM 2505 C C . THR B 1 94 ? 20.141 13.945 -0.126 1 90.62 94 THR B C 1
ATOM 2507 O O . THR B 1 94 ? 20.234 12.742 -0.364 1 90.62 94 THR B O 1
ATOM 2510 N N . LEU B 1 95 ? 19.281 14.75 -0.623 1 90.31 95 LEU B N 1
ATOM 2511 C CA . LEU B 1 95 ? 18.297 14.195 -1.545 1 90.31 95 LEU B CA 1
ATOM 2512 C C . LEU B 1 95 ? 18.969 13.656 -2.805 1 90.31 95 LEU B C 1
ATOM 2514 O O . LEU B 1 95 ? 18.594 12.594 -3.299 1 90.31 95 LEU B O 1
ATOM 2518 N N . SER B 1 96 ? 19.891 14.414 -3.273 1 92.94 96 SER B N 1
ATOM 2519 C CA . SER B 1 96 ? 20.641 13.977 -4.453 1 92.94 96 SER B CA 1
ATOM 2520 C C . SER B 1 96 ? 21.359 12.656 -4.199 1 92.94 96 SER B C 1
ATOM 2522 O O . SER B 1 96 ? 21.328 11.766 -5.051 1 92.94 96 SER B O 1
ATOM 2524 N N . TYR B 1 97 ? 21.938 12.523 -3.066 1 93.56 97 TYR B N 1
ATOM 2525 C CA . TYR B 1 97 ? 22.656 11.297 -2.707 1 93.56 97 TYR B CA 1
ATOM 2526 C C . TYR B 1 97 ? 21.672 10.133 -2.57 1 93.56 97 TYR B C 1
ATOM 2528 O O . TYR B 1 97 ? 22 9 -2.938 1 93.56 97 TYR B O 1
ATOM 2536 N N . LEU B 1 98 ? 20.547 10.391 -2.025 1 94.25 98 LEU B N 1
ATOM 2537 C CA . LEU B 1 98 ? 19.547 9.336 -1.847 1 94.25 98 LEU B CA 1
ATOM 2538 C C . LEU B 1 98 ? 19.062 8.812 -3.195 1 94.25 98 LEU B C 1
ATOM 2540 O O . LEU B 1 98 ? 18.922 7.605 -3.381 1 94.25 98 LEU B O 1
ATOM 2544 N N . PHE B 1 99 ? 18.859 9.734 -4.141 1 94.56 99 PHE B N 1
ATOM 2545 C CA . PHE B 1 99 ? 18.5 9.32 -5.488 1 94.56 99 PHE B CA 1
ATOM 2546 C C . PHE B 1 99 ? 19.609 8.516 -6.137 1 94.56 99 PHE B C 1
ATOM 2548 O O . PHE B 1 99 ? 19.344 7.543 -6.852 1 94.56 99 PHE B O 1
ATOM 2555 N N . LEU B 1 100 ? 20.812 8.938 -5.883 1 95.88 100 LEU B N 1
ATOM 2556 C CA . LEU B 1 100 ? 21.953 8.227 -6.422 1 95.88 100 LEU B CA 1
ATOM 2557 C C . LEU B 1 100 ? 22.047 6.816 -5.844 1 95.88 100 LEU B C 1
ATOM 2559 O O . LEU B 1 100 ? 22.312 5.855 -6.57 1 95.88 100 LEU B O 1
ATOM 2563 N N . PHE B 1 101 ? 21.859 6.695 -4.562 1 96.56 101 PHE B N 1
ATOM 2564 C CA . PHE B 1 101 ? 21.859 5.387 -3.92 1 96.56 101 PHE B CA 1
ATOM 2565 C C . PHE B 1 101 ? 20.75 4.504 -4.469 1 96.56 101 PHE B C 1
ATOM 2567 O O . PHE B 1 101 ? 20.953 3.312 -4.711 1 96.56 101 PHE B O 1
ATOM 2574 N N . GLU B 1 102 ? 19.594 5.102 -4.633 1 96.88 102 GLU B N 1
ATOM 2575 C CA . GLU B 1 102 ? 18.484 4.367 -5.254 1 96.88 102 GLU B CA 1
ATOM 2576 C C . GLU B 1 102 ? 18.891 3.836 -6.625 1 96.88 102 GLU B C 1
ATOM 2578 O O . GLU B 1 102 ? 18.641 2.668 -6.941 1 96.88 102 GLU B O 1
ATOM 2583 N N . ALA B 1 103 ? 19.562 4.711 -7.418 1 97.38 103 ALA B N 1
ATOM 2584 C CA . ALA B 1 103 ? 19.984 4.324 -8.758 1 97.38 103 ALA B CA 1
ATOM 2585 C C . ALA B 1 103 ? 21.016 3.201 -8.703 1 97.38 103 ALA B C 1
ATOM 2587 O O . ALA B 1 103 ? 20.969 2.27 -9.508 1 97.38 103 ALA B O 1
ATOM 2588 N N . ILE B 1 104 ? 21.906 3.275 -7.781 1 98 104 ILE B N 1
ATOM 2589 C CA . ILE B 1 104 ? 22.953 2.277 -7.625 1 98 104 ILE B CA 1
ATOM 2590 C C . ILE B 1 104 ? 22.344 0.93 -7.258 1 98 104 ILE B C 1
ATOM 2592 O O . ILE B 1 104 ? 22.688 -0.101 -7.832 1 98 104 ILE B O 1
ATOM 2596 N N . PHE B 1 105 ? 21.422 0.927 -6.344 1 98.25 105 PHE B N 1
ATOM 2597 C CA . PHE B 1 105 ? 20.797 -0.317 -5.918 1 98.25 105 PHE B CA 1
ATOM 2598 C C . PHE B 1 105 ? 19.906 -0.878 -7.02 1 98.25 105 PHE B C 1
ATOM 2600 O O . PHE B 1 105 ? 19.781 -2.096 -7.168 1 98.25 105 PHE B O 1
ATOM 2607 N N . LEU B 1 106 ? 19.266 0.026 -7.777 1 97.94 106 LEU B N 1
ATOM 2608 C CA . LEU B 1 106 ? 18.5 -0.445 -8.922 1 97.94 106 LEU B CA 1
ATOM 2609 C C . LEU B 1 106 ? 19.406 -1.076 -9.969 1 97.94 106 LEU B C 1
ATOM 2611 O O . LEU B 1 106 ? 19.047 -2.08 -10.586 1 97.94 106 LEU B O 1
ATOM 2615 N N . CYS B 1 107 ? 20.562 -0.45 -10.18 1 98 107 CYS B N 1
ATOM 2616 C CA . CYS B 1 107 ? 21.547 -1.036 -11.078 1 98 107 CYS B CA 1
ATOM 2617 C C . CYS B 1 107 ? 21.984 -2.406 -10.578 1 98 107 CYS B C 1
ATOM 2619 O O . CYS B 1 107 ? 22.109 -3.348 -11.367 1 98 107 CYS B O 1
ATOM 2621 N N . ALA B 1 108 ? 22.25 -2.467 -9.297 1 98.12 108 ALA B N 1
ATOM 2622 C CA . ALA B 1 108 ? 22.641 -3.742 -8.695 1 98.12 108 ALA B CA 1
ATOM 2623 C C . ALA B 1 108 ? 21.531 -4.773 -8.836 1 98.12 108 ALA B C 1
ATOM 2625 O O . ALA B 1 108 ? 21.797 -5.961 -9.039 1 98.12 108 ALA B O 1
ATOM 2626 N N . PHE B 1 109 ? 20.297 -4.328 -8.648 1 97.94 109 PHE B N 1
ATOM 2627 C CA . PHE B 1 109 ? 19.125 -5.18 -8.859 1 97.94 109 PHE B CA 1
ATOM 2628 C C . PHE B 1 109 ? 19.109 -5.73 -10.281 1 97.94 109 PHE B C 1
ATOM 2630 O O . PHE B 1 109 ? 18.922 -6.93 -10.484 1 97.94 109 PHE B O 1
ATOM 2637 N N . MET B 1 110 ? 19.344 -4.844 -11.266 1 97.56 110 MET B N 1
ATOM 2638 C CA . MET B 1 110 ? 19.359 -5.227 -12.672 1 97.56 110 MET B CA 1
ATOM 2639 C C . MET B 1 110 ? 20.484 -6.227 -12.953 1 97.56 110 MET B C 1
ATOM 2641 O O . MET B 1 110 ? 20.25 -7.27 -13.562 1 97.56 110 MET B O 1
ATOM 2645 N N . VAL B 1 111 ? 21.672 -5.961 -12.453 1 97.81 111 VAL B N 1
ATOM 2646 C CA . VAL B 1 111 ? 22.844 -6.785 -12.711 1 97.81 111 VAL B CA 1
ATOM 2647 C C . VAL B 1 111 ? 22.688 -8.141 -12.023 1 97.81 111 VAL B C 1
ATOM 2649 O O . VAL B 1 111 ? 23.016 -9.18 -12.602 1 97.81 111 VAL B O 1
ATOM 2652 N N . ALA B 1 112 ? 22.219 -8.094 -10.773 1 97.25 112 ALA B N 1
ATOM 2653 C CA . ALA B 1 112 ? 21.984 -9.352 -10.07 1 97.25 112 ALA B CA 1
ATOM 2654 C C . ALA B 1 112 ? 20.969 -10.211 -10.812 1 97.25 112 ALA B C 1
ATOM 2656 O O . ALA B 1 112 ? 21.141 -11.422 -10.945 1 97.25 112 ALA B O 1
ATOM 2657 N N . GLY B 1 113 ? 19.922 -9.555 -11.273 1 96.38 113 GLY B N 1
ATOM 2658 C CA . GLY B 1 113 ? 18.938 -10.273 -12.047 1 96.38 113 GLY B CA 1
ATOM 2659 C C . GLY B 1 113 ? 19.5 -10.906 -13.305 1 96.38 113 GLY B C 1
ATOM 2660 O O . GLY B 1 113 ? 19.219 -12.07 -13.602 1 96.38 113 GLY B O 1
ATOM 2661 N N . LEU B 1 114 ? 20.328 -10.156 -14.031 1 96.12 114 LEU B N 1
ATOM 2662 C CA . LEU B 1 114 ? 20.922 -10.633 -15.266 1 96.12 114 LEU B CA 1
ATOM 2663 C C . LEU B 1 114 ? 21.875 -11.789 -15 1 96.12 114 LEU B C 1
ATOM 2665 O O . LEU B 1 114 ? 21.953 -12.734 -15.789 1 96.12 114 LEU B O 1
ATOM 2669 N N . TYR B 1 115 ? 22.5 -11.711 -13.875 1 95.31 115 TYR B N 1
ATOM 2670 C CA . TYR B 1 115 ? 23.531 -12.695 -13.562 1 95.31 115 TYR B CA 1
ATOM 2671 C C . TYR B 1 115 ? 22.906 -13.992 -13.047 1 95.31 115 TYR B C 1
ATOM 2673 O O . TYR B 1 115 ? 23.391 -15.086 -13.359 1 95.31 115 TYR B O 1
ATOM 2681 N N . PHE B 1 116 ? 21.859 -13.938 -12.305 1 94.25 116 PHE B N 1
ATOM 2682 C CA . PHE B 1 116 ? 21.328 -15.094 -11.602 1 94.25 116 PHE B CA 1
ATOM 2683 C C . PHE B 1 116 ? 20.172 -15.719 -12.367 1 94.25 116 PHE B C 1
ATOM 2685 O O . PHE B 1 116 ? 19.719 -16.812 -12.047 1 94.25 116 PHE B O 1
ATOM 2692 N N . GLU B 1 117 ? 19.672 -15.117 -13.375 1 89.75 117 GLU B N 1
ATOM 2693 C CA . GLU B 1 117 ? 18.547 -15.664 -14.133 1 89.75 117 GLU B CA 1
ATOM 2694 C C . GLU B 1 117 ? 18.953 -16.922 -14.891 1 89.75 117 GLU B C 1
ATOM 2696 O O . GLU B 1 117 ? 20.125 -17.078 -15.258 1 89.75 117 GLU B O 1
ATOM 2701 N N . PRO B 1 118 ? 18.141 -17.875 -15.102 1 88.5 118 PRO B N 1
ATOM 2702 C CA . PRO B 1 118 ? 16.719 -17.922 -14.711 1 88.5 118 PRO B CA 1
ATOM 2703 C C . PRO B 1 118 ? 16.516 -18.375 -13.273 1 88.5 118 PRO B C 1
ATOM 2705 O O . PRO B 1 118 ? 17.234 -19.266 -12.797 1 88.5 118 PRO B O 1
ATOM 2708 N N . PHE B 1 119 ? 15.633 -17.719 -12.586 1 90.88 119 PHE B N 1
ATOM 2709 C CA . PHE B 1 119 ? 15.289 -18.094 -11.219 1 90.88 119 PHE B CA 1
ATOM 2710 C C . PHE B 1 119 ? 14.391 -19.328 -11.211 1 90.88 119 PHE B C 1
ATOM 2712 O O . PHE B 1 119 ? 13.336 -19.344 -11.836 1 90.88 119 PHE B O 1
ATOM 2719 N N . LYS B 1 120 ? 14.836 -20.375 -10.578 1 88.75 120 LYS B N 1
ATOM 2720 C CA . LYS B 1 120 ? 14.102 -21.641 -10.617 1 88.75 120 LYS B CA 1
ATOM 2721 C C . LYS B 1 120 ? 13.57 -22 -9.234 1 88.75 120 LYS B C 1
ATOM 2723 O O . LYS B 1 120 ? 12.57 -22.719 -9.109 1 88.75 120 LYS B O 1
ATOM 2728 N N . ASP B 1 121 ? 14.281 -21.531 -8.281 1 90.88 121 ASP B N 1
ATOM 2729 C CA . ASP B 1 121 ? 13.93 -21.875 -6.906 1 90.88 121 ASP B CA 1
ATOM 2730 C C . ASP B 1 121 ? 13.461 -20.641 -6.137 1 90.88 121 ASP B C 1
ATOM 2732 O O . ASP B 1 121 ? 14.266 -19.75 -5.832 1 90.88 121 ASP B O 1
ATOM 2736 N N . PRO B 1 122 ? 12.227 -20.594 -5.793 1 90.12 122 PRO B N 1
ATOM 2737 C CA . PRO B 1 122 ? 11.68 -19.438 -5.078 1 90.12 122 PRO B CA 1
ATOM 2738 C C . PRO B 1 122 ? 12.312 -19.25 -3.701 1 90.12 122 PRO B C 1
ATOM 2740 O O . PRO B 1 122 ? 12.18 -18.188 -3.102 1 90.12 122 PRO B O 1
ATOM 2743 N N . ASP B 1 123 ? 12.992 -20.297 -3.223 1 91.88 123 ASP B N 1
ATOM 2744 C CA . ASP B 1 123 ? 13.594 -20.203 -1.898 1 91.88 123 ASP B CA 1
ATOM 2745 C C . ASP B 1 123 ? 15.102 -19.953 -1.997 1 91.88 123 ASP B C 1
ATOM 2747 O O . ASP B 1 123 ? 15.797 -19.922 -0.982 1 91.88 123 ASP B O 1
ATOM 2751 N N . ALA B 1 124 ? 15.562 -19.719 -3.213 1 93.12 124 ALA B N 1
ATOM 2752 C CA . ALA B 1 124 ? 17 -19.562 -3.436 1 93.12 124 ALA B CA 1
ATOM 2753 C C . ALA B 1 124 ? 17.5 -18.219 -2.895 1 93.12 124 ALA B C 1
ATOM 2755 O O . ALA B 1 124 ? 16.781 -17.219 -2.977 1 93.12 124 ALA B O 1
ATOM 2756 N N . LEU B 1 125 ? 18.688 -18.234 -2.414 1 93.31 125 LEU B N 1
ATOM 2757 C CA . LEU B 1 125 ? 19.312 -17.031 -1.893 1 93.31 125 LEU B CA 1
ATOM 2758 C C . LEU B 1 125 ? 19.469 -15.977 -2.986 1 93.31 125 LEU B C 1
ATOM 2760 O O . LEU B 1 125 ? 19.422 -14.773 -2.711 1 93.31 125 LEU B O 1
ATOM 2764 N N . THR B 1 126 ? 19.641 -16.453 -4.211 1 94.88 126 THR B N 1
ATOM 2765 C CA . THR B 1 126 ? 19.797 -15.531 -5.336 1 94.88 126 THR B CA 1
ATOM 2766 C C . THR B 1 126 ? 18.547 -14.695 -5.543 1 94.88 126 THR B C 1
ATOM 2768 O O . THR B 1 126 ? 18.625 -13.516 -5.898 1 94.88 126 THR B O 1
ATOM 2771 N N . VAL B 1 127 ? 17.359 -15.328 -5.266 1 95 127 VAL B N 1
ATOM 2772 C CA . VAL B 1 127 ? 16.094 -14.609 -5.352 1 95 127 VAL B CA 1
ATOM 2773 C C . VAL B 1 127 ? 16.016 -13.555 -4.242 1 95 127 VAL B C 1
ATOM 2775 O O . VAL B 1 127 ? 15.648 -12.406 -4.492 1 95 127 VAL B O 1
ATOM 2778 N N . ALA B 1 128 ? 16.484 -13.938 -3.092 1 94.88 128 ALA B N 1
ATOM 2779 C CA . ALA B 1 128 ? 16.453 -13.055 -1.929 1 94.88 128 ALA B CA 1
ATOM 2780 C C . ALA B 1 128 ? 17.359 -11.844 -2.133 1 94.88 128 ALA B C 1
ATOM 2782 O O . ALA B 1 128 ? 16.969 -10.711 -1.854 1 94.88 128 ALA B O 1
ATOM 2783 N N . VAL B 1 129 ? 18.516 -12.102 -2.639 1 96.19 129 VAL B N 1
ATOM 2784 C CA . VAL B 1 129 ? 19.5 -11.047 -2.838 1 96.19 129 VAL B CA 1
ATOM 2785 C C . VAL B 1 129 ? 19.016 -10.07 -3.912 1 96.19 129 VAL B C 1
ATOM 2787 O O . VAL B 1 129 ? 19.047 -8.859 -3.721 1 96.19 129 VAL B O 1
ATOM 2790 N N . THR B 1 130 ? 18.578 -10.617 -4.988 1 96.81 130 THR B N 1
ATOM 2791 C CA . THR B 1 130 ? 18.094 -9.789 -6.09 1 96.81 130 THR B CA 1
ATOM 2792 C C . THR B 1 130 ? 16.891 -8.953 -5.656 1 96.81 130 THR B C 1
ATOM 2794 O O . THR B 1 130 ? 16.875 -7.73 -5.844 1 96.81 130 THR B O 1
ATOM 2797 N N . GLY B 1 131 ? 15.914 -9.609 -5.031 1 96.12 131 GLY B N 1
ATOM 2798 C CA . GLY B 1 131 ? 14.75 -8.883 -4.531 1 96.12 131 GLY B CA 1
ATOM 2799 C C . GLY B 1 131 ? 15.094 -7.852 -3.477 1 96.12 131 GLY B C 1
ATOM 2800 O O . GLY B 1 131 ? 14.531 -6.758 -3.463 1 96.12 131 GLY B O 1
ATOM 2801 N N . GLY B 1 132 ? 16.031 -8.258 -2.633 1 96.94 132 GLY B N 1
ATOM 2802 C CA . GLY B 1 132 ? 16.469 -7.352 -1.583 1 96.94 132 GLY B CA 1
ATOM 2803 C C . GLY B 1 132 ? 17.062 -6.062 -2.117 1 96.94 132 GLY B C 1
ATOM 2804 O O . GLY B 1 132 ? 16.828 -4.988 -1.558 1 96.94 132 GLY B O 1
ATOM 2805 N N . LEU B 1 133 ? 17.812 -6.16 -3.186 1 97.44 133 LEU B N 1
ATOM 2806 C CA . LEU B 1 133 ? 18.438 -4.988 -3.795 1 97.44 133 LEU B CA 1
ATOM 2807 C C . LEU B 1 133 ? 17.375 -4.023 -4.316 1 97.44 133 LEU B C 1
ATOM 2809 O O . LEU B 1 133 ? 17.469 -2.812 -4.109 1 97.44 133 LEU B O 1
ATOM 2813 N N . GLY B 1 134 ? 16.375 -4.59 -4.977 1 97 134 GLY B N 1
ATOM 2814 C CA . GLY B 1 134 ? 15.258 -3.76 -5.422 1 97 134 GLY B CA 1
ATOM 2815 C C . GLY B 1 134 ? 14.492 -3.129 -4.277 1 97 134 GLY B C 1
ATOM 2816 O O . GLY B 1 134 ? 14.133 -1.949 -4.336 1 97 134 GLY B O 1
ATOM 2817 N N . LEU B 1 135 ? 14.281 -3.916 -3.242 1 97.31 135 LEU B N 1
ATOM 2818 C CA . LEU B 1 135 ? 13.562 -3.461 -2.057 1 97.31 135 LEU B CA 1
ATOM 2819 C C . LEU B 1 135 ? 14.305 -2.314 -1.378 1 97.31 135 LEU B C 1
ATOM 2821 O O . LEU B 1 135 ? 13.695 -1.319 -0.986 1 97.31 135 LEU B O 1
ATOM 2825 N N . ILE B 1 136 ? 15.602 -2.441 -1.299 1 97.56 136 ILE B N 1
ATOM 2826 C CA . ILE B 1 136 ? 16.422 -1.408 -0.676 1 97.56 136 ILE B CA 1
ATOM 2827 C C . ILE B 1 136 ? 16.297 -0.105 -1.462 1 97.56 136 ILE B C 1
ATOM 2829 O O . ILE B 1 136 ? 16.125 0.966 -0.875 1 97.56 136 ILE B O 1
ATOM 2833 N N . ALA B 1 137 ? 16.344 -0.207 -2.76 1 97.38 137 ALA B N 1
ATOM 2834 C CA . ALA B 1 137 ? 16.25 0.97 -3.619 1 97.38 137 ALA B CA 1
ATOM 2835 C C . ALA B 1 137 ? 14.945 1.723 -3.359 1 97.38 137 ALA B C 1
ATOM 2837 O O . ALA B 1 137 ? 14.953 2.936 -3.141 1 97.38 137 ALA B O 1
ATOM 2838 N N . LEU B 1 138 ? 13.859 1.021 -3.303 1 95.81 138 LEU B N 1
ATOM 2839 C CA . LEU B 1 138 ? 12.562 1.673 -3.182 1 95.81 138 LEU B CA 1
ATOM 2840 C C . LEU B 1 138 ? 12.273 2.051 -1.733 1 95.81 138 LEU B C 1
ATOM 2842 O O . LEU B 1 138 ? 11.516 2.984 -1.47 1 95.81 138 LEU B O 1
ATOM 2846 N N . ALA B 1 139 ? 12.938 1.332 -0.786 1 96.44 139 ALA B N 1
ATOM 2847 C CA . ALA B 1 139 ? 12.844 1.742 0.613 1 96.44 139 ALA B CA 1
ATOM 2848 C C . ALA B 1 139 ? 13.516 3.092 0.836 1 96.44 139 ALA B C 1
ATOM 2850 O O . ALA B 1 139 ? 13.031 3.916 1.614 1 96.44 139 ALA B O 1
ATOM 2851 N N . ILE B 1 140 ? 14.617 3.311 0.16 1 96.25 140 ILE B N 1
ATOM 2852 C CA . ILE B 1 140 ? 15.297 4.598 0.211 1 96.25 140 ILE B CA 1
ATOM 2853 C C . ILE B 1 140 ? 14.375 5.695 -0.316 1 96.25 140 ILE B C 1
ATOM 2855 O O . ILE B 1 140 ? 14.227 6.742 0.315 1 96.25 140 ILE B O 1
ATOM 2859 N N . ARG B 1 141 ? 13.742 5.383 -1.356 1 93.69 141 ARG B N 1
ATOM 2860 C CA . ARG B 1 141 ? 12.789 6.316 -1.944 1 93.69 141 ARG B CA 1
ATOM 2861 C C . ARG B 1 141 ? 11.656 6.621 -0.977 1 93.69 141 ARG B C 1
ATOM 2863 O O . ARG B 1 141 ? 11.266 7.777 -0.812 1 93.69 141 ARG B O 1
ATOM 2870 N N . ASN B 1 142 ? 11.109 5.668 -0.377 1 93.44 142 ASN B N 1
ATOM 2871 C CA . ASN B 1 142 ? 10.008 5.852 0.559 1 93.44 142 ASN B CA 1
ATOM 2872 C C . ASN B 1 142 ? 10.43 6.695 1.76 1 93.44 142 ASN B C 1
ATOM 2874 O O . ASN B 1 142 ? 9.648 7.516 2.248 1 93.44 142 ASN B O 1
ATOM 2878 N N . THR B 1 143 ? 11.617 6.453 2.189 1 94.12 143 THR B N 1
ATOM 2879 C CA . THR B 1 143 ? 12.125 7.219 3.32 1 94.12 143 THR B CA 1
ATOM 2880 C C . THR B 1 143 ? 12.266 8.695 2.957 1 94.12 143 THR B C 1
ATOM 2882 O O . THR B 1 143 ? 11.844 9.57 3.721 1 94.12 143 THR B O 1
ATOM 2885 N N . SER B 1 144 ? 12.82 8.922 1.787 1 91.38 144 SER B N 1
ATOM 2886 C CA . SER B 1 144 ? 12.984 10.297 1.318 1 91.38 144 SER B CA 1
ATOM 2887 C C . SER B 1 144 ? 11.641 10.984 1.129 1 91.38 144 SER B C 1
ATOM 2889 O O . SER B 1 144 ? 11.484 12.164 1.45 1 91.38 144 SER B O 1
ATOM 2891 N N . SER B 1 145 ? 10.719 10.258 0.667 1 88.75 145 SER B N 1
ATOM 2892 C CA . SER B 1 145 ? 9.383 10.797 0.417 1 88.75 145 SER B CA 1
ATOM 2893 C C . SER B 1 145 ? 8.695 11.195 1.719 1 88.75 145 SER B C 1
ATOM 2895 O O . SER B 1 145 ? 7.996 12.211 1.77 1 88.75 145 SER B O 1
ATOM 2897 N N . LYS B 1 146 ? 8.945 10.508 2.762 1 89.31 146 LYS B N 1
ATOM 2898 C CA . LYS B 1 146 ? 8.273 10.773 4.031 1 89.31 146 LYS B CA 1
ATOM 2899 C C . LYS B 1 146 ? 9.047 11.781 4.871 1 89.31 146 LYS B C 1
ATOM 2901 O O . LYS B 1 146 ? 8.523 12.312 5.852 1 89.31 146 LYS B O 1
ATOM 2906 N N . THR B 1 147 ? 10.281 12.086 4.492 1 89.06 147 THR B N 1
ATOM 2907 C CA . THR B 1 147 ? 11.094 12.938 5.348 1 89.06 147 THR B CA 1
ATOM 2908 C C . THR B 1 147 ? 11.469 14.227 4.629 1 89.06 147 THR B C 1
ATOM 2910 O O . THR B 1 147 ? 11.25 15.32 5.152 1 89.06 147 THR B O 1
ATOM 2913 N N . LEU B 1 148 ? 11.969 14.102 3.379 1 83.56 148 LEU B N 1
ATOM 2914 C CA . LEU B 1 148 ? 12.547 15.25 2.693 1 83.56 148 LEU B CA 1
ATOM 2915 C C . LEU B 1 148 ? 11.531 15.891 1.753 1 83.56 148 LEU B C 1
ATOM 2917 O O . LEU B 1 148 ? 11.547 17.109 1.554 1 83.56 148 LEU B O 1
ATOM 2921 N N . ILE B 1 149 ? 10.742 15.078 1.178 1 77.25 149 ILE B N 1
ATOM 2922 C CA . ILE B 1 149 ? 9.828 15.602 0.165 1 77.25 149 ILE B CA 1
ATOM 2923 C C . ILE B 1 149 ? 8.383 15.328 0.583 1 77.25 149 ILE B C 1
ATOM 2925 O O . ILE B 1 149 ? 7.594 14.805 -0.201 1 77.25 149 ILE B O 1
ATOM 2929 N N . LYS B 1 150 ? 7.965 15.867 1.624 1 70.56 150 LYS B N 1
ATOM 2930 C CA . LYS B 1 150 ? 6.656 15.602 2.215 1 70.56 150 LYS B CA 1
ATOM 2931 C C . LYS B 1 150 ? 5.535 16.188 1.363 1 70.56 150 LYS B C 1
ATOM 2933 O O . LYS B 1 150 ? 4.383 15.766 1.472 1 70.56 150 LYS B O 1
ATOM 2938 N N . ASN B 1 151 ? 5.914 17.047 0.469 1 71.19 151 ASN B N 1
ATOM 2939 C CA . ASN B 1 151 ? 4.898 17.734 -0.32 1 71.19 151 ASN B CA 1
ATOM 2940 C C . ASN B 1 151 ? 4.504 16.938 -1.553 1 71.19 151 ASN B C 1
ATOM 2942 O O . ASN B 1 151 ? 3.555 17.281 -2.254 1 71.19 151 ASN B O 1
ATOM 2946 N N . ILE B 1 152 ? 5.27 15.898 -1.757 1 71.19 152 ILE B N 1
ATOM 2947 C CA . ILE B 1 152 ? 4.973 15.039 -2.895 1 71.19 152 ILE B CA 1
ATOM 2948 C C . ILE B 1 152 ? 4.328 13.742 -2.406 1 71.19 152 ILE B C 1
ATOM 2950 O O . ILE B 1 152 ? 4.766 13.164 -1.409 1 71.19 152 ILE B O 1
ATOM 2954 N N . SER B 1 153 ? 3.27 13.422 -3.018 1 80.81 153 SER B N 1
ATOM 2955 C CA . SER B 1 153 ? 2.598 12.164 -2.691 1 80.81 153 SER B CA 1
ATOM 2956 C C . SER B 1 153 ? 3.535 10.977 -2.861 1 80.81 153 SER B C 1
ATOM 2958 O O . SER B 1 153 ? 4.359 10.953 -3.779 1 80.81 153 SER B O 1
ATOM 2960 N N . PRO B 1 154 ? 3.385 10.062 -1.972 1 84.56 154 PRO B N 1
ATOM 2961 C CA . PRO B 1 154 ? 4.234 8.875 -2.102 1 84.56 154 PRO B CA 1
ATOM 2962 C C . PRO B 1 154 ? 4.094 8.195 -3.463 1 84.56 154 PRO B C 1
ATOM 2964 O O . PRO B 1 154 ? 2.977 7.988 -3.941 1 84.56 154 PRO B O 1
ATOM 2967 N N . SER B 1 155 ? 5.215 7.883 -4.055 1 87.94 155 SER B N 1
ATOM 2968 C CA . SER B 1 155 ? 5.234 7.406 -5.434 1 87.94 155 SER B CA 1
ATOM 2969 C C . SER B 1 155 ? 5.113 5.887 -5.496 1 87.94 155 SER B C 1
ATOM 2971 O O . SER B 1 155 ? 5.039 5.309 -6.582 1 87.94 155 SER B O 1
ATOM 2973 N N . THR B 1 156 ? 5.129 5.215 -4.344 1 87.31 156 THR B N 1
ATOM 2974 C CA . THR B 1 156 ? 5.078 3.758 -4.355 1 87.31 156 THR B CA 1
ATOM 2975 C C . THR B 1 156 ? 3.855 3.254 -3.59 1 87.31 156 THR B C 1
ATOM 2977 O O . THR B 1 156 ? 3.66 2.045 -3.449 1 87.31 156 THR B O 1
ATOM 2980 N N . MET B 1 157 ? 3.047 4.074 -3.025 1 87.12 157 MET B N 1
ATOM 2981 C CA . MET B 1 157 ? 1.86 3.729 -2.25 1 87.12 157 MET B CA 1
ATOM 2982 C C . MET B 1 157 ? 0.589 4.137 -2.988 1 87.12 157 MET B C 1
ATOM 2984 O O . MET B 1 157 ? 0.117 5.266 -2.846 1 87.12 157 MET B O 1
ATOM 2988 N N . MET B 1 158 ? -0.045 3.242 -3.588 1 89.31 158 MET B N 1
ATOM 2989 C CA . MET B 1 158 ? -1.117 3.604 -4.512 1 89.31 158 MET B CA 1
ATOM 2990 C C . MET B 1 158 ? -2.479 3.51 -3.826 1 89.31 158 MET B C 1
ATOM 2992 O O . MET B 1 158 ? -3.432 4.172 -4.238 1 89.31 158 MET B O 1
ATOM 2996 N N . THR B 1 159 ? -2.547 2.727 -2.805 1 90.56 159 THR B N 1
ATOM 2997 C CA . THR B 1 159 ? -3.824 2.664 -2.104 1 90.56 159 THR B CA 1
ATOM 2998 C C . THR B 1 159 ? -4.207 4.035 -1.552 1 90.56 159 THR B C 1
ATOM 3000 O O . THR B 1 159 ? -5.316 4.516 -1.786 1 90.56 159 THR B O 1
ATOM 3003 N N . GLY B 1 160 ? -3.289 4.672 -0.904 1 90.62 160 GLY B N 1
ATOM 3004 C CA . GLY B 1 160 ? -3.527 6.016 -0.407 1 90.62 160 GLY B CA 1
ATOM 3005 C C . GLY B 1 160 ? -3.766 7.027 -1.514 1 90.62 160 GLY B C 1
ATOM 3006 O O . GLY B 1 160 ? -4.652 7.875 -1.407 1 90.62 160 GLY B O 1
ATOM 3007 N N . ASN B 1 161 ? -3.043 6.938 -2.572 1 92.12 161 ASN B N 1
ATOM 3008 C CA . ASN B 1 161 ? -3.174 7.863 -3.693 1 92.12 161 ASN B CA 1
ATOM 3009 C C . ASN B 1 161 ? -4.508 7.688 -4.414 1 92.12 161 ASN B C 1
ATOM 3011 O O . ASN B 1 161 ? -5.109 8.664 -4.863 1 92.12 161 ASN B O 1
ATOM 3015 N N . THR B 1 162 ? -4.895 6.484 -4.516 1 94.25 162 THR B N 1
ATOM 3016 C CA . THR B 1 162 ? -6.176 6.227 -5.164 1 94.25 162 THR B CA 1
ATOM 3017 C C . THR B 1 162 ? -7.332 6.703 -4.293 1 94.25 162 THR B C 1
ATOM 3019 O O . THR B 1 162 ? -8.336 7.203 -4.805 1 94.25 162 THR B O 1
ATOM 3022 N N . THR B 1 163 ? -7.18 6.477 -3.023 1 94.31 163 THR B N 1
ATOM 3023 C CA . THR B 1 163 ? -8.18 7.039 -2.119 1 94.31 163 THR B CA 1
ATOM 3024 C C . THR B 1 163 ? -8.258 8.555 -2.285 1 94.31 163 THR B C 1
ATOM 3026 O O . THR B 1 163 ? -9.352 9.117 -2.383 1 94.31 163 THR B O 1
ATOM 3029 N N . GLN B 1 164 ? -7.086 9.172 -2.32 1 94.12 164 GLN B N 1
ATOM 3030 C CA . GLN B 1 164 ? -7.051 10.617 -2.514 1 94.12 164 GLN B CA 1
ATOM 3031 C C . GLN B 1 164 ? -7.688 11.016 -3.844 1 94.12 164 GLN B C 1
ATOM 3033 O O . GLN B 1 164 ? -8.367 12.039 -3.934 1 94.12 164 GLN B O 1
ATOM 3038 N N . LEU B 1 165 ? -7.441 10.234 -4.824 1 95.5 165 LEU B N 1
ATOM 3039 C CA . LEU B 1 165 ? -8.062 10.484 -6.121 1 95.5 165 LEU B CA 1
ATOM 3040 C C . LEU B 1 165 ? -9.578 10.461 -6.016 1 95.5 165 LEU B C 1
ATOM 3042 O O . LEU B 1 165 ? -10.258 11.336 -6.559 1 95.5 165 LEU B O 1
ATOM 3046 N N . GLY B 1 166 ? -10.109 9.453 -5.367 1 96.88 166 GLY B N 1
ATOM 3047 C CA . GLY B 1 166 ? -11.547 9.398 -5.137 1 96.88 166 GLY B CA 1
ATOM 3048 C C . GLY B 1 166 ? -12.078 10.609 -4.395 1 96.88 166 GLY B C 1
ATOM 3049 O O . GLY B 1 166 ? -13.125 11.148 -4.75 1 96.88 166 GLY B O 1
ATOM 3050 N N . ILE B 1 167 ? -11.375 11.031 -3.424 1 96.12 167 ILE B N 1
ATOM 3051 C CA . ILE B 1 167 ? -11.758 12.195 -2.639 1 96.12 167 ILE B CA 1
ATOM 3052 C C . ILE B 1 167 ? -11.75 13.445 -3.523 1 96.12 167 ILE B C 1
ATOM 3054 O O . ILE B 1 167 ? -12.672 14.258 -3.477 1 96.12 167 ILE B O 1
ATOM 3058 N N . ASP B 1 168 ? -10.695 13.562 -4.297 1 96.5 168 ASP B N 1
ATOM 3059 C CA . ASP B 1 168 ? -10.57 14.727 -5.172 1 96.5 168 ASP B CA 1
ATOM 3060 C C . ASP B 1 168 ? -11.688 14.742 -6.219 1 96.5 168 ASP B C 1
ATOM 3062 O O . ASP B 1 168 ? -12.156 15.812 -6.605 1 96.5 168 ASP B O 1
ATOM 3066 N N . ILE B 1 169 ? -12.039 13.578 -6.691 1 97.25 169 ILE B N 1
ATOM 3067 C CA . ILE B 1 169 ? -13.156 13.5 -7.625 1 97.25 169 ILE B CA 1
ATOM 3068 C C . ILE B 1 169 ? -14.438 13.961 -6.938 1 97.25 169 ILE B C 1
ATOM 3070 O O . ILE B 1 169 ? -15.203 14.742 -7.5 1 97.25 169 ILE B O 1
ATOM 3074 N N . ALA B 1 170 ? -14.688 13.484 -5.75 1 96.69 170 ALA B N 1
ATOM 3075 C CA . ALA B 1 170 ? -15.859 13.898 -4.98 1 96.69 170 ALA B CA 1
ATOM 3076 C C . ALA B 1 170 ? -15.883 15.406 -4.773 1 96.69 170 ALA B C 1
ATOM 3078 O O . ALA B 1 170 ? -16.922 16.047 -4.91 1 96.69 170 ALA B O 1
ATOM 3079 N N . ASN B 1 171 ? -14.703 15.953 -4.402 1 96.44 171 ASN B N 1
ATOM 3080 C CA . ASN B 1 171 ? -14.594 17.391 -4.207 1 96.44 171 ASN B CA 1
ATOM 3081 C C . ASN B 1 171 ? -14.906 18.156 -5.484 1 96.44 171 ASN B C 1
ATOM 3083 O O . ASN B 1 171 ? -15.555 19.219 -5.441 1 96.44 171 ASN B O 1
ATOM 3087 N N . LEU B 1 172 ? -14.414 17.656 -6.539 1 95.69 172 LEU B N 1
ATOM 3088 C CA . LEU B 1 172 ? -14.656 18.297 -7.832 1 95.69 172 LEU B CA 1
ATOM 3089 C C . LEU B 1 172 ? -16.141 18.25 -8.195 1 95.69 172 LEU B C 1
ATOM 3091 O O . LEU B 1 172 ? -16.672 19.203 -8.789 1 95.69 172 LEU B O 1
ATOM 3095 N N . LEU B 1 173 ? -16.797 17.156 -7.91 1 95.38 173 LEU B N 1
ATOM 3096 C CA . LEU B 1 173 ? -18.234 17 -8.172 1 95.38 173 LEU B CA 1
ATOM 3097 C C . LEU B 1 173 ? -19.047 17.969 -7.328 1 95.38 173 LEU B C 1
ATOM 3099 O O . LEU B 1 173 ? -20.078 18.469 -7.773 1 95.38 173 LEU B O 1
ATOM 3103 N N . LYS B 1 174 ? -18.562 18.297 -6.215 1 94.38 174 LYS B N 1
ATOM 3104 C CA . LYS B 1 174 ? -19.25 19.219 -5.32 1 94.38 174 LYS B CA 1
ATOM 3105 C C . LYS B 1 174 ? -18.984 20.672 -5.727 1 94.38 174 LYS B C 1
ATOM 3107 O O . LYS B 1 174 ? -19.906 21.5 -5.738 1 94.38 174 LYS B O 1
ATOM 3112 N N . ASN B 1 175 ? -17.703 20.984 -5.879 1 94.31 175 ASN B N 1
ATOM 3113 C CA . ASN B 1 175 ? -17.266 22.312 -6.258 1 94.31 175 ASN B CA 1
ATOM 3114 C C . ASN B 1 175 ? -16.172 22.281 -7.316 1 94.31 175 ASN B C 1
ATOM 3116 O O . ASN B 1 175 ? -15 22.047 -6.996 1 94.31 175 ASN B O 1
ATOM 3120 N N . ASN B 1 176 ? -16.516 22.656 -8.5 1 94.69 176 ASN B N 1
ATOM 3121 C CA . ASN B 1 176 ? -15.578 22.641 -9.617 1 94.69 176 ASN B CA 1
ATOM 3122 C C . ASN B 1 176 ? -14.789 23.953 -9.703 1 94.69 176 ASN B C 1
ATOM 3124 O O . ASN B 1 176 ? -15.07 24.797 -10.547 1 94.69 176 ASN B O 1
ATOM 3128 N N . ASN B 1 177 ? -13.812 24.156 -8.867 1 94.06 177 ASN B N 1
ATOM 3129 C CA . ASN B 1 177 ? -12.93 25.328 -8.883 1 94.06 177 ASN B CA 1
ATOM 3130 C C . ASN B 1 177 ? -11.516 24.953 -9.297 1 94.06 177 ASN B C 1
ATOM 3132 O O . ASN B 1 177 ? -11.211 23.781 -9.508 1 94.06 177 ASN B O 1
ATOM 3136 N N . ALA B 1 178 ? -10.742 25.844 -9.477 1 93.12 178 ALA B N 1
ATOM 3137 C CA . ALA B 1 178 ? -9.383 25.641 -9.977 1 93.12 178 ALA B CA 1
ATOM 3138 C C . ALA B 1 178 ? -8.555 24.812 -9.008 1 93.12 178 ALA B C 1
ATOM 3140 O O . ALA B 1 178 ? -7.762 23.969 -9.422 1 93.12 178 ALA B O 1
ATOM 3141 N N . ALA B 1 179 ? -8.773 25.016 -7.789 1 92.69 179 ALA B N 1
ATOM 3142 C CA . ALA B 1 179 ? -8.016 24.297 -6.766 1 92.69 179 ALA B CA 1
ATOM 3143 C C . ALA B 1 179 ? -8.352 22.812 -6.773 1 92.69 179 ALA B C 1
ATOM 3145 O O . ALA B 1 179 ? -7.461 21.953 -6.711 1 92.69 179 ALA B O 1
ATOM 3146 N N . ASN B 1 180 ? -9.641 22.5 -6.875 1 94.44 180 ASN B N 1
ATOM 3147 C CA . ASN B 1 180 ? -10.094 21.109 -6.914 1 94.44 180 ASN B CA 1
ATOM 3148 C C . ASN B 1 180 ? -9.656 20.422 -8.203 1 94.44 180 ASN B C 1
ATOM 3150 O O . ASN B 1 180 ? -9.32 19.234 -8.195 1 94.44 180 ASN B O 1
ATOM 3154 N N . ARG B 1 181 ? -9.625 21.125 -9.242 1 94.25 181 ARG B N 1
ATOM 3155 C CA . ARG B 1 181 ? -9.164 20.578 -10.516 1 94.25 181 ARG B CA 1
ATOM 3156 C C . ARG B 1 181 ? -7.676 20.25 -10.461 1 94.25 181 ARG B C 1
ATOM 3158 O O . ARG B 1 181 ? -7.242 19.219 -10.969 1 94.25 181 ARG B O 1
ATOM 3165 N N . ALA B 1 182 ? -6.977 21.141 -9.898 1 91.44 182 ALA B N 1
ATOM 3166 C CA . ALA B 1 182 ? -5.535 20.922 -9.766 1 91.44 182 ALA B CA 1
ATOM 3167 C C . ALA B 1 182 ? -5.242 19.688 -8.906 1 91.44 182 ALA B C 1
ATOM 3169 O O . ALA B 1 182 ? -4.355 18.906 -9.227 1 91.44 182 ALA B O 1
ATOM 3170 N N . SER B 1 183 ? -5.973 19.578 -7.84 1 92.12 183 SER B N 1
ATOM 3171 C CA . SER B 1 183 ? -5.797 18.422 -6.957 1 92.12 183 SER B CA 1
ATOM 3172 C C . SER B 1 183 ? -6.152 17.125 -7.668 1 92.12 183 SER B C 1
ATOM 3174 O O . SER B 1 183 ? -5.465 16.125 -7.508 1 92.12 183 SER B O 1
ATOM 3176 N N . PHE B 1 184 ? -7.199 17.172 -8.414 1 94.19 184 PHE B N 1
ATOM 3177 C CA . PHE B 1 184 ? -7.641 16.016 -9.188 1 94.19 184 PHE B CA 1
ATOM 3178 C C . PHE B 1 184 ? -6.578 15.617 -10.203 1 94.19 184 PHE B C 1
ATOM 3180 O O . PHE B 1 184 ? -6.238 14.438 -10.312 1 94.19 184 PHE B O 1
ATOM 3187 N N . LEU B 1 185 ? -6.09 16.562 -10.883 1 91.81 185 LEU B N 1
ATOM 3188 C CA . LEU B 1 185 ? -5.09 16.297 -11.906 1 91.81 185 LEU B CA 1
ATOM 3189 C C . LEU B 1 185 ? -3.814 15.727 -11.297 1 91.81 185 LEU B C 1
ATOM 3191 O O . LEU B 1 185 ? -3.199 14.812 -11.859 1 91.81 185 LEU B O 1
ATOM 3195 N N . LYS B 1 186 ? -3.508 16.234 -10.148 1 90.5 186 LYS B N 1
ATOM 3196 C CA . LYS B 1 186 ? -2.32 15.742 -9.453 1 90.5 186 LYS B CA 1
ATOM 3197 C C . LYS B 1 186 ? -2.488 14.281 -9.031 1 90.5 186 LYS B C 1
ATOM 3199 O O . LYS B 1 186 ? -1.641 13.445 -9.344 1 90.5 186 LYS B O 1
ATOM 3204 N N . SER B 1 187 ? -3.58 14.031 -8.406 1 92.69 187 SER B N 1
ATOM 3205 C CA . SER B 1 187 ? -3.822 12.664 -7.934 1 92.69 187 SER B CA 1
ATOM 3206 C C . SER B 1 187 ? -4.008 11.703 -9.102 1 92.69 187 SER B C 1
ATOM 3208 O O . SER B 1 187 ? -3.525 10.57 -9.062 1 92.69 187 SER B O 1
ATOM 3210 N N . ALA B 1 188 ? -4.637 12.172 -10.117 1 93.56 188 ALA B N 1
ATOM 3211 C CA . ALA B 1 188 ? -4.859 11.336 -11.297 1 93.56 188 ALA B CA 1
ATOM 3212 C C . ALA B 1 188 ? -3.539 11.008 -11.984 1 93.56 188 ALA B C 1
ATOM 3214 O O . ALA B 1 188 ? -3.326 9.875 -12.422 1 93.56 188 ALA B O 1
ATOM 3215 N N . SER B 1 189 ? -2.732 11.977 -12.086 1 92.94 189 SER B N 1
ATOM 3216 C CA . SER B 1 189 ? -1.453 11.789 -12.766 1 92.94 189 SER B CA 1
ATOM 3217 C C . SER B 1 189 ? -0.585 10.766 -12.039 1 92.94 189 SER B C 1
ATOM 3219 O O . SER B 1 189 ? 0.112 9.969 -12.672 1 92.94 189 SER B O 1
ATOM 3221 N N . ILE B 1 190 ? -0.66 10.734 -10.742 1 92.38 190 ILE B N 1
ATOM 3222 C CA . ILE B 1 190 ? 0.134 9.828 -9.93 1 92.38 190 ILE B CA 1
ATOM 3223 C C . ILE B 1 190 ? -0.35 8.391 -10.133 1 92.38 190 ILE B C 1
ATOM 3225 O O . ILE B 1 190 ? 0.451 7.492 -10.391 1 92.38 190 ILE B O 1
ATOM 3229 N N . VAL B 1 191 ? -1.617 8.211 -10.094 1 93.56 191 VAL B N 1
ATOM 3230 C CA . VAL B 1 191 ? -2.207 6.879 -10.242 1 93.56 191 VAL B CA 1
ATOM 3231 C C . VAL B 1 191 ? -1.972 6.367 -11.656 1 93.56 191 VAL B C 1
ATOM 3233 O O . VAL B 1 191 ? -1.563 5.219 -11.852 1 93.56 191 VAL B O 1
ATOM 3236 N N . ILE B 1 192 ? -2.154 7.227 -12.633 1 93.81 192 ILE B N 1
ATOM 3237 C CA . ILE B 1 192 ? -1.976 6.855 -14.031 1 93.81 192 ILE B CA 1
ATOM 3238 C C . ILE B 1 192 ? -0.503 6.551 -14.305 1 93.81 192 ILE B C 1
ATOM 3240 O O . ILE B 1 192 ? -0.18 5.613 -15.039 1 93.81 192 ILE B O 1
ATOM 3244 N N . GLY B 1 193 ? 0.343 7.379 -13.734 1 94.38 193 GLY B N 1
ATOM 3245 C CA . GLY B 1 193 ? 1.768 7.121 -13.867 1 94.38 193 GLY B CA 1
ATOM 3246 C C . GLY B 1 193 ? 2.17 5.742 -13.367 1 94.38 193 GLY B C 1
ATOM 3247 O O . GLY B 1 193 ? 2.924 5.035 -14.039 1 94.38 193 GLY B O 1
ATOM 3248 N N . PHE B 1 194 ? 1.66 5.367 -12.242 1 94.38 194 PHE B N 1
ATOM 3249 C CA . PHE B 1 194 ? 1.972 4.059 -11.68 1 94.38 194 PHE B CA 1
ATOM 3250 C C . PHE B 1 194 ? 1.44 2.943 -12.57 1 94.38 194 PHE B C 1
ATOM 3252 O O . PHE B 1 194 ? 2.121 1.939 -12.789 1 94.38 194 PHE B O 1
ATOM 3259 N N . VAL B 1 195 ? 0.233 3.1 -13.078 1 93.94 195 VAL B N 1
ATOM 3260 C CA . VAL B 1 195 ? -0.39 2.102 -13.945 1 93.94 195 VAL B CA 1
ATOM 3261 C C . VAL B 1 195 ? 0.447 1.914 -15.203 1 93.94 195 VAL B C 1
ATOM 3263 O O . VAL B 1 195 ? 0.75 0.784 -15.594 1 93.94 195 VAL B O 1
ATOM 3266 N N . ILE B 1 196 ? 0.786 2.98 -15.773 1 95.12 196 ILE B N 1
ATOM 3267 C CA . ILE B 1 196 ? 1.61 2.936 -16.984 1 95.12 196 ILE B CA 1
ATOM 3268 C C . ILE B 1 196 ? 2.939 2.25 -16.672 1 95.12 196 ILE B C 1
ATOM 3270 O O . ILE B 1 196 ? 3.404 1.406 -17.438 1 95.12 196 ILE B O 1
ATOM 3274 N N . GLY B 1 197 ? 3.523 2.611 -15.57 1 96.12 197 GLY B N 1
ATOM 3275 C CA . GLY B 1 197 ? 4.77 1.985 -15.156 1 96.12 197 GLY B CA 1
ATOM 3276 C C . GLY B 1 197 ? 4.645 0.486 -14.953 1 96.12 197 GLY B C 1
ATOM 3277 O O . GLY B 1 197 ? 5.492 -0.279 -15.414 1 96.12 197 GLY B O 1
ATOM 3278 N N . ALA B 1 198 ? 3.6 0.083 -14.297 1 95 198 ALA B N 1
ATOM 3279 C CA . ALA B 1 198 ? 3.379 -1.334 -14.016 1 95 198 ALA B CA 1
ATOM 3280 C C . ALA B 1 198 ? 3.248 -2.135 -15.305 1 95 198 ALA B C 1
ATOM 3282 O O . ALA B 1 198 ? 3.871 -3.189 -15.461 1 95 198 ALA B O 1
ATOM 3283 N N . PHE B 1 199 ? 2.51 -1.623 -16.281 1 95.19 199 PHE B N 1
ATOM 3284 C CA . PHE B 1 199 ? 2.297 -2.324 -17.531 1 95.19 199 PHE B CA 1
ATOM 3285 C C . PHE B 1 199 ? 3.547 -2.268 -18.406 1 95.19 199 PHE B C 1
ATOM 3287 O O . PHE B 1 199 ? 3.936 -3.27 -19.016 1 95.19 199 PHE B O 1
ATOM 3294 N N . LEU B 1 200 ? 4.145 -1.122 -18.422 1 96 200 LEU B N 1
ATOM 3295 C CA . LEU B 1 200 ? 5.371 -0.979 -19.188 1 96 200 LEU B CA 1
ATOM 3296 C C . LEU B 1 200 ? 6.473 -1.873 -18.641 1 96 200 LEU B C 1
ATOM 3298 O O . LEU B 1 200 ? 7.223 -2.488 -19.406 1 96 200 LEU B O 1
ATOM 3302 N N . GLY B 1 201 ? 6.598 -1.867 -17.312 1 96.12 201 GLY B N 1
ATOM 3303 C CA . GLY B 1 201 ? 7.566 -2.756 -16.688 1 96.12 201 GLY B CA 1
ATOM 3304 C C . GLY B 1 201 ? 7.34 -4.215 -17.031 1 96.12 201 GLY B C 1
ATOM 3305 O O . GLY B 1 201 ? 8.289 -4.945 -17.328 1 96.12 201 GLY B O 1
ATOM 3306 N N . ALA B 1 202 ? 6.086 -4.641 -17.031 1 95.06 202 ALA B N 1
ATOM 3307 C CA . ALA B 1 202 ? 5.734 -6.02 -17.359 1 95.06 202 ALA B CA 1
ATOM 3308 C C . ALA B 1 202 ? 6.109 -6.355 -18.797 1 95.06 202 ALA B C 1
ATOM 3310 O O . ALA B 1 202 ? 6.742 -7.379 -19.062 1 95.06 202 ALA B O 1
ATOM 3311 N N . ILE B 1 203 ? 5.797 -5.453 -19.734 1 95.06 203 ILE B N 1
ATOM 3312 C CA . ILE B 1 203 ? 6.051 -5.668 -21.141 1 95.06 203 ILE B CA 1
ATOM 3313 C C . ILE B 1 203 ? 7.555 -5.707 -21.406 1 95.06 203 ILE B C 1
ATOM 3315 O O . ILE B 1 203 ? 8.055 -6.609 -22.078 1 95.06 203 ILE B O 1
ATOM 3319 N N . LEU B 1 204 ? 8.227 -4.777 -20.859 1 95.81 204 LEU B N 1
ATOM 3320 C CA . LEU B 1 204 ? 9.664 -4.695 -21.094 1 95.81 204 LEU B CA 1
ATOM 3321 C C . LEU B 1 204 ? 10.375 -5.91 -20.5 1 95.81 204 LEU B C 1
ATOM 3323 O O . LEU B 1 204 ? 11.375 -6.379 -21.047 1 95.81 204 LEU B O 1
ATOM 3327 N N . TYR B 1 205 ? 9.867 -6.395 -19.406 1 94.88 205 TYR B N 1
ATOM 3328 C CA . TYR B 1 205 ? 10.516 -7.547 -18.781 1 94.88 205 TYR B CA 1
ATOM 3329 C C . TYR B 1 205 ? 10.383 -8.781 -19.656 1 94.88 205 TYR B C 1
ATOM 3331 O O . TYR B 1 205 ? 11.312 -9.578 -19.766 1 94.88 205 TYR B O 1
ATOM 3339 N N . VAL B 1 206 ? 9.258 -9.016 -20.266 1 92.5 206 VAL B N 1
ATOM 3340 C CA . VAL B 1 206 ? 9.008 -10.195 -21.094 1 92.5 206 VAL B CA 1
ATOM 3341 C C . VAL B 1 206 ? 9.938 -10.188 -22.297 1 92.5 206 VAL B C 1
ATOM 3343 O O . VAL B 1 206 ? 10.422 -11.242 -22.734 1 92.5 206 VAL B O 1
ATOM 3346 N N . TYR B 1 207 ? 10.258 -9.016 -22.781 1 93.75 207 TYR B N 1
ATOM 3347 C CA . TYR B 1 207 ? 11.047 -8.922 -24 1 93.75 207 TYR B CA 1
ATOM 3348 C C . TYR B 1 207 ? 12.531 -8.781 -23.688 1 93.75 207 TYR B C 1
ATOM 3350 O O . TYR B 1 207 ? 13.375 -9.266 -24.438 1 93.75 207 TYR B O 1
ATOM 3358 N N . PHE B 1 208 ? 12.875 -8.102 -22.531 1 95.19 208 PHE B N 1
ATOM 3359 C CA . PHE B 1 208 ? 14.266 -7.734 -22.328 1 95.19 208 PHE B CA 1
ATOM 3360 C C . PHE B 1 208 ? 14.781 -8.289 -21 1 95.19 208 PHE B C 1
ATOM 3362 O O . PHE B 1 208 ? 15.914 -7.996 -20.594 1 95.19 208 PHE B O 1
ATOM 3369 N N . ASP B 1 209 ? 13.93 -9.055 -20.297 1 95 209 ASP B N 1
ATOM 3370 C CA . ASP B 1 209 ? 14.312 -9.578 -19 1 95 209 ASP B CA 1
ATOM 3371 C C . ASP B 1 209 ? 14.758 -8.453 -18.062 1 95 209 ASP B C 1
ATOM 3373 O O . ASP B 1 209 ? 14.102 -7.414 -17.969 1 95 209 ASP B O 1
ATOM 3377 N N . PHE B 1 210 ? 15.773 -8.617 -17.344 1 95.88 210 PHE B N 1
ATOM 3378 C CA . PHE B 1 210 ? 16.156 -7.648 -16.312 1 95.88 210 PHE B CA 1
ATOM 3379 C C . PHE B 1 210 ? 16.75 -6.398 -16.953 1 95.88 210 PHE B C 1
ATOM 3381 O O . PHE B 1 210 ? 16.922 -5.375 -16.281 1 95.88 210 PHE B O 1
ATOM 3388 N N . TRP B 1 211 ? 17.094 -6.367 -18.234 1 95.25 211 TRP B N 1
ATOM 3389 C CA . TRP B 1 211 ? 17.453 -5.141 -18.938 1 95.25 211 TRP B CA 1
ATOM 3390 C C . TRP B 1 211 ? 16.312 -4.133 -18.906 1 95.25 211 TRP B C 1
ATOM 3392 O O . TRP B 1 211 ? 16.516 -2.939 -19.141 1 95.25 211 TRP B O 1
ATOM 3402 N N . SER B 1 212 ? 15.164 -4.668 -18.641 1 95.88 212 SER B N 1
ATOM 3403 C CA . SER B 1 212 ? 13.969 -3.84 -18.562 1 95.88 212 SER B CA 1
ATOM 3404 C C . SER B 1 212 ? 14.094 -2.787 -17.469 1 95.88 212 SER B C 1
ATOM 3406 O O . SER B 1 212 ? 13.391 -1.777 -17.484 1 95.88 212 SER B O 1
ATOM 3408 N N . VAL B 1 213 ? 14.992 -2.979 -16.531 1 96.94 213 VAL B N 1
ATOM 3409 C CA . VAL B 1 213 ? 15.156 -2.072 -15.398 1 96.94 213 VAL B CA 1
ATOM 3410 C C . VAL B 1 213 ? 15.922 -0.828 -15.836 1 96.94 213 VAL B C 1
ATOM 3412 O O . VAL B 1 213 ? 15.742 0.253 -15.273 1 96.94 213 VAL B O 1
ATOM 3415 N N . ALA B 1 214 ? 16.703 -0.861 -16.875 1 96.62 214 ALA B N 1
ATOM 3416 C CA . ALA B 1 214 ? 17.672 0.154 -17.312 1 96.62 214 ALA B CA 1
ATOM 3417 C C . ALA B 1 214 ? 16.969 1.474 -17.625 1 96.62 214 ALA B C 1
ATOM 3419 O O . ALA B 1 214 ? 17.391 2.531 -17.141 1 96.62 214 ALA B O 1
ATOM 3420 N N . PRO B 1 215 ? 15.875 1.422 -18.391 1 96.44 215 PRO B N 1
ATOM 3421 C CA . PRO B 1 215 ? 15.227 2.689 -18.719 1 96.44 215 PRO B CA 1
ATOM 3422 C C . PRO B 1 215 ? 14.68 3.41 -17.5 1 96.44 215 PRO B C 1
ATOM 3424 O O . PRO B 1 215 ? 14.523 4.637 -17.516 1 96.44 215 PRO B O 1
ATOM 3427 N N . PHE B 1 216 ? 14.43 2.709 -16.469 1 96.62 216 PHE B N 1
ATOM 3428 C CA . PHE B 1 216 ? 13.812 3.309 -15.289 1 96.62 216 PHE B CA 1
ATOM 3429 C C . PHE B 1 216 ? 14.875 3.85 -14.336 1 96.62 216 PHE B C 1
ATOM 3431 O O . PHE B 1 216 ? 14.555 4.551 -13.375 1 96.62 216 PHE B O 1
ATOM 3438 N N . ILE B 1 217 ? 16.156 3.51 -14.578 1 96.88 217 ILE B N 1
ATOM 3439 C CA . ILE B 1 217 ? 17.266 4.062 -13.805 1 96.88 217 ILE B CA 1
ATOM 3440 C C . ILE B 1 217 ? 17.562 5.484 -14.273 1 96.88 217 ILE B C 1
ATOM 3442 O O . ILE B 1 217 ? 17.953 6.344 -13.477 1 96.88 217 ILE B O 1
ATOM 3446 N N . LEU B 1 218 ? 17.25 5.75 -15.492 1 95.12 218 LEU B N 1
ATOM 3447 C CA . LEU B 1 218 ? 17.594 7.023 -16.125 1 95.12 218 LEU B CA 1
ATOM 3448 C C . LEU B 1 218 ? 16.844 8.172 -15.453 1 95.12 218 LEU B C 1
ATOM 3450 O O . LEU B 1 218 ? 17.453 9.18 -15.078 1 95.12 218 LEU B O 1
ATOM 3454 N N . PRO B 1 219 ? 15.523 8.062 -15.312 1 93.62 219 PRO B N 1
ATOM 3455 C CA . PRO B 1 219 ? 14.836 9.164 -14.617 1 93.62 219 PRO B CA 1
ATOM 3456 C C . PRO B 1 219 ? 15.359 9.391 -13.203 1 93.62 219 PRO B C 1
ATOM 3458 O O . PRO B 1 219 ? 15.375 10.523 -12.727 1 93.62 219 PRO B O 1
ATOM 3461 N N . ILE B 1 220 ? 15.766 8.359 -12.508 1 94.19 220 ILE B N 1
ATOM 3462 C CA . ILE B 1 220 ? 16.266 8.492 -11.148 1 94.19 220 ILE B CA 1
ATOM 3463 C C . ILE B 1 220 ? 17.594 9.25 -11.148 1 94.19 220 ILE B C 1
ATOM 3465 O O . ILE B 1 220 ? 17.828 10.117 -10.297 1 94.19 220 ILE B O 1
ATOM 3469 N N . LEU B 1 221 ? 18.453 8.938 -12.109 1 94.44 221 LEU B N 1
ATOM 3470 C CA . LEU B 1 221 ? 19.719 9.664 -12.25 1 94.44 221 LEU B CA 1
ATOM 3471 C C . LEU B 1 221 ? 19.469 11.125 -12.602 1 94.44 221 LEU B C 1
ATOM 3473 O O . LEU B 1 221 ? 20.172 12.016 -12.109 1 94.44 221 LEU B O 1
ATOM 3477 N N . TYR B 1 222 ? 18.5 11.266 -13.445 1 92.31 222 TYR B N 1
ATOM 3478 C CA . TYR B 1 222 ? 18.109 12.625 -13.805 1 92.31 222 TYR B CA 1
ATOM 3479 C C . TYR B 1 222 ? 17.656 13.414 -12.578 1 92.31 222 TYR B C 1
ATOM 3481 O O . TYR B 1 222 ? 18.062 14.562 -12.391 1 92.31 222 TYR B O 1
ATOM 3489 N N . PHE B 1 223 ? 16.875 12.805 -11.711 1 90.25 223 PHE B N 1
ATOM 3490 C CA . PHE B 1 223 ? 16.391 13.461 -10.492 1 90.25 223 PHE B CA 1
ATOM 3491 C C . PHE B 1 223 ? 17.547 13.711 -9.531 1 90.25 223 PHE B C 1
ATOM 3493 O O . PHE B 1 223 ? 17.562 14.711 -8.805 1 90.25 223 PHE B O 1
ATOM 3500 N N . SER B 1 224 ? 18.484 12.758 -9.477 1 91.69 224 SER B N 1
ATOM 3501 C CA . SER B 1 224 ? 19.688 12.977 -8.656 1 91.69 224 SER B CA 1
ATOM 3502 C C . SER B 1 224 ? 20.438 14.227 -9.094 1 91.69 224 SER B C 1
ATOM 3504 O O . SER B 1 224 ? 20.844 15.031 -8.25 1 91.69 224 SER B O 1
ATOM 3506 N N . TYR B 1 225 ? 20.516 14.359 -10.422 1 90.5 225 TYR B N 1
ATOM 3507 C CA . TYR B 1 225 ? 21.203 15.516 -10.984 1 90.5 225 TYR B CA 1
ATOM 3508 C C . TYR B 1 225 ? 20.438 16.797 -10.68 1 90.5 225 TYR B C 1
ATOM 3510 O O . TYR B 1 225 ? 21.031 17.797 -10.266 1 90.5 225 TYR B O 1
ATOM 3518 N N . LEU B 1 226 ? 19.125 16.797 -10.836 1 87.75 226 LEU B N 1
ATOM 3519 C CA . LEU B 1 226 ? 18.297 17.969 -10.57 1 87.75 226 LEU B CA 1
ATOM 3520 C C . LEU B 1 226 ? 18.375 18.359 -9.094 1 87.75 226 LEU B C 1
ATOM 3522 O O . LEU B 1 226 ? 18.406 19.547 -8.766 1 87.75 226 LEU B O 1
ATOM 3526 N N . ALA B 1 227 ? 18.328 17.391 -8.258 1 85.19 227 ALA B N 1
ATOM 3527 C CA . ALA B 1 227 ? 18.391 17.656 -6.828 1 85.19 227 ALA B CA 1
ATOM 3528 C C . ALA B 1 227 ? 19.734 18.281 -6.453 1 85.19 227 ALA B C 1
ATOM 3530 O O . ALA B 1 227 ? 19.797 19.141 -5.582 1 85.19 227 ALA B O 1
ATOM 3531 N N . SER B 1 228 ? 20.781 17.875 -7.113 1 86.31 228 SER B N 1
ATOM 3532 C CA . SER B 1 228 ? 22.109 18.438 -6.855 1 86.31 228 SER B CA 1
ATOM 3533 C C . SER B 1 228 ? 22.172 19.906 -7.258 1 86.31 228 SER B C 1
ATOM 3535 O O . SER B 1 228 ? 22.953 20.672 -6.691 1 86.31 228 SER B O 1
ATOM 3537 N N . GLN B 1 229 ? 21.312 20.297 -8.164 1 85.12 229 GLN B N 1
ATOM 3538 C CA . GLN B 1 229 ? 21.297 21.656 -8.664 1 85.12 229 GLN B CA 1
ATOM 3539 C C . GLN B 1 229 ? 20.219 22.484 -7.961 1 85.12 229 GLN B C 1
ATOM 3541 O O . GLN B 1 229 ? 19.984 23.641 -8.32 1 85.12 229 GLN B O 1
ATOM 3546 N N . GLN B 1 230 ? 19.578 21.922 -6.984 1 75.56 230 GLN B N 1
ATOM 3547 C CA . GLN B 1 230 ? 18.516 22.578 -6.242 1 75.56 230 GLN B CA 1
ATOM 3548 C C . GLN B 1 230 ? 17.328 22.891 -7.152 1 75.56 230 GLN B C 1
ATOM 3550 O O . GLN B 1 230 ? 16.656 23.906 -6.969 1 75.56 230 GLN B O 1
ATOM 3555 N N . LYS B 1 231 ? 17.25 22.156 -8.172 1 68.88 231 LYS B N 1
ATOM 3556 C CA . LYS B 1 231 ? 16.156 22.375 -9.109 1 68.88 231 LYS B CA 1
ATOM 3557 C C . LYS B 1 231 ? 15.016 21.375 -8.875 1 68.88 231 LYS B C 1
ATOM 3559 O O . LYS B 1 231 ? 13.992 21.438 -9.562 1 68.88 231 LYS B O 1
ATOM 3564 N N . PHE B 1 232 ? 15.297 20.5 -8.016 1 62.28 232 PHE B N 1
ATOM 3565 C CA . PHE B 1 232 ? 14.211 19.594 -7.656 1 62.28 232 PHE B CA 1
ATOM 3566 C C . PHE B 1 232 ? 13.219 20.281 -6.719 1 62.28 232 PHE B C 1
ATOM 3568 O O . PHE B 1 232 ? 13.617 20.859 -5.703 1 62.28 232 PHE B O 1
ATOM 3575 N N . ASN B 1 233 ? 12.148 20.781 -7.266 1 53.06 233 ASN B N 1
ATOM 3576 C CA . ASN B 1 233 ? 11.141 21.516 -6.512 1 53.06 233 ASN B CA 1
ATOM 3577 C C . ASN B 1 233 ? 10.781 20.812 -5.207 1 53.06 233 ASN B C 1
ATOM 3579 O O . ASN B 1 233 ? 10.031 19.828 -5.215 1 53.06 233 ASN B O 1
ATOM 3583 N N . GLN B 1 234 ? 11.859 20.859 -4.227 1 47.03 234 GLN B N 1
ATOM 3584 C CA . GLN B 1 234 ? 11.57 20.328 -2.898 1 47.03 234 GLN B CA 1
ATOM 3585 C C . GLN B 1 234 ? 10.445 21.094 -2.225 1 47.03 234 GLN B C 1
ATOM 3587 O O . GLN B 1 234 ? 9.938 20.688 -1.179 1 47.03 234 GLN B O 1
ATOM 3592 N N . ALA B 1 235 ? 10.172 22.438 -2.545 1 37.31 235 ALA B N 1
ATOM 3593 C CA . ALA B 1 235 ? 9.086 23.219 -1.952 1 37.31 235 ALA B CA 1
ATOM 3594 C C . ALA B 1 235 ? 7.734 22.781 -2.512 1 37.31 235 ALA B C 1
ATOM 3596 O O . ALA B 1 235 ? 7.625 22.438 -3.689 1 37.31 235 ALA B O 1
#

Radius of gyration: 22.2 Å; Cα contacts (8 Å, |Δi|>4): 762; chains: 2; bounding box: 47×78×69 Å

Foldseek 3Di:
DDPPPPPPPPCPLCNVQVLLLLLLLLLLLLQLLLCVQQVHQGLQDLPSLVVVLVVCVPVVDFQNVLSVVLVVLLVVLLVVLVVQCVPDPDLLLSLLVLLVLLLVLLVVLLVLQVVDPPDDGSNDVSSSSSSSSSNSSNSSVQSCCVPQQVVHPRSNDLVVLVVQLVVLVVVCVVPVDPVSVSSNSNSVSSNVSSVNSNVQSNVLCVVPNSCSSVVSSVVSNVLSVCSVVVNNPSD/DDPPPPPPPPCPLCNVQVLLLLLLLLLLLLQLLLCVQQVHQGLQDLPSLVVVLVVCVPVVDFQNVLSVVLVVLLVVLLVVLVVQCVVDPDLLLSLLVLLVLLLVLLVVLLVLQVVDPPDDGSNDVSSSSSSSSSNSSNSSVQSCCVPQQVVHPRSNDLVVLVVQLVVLVVVCVVPVDPVSVSSNSNSVSSNVSSVNSNVQSNVLCVVPNSVSSVVSSVVSNVLSVCSVVVNNPSD

Solvent-accessible surface area (backbone atoms only — not comparable to full-atom values): 22791 Å² total; per-residue (Å²): 135,83,82,70,76,77,75,76,73,75,71,51,73,57,69,68,40,48,60,48,21,52,46,4,18,37,37,23,14,51,24,15,35,32,22,64,67,48,77,63,37,49,23,54,36,50,45,54,20,49,28,49,26,18,37,20,67,68,74,67,45,77,30,35,66,49,33,54,48,45,52,61,51,41,29,50,39,16,22,54,49,46,49,52,55,69,69,49,88,49,68,48,54,48,51,13,49,49,30,43,50,26,32,51,27,42,49,49,19,28,52,42,39,61,68,57,54,78,78,82,50,58,71,36,66,68,46,41,52,28,46,45,29,34,23,45,17,42,27,43,49,52,42,40,30,71,68,67,29,67,82,45,75,63,44,62,47,43,41,63,42,44,46,50,28,10,43,28,48,33,45,29,74,74,46,81,44,72,66,35,50,50,50,28,52,48,32,46,41,35,54,50,21,21,51,51,14,7,40,49,23,24,54,34,26,76,76,49,43,42,62,42,48,54,72,52,37,48,61,36,48,51,49,17,53,33,17,61,67,67,62,45,79,63,116,135,82,80,70,75,78,75,76,73,76,70,51,73,58,70,69,41,48,61,49,21,53,47,4,18,36,38,22,13,51,23,15,34,32,22,65,67,48,76,62,37,48,23,53,36,50,45,54,20,48,28,50,25,20,38,20,66,68,72,67,46,75,30,35,66,51,34,54,48,46,52,59,52,38,31,50,40,17,22,53,48,47,50,53,54,68,71,48,88,50,69,47,56,47,51,12,49,49,28,42,50,24,32,50,26,41,49,48,18,26,50,42,39,60,68,58,54,79,76,82,51,59,73,35,65,68,46,41,53,28,46,46,29,34,23,46,17,42,26,43,50,51,41,42,30,70,66,68,29,65,83,45,75,63,44,65,49,44,41,64,41,44,47,50,28,11,43,27,49,33,46,30,72,74,45,80,45,70,68,35,51,51,50,29,52,47,32,45,42,35,54,50,21,22,51,50,14,8,40,50,22,24,52,36,26,76,76,48,41,44,62,42,50,55,73,51,37,49,61,35,49,50,49,17,53,32,18,62,68,66,63,45,78,63,118

pLDDT: mean 87.99, std 14.27, range [31.03, 98.25]

Organism: Acinetobacter pittii (strain PHEA-2) (NCBI:txid871585)

Secondary structure (DSSP, 8-state):
------------HHHHHHHHHHHHHHHHHHHHHHHHHTTT--SS-HHHHHHHHHHHHHHT-S-HHHHHHHHHHHHHHHHHHHHHHHH-S-HHHHHHHHHHHHHHHHHHHHHHHHHHPSP--TT-HHHHHHHHHHHHHHHHHHHHHHHT-TTS--SS-HHHHHHHHHHHHHHHHH---HHHHHHHHHHHHHHHHHHHHHHHHHHHHHHHGGGGGHHHHHHHHHHHHHHHTT-S---/------------HHHHHHHHHHHHHHHHHHHHHHHHHTTT--SS-HHHHHHHHHHHHHHT-S-HHHHHHHHHHHHHHHHHHHHHHHH-S-HHHHHHHHHHHHHHHHHHHHHHHHHHPSP--TT-HHHHHHHHHHHHHHHHHHHHHHHT-TTS--SS-HHHHHHHHHHHHHHHHH---HHHHHHHHHHHHHHHHHHHHHHHHHHHHHHHGGGGGHHHHHHHHHHHHHHHTT-S---

Sequence (470 aa):
MTDTPIKKDTESTWAICRDPVLLTMVGGAIDTIGFIALFGFFTAHVTGNLVLAGAAWVKGGSGLWIKLAAIPLFILTVVITKLLIDRSQVKHKTLSYLFLFEAIFLCAFMVAGLYFEPFKDPDALTVAVTGGLGLIALAIRNTSSKTLIKNISPSTMMTGNTTQLGIDIANLLKNNNAANRASFLKSASIVIGFVIGAFLGAILYVYFDFWSVAPFILPILYFSYLASQQKFNQAMTDTPIKKDTESTWAICRDPVLLTMVGGAIDTIGFIALFGFFTAHVTGNLVLAGAAWVKGGSGLWIKLAAIPLFILTVVITKLLIDRSQVKHKTLSYLFLFEAIFLCAFMVAGLYFEPFKDPDALTVAVTGGLGLIALAIRNTSSKTLIKNISPSTMMTGNTTQLGIDIANLLKNNNAANRASFLKSASIVIGFVIGAFLGAILYVYFDFWSVAPFILPILYFSYLASQQKFNQA

Nearest PDB structures (foldseek):
  8uby-assembly1_A  TM=4.536E-01  e=2.863E-01  Homo sapiens
  9jdv-assembly1_A  TM=4.786E-01  e=2.992E-01  Homo sapiens
  4iu9-assembly1_B  TM=3.733E-01  e=2.507E-01  Escherichia coli K-12
  7yr5-assembly1_A  TM=4.539E-01  e=5.814E-01  Homo sapiens
  6euq-assembly1_A  TM=3.536E-01  e=8.286E-01  Escherichia coli K-12